Protein AF-0000000084276236 (afdb_homodimer)

Structure (mmCIF, N/CA/C/O backbone):
data_AF-0000000084276236-model_v1
#
loop_
_entity.id
_entity.type
_entity.pdbx_description
1 polymer SalK
#
loop_
_atom_site.group_PDB
_atom_site.id
_atom_site.type_symbol
_atom_site.label_atom_id
_atom_site.label_alt_id
_atom_site.label_comp_id
_atom_site.label_asym_id
_atom_site.label_entity_id
_atom_site.label_seq_id
_atom_site.pdbx_PDB_ins_code
_atom_site.Cartn_x
_atom_site.Cartn_y
_atom_site.Cartn_z
_atom_site.occupancy
_atom_site.B_iso_or_equiv
_atom_site.auth_seq_id
_atom_site.auth_comp_id
_atom_site.auth_asym_id
_atom_site.auth_atom_id
_atom_site.pdbx_PDB_model_num
ATOM 1 N N . MET A 1 1 ? 15.273 8.133 25.578 1 57.06 1 MET A N 1
ATOM 2 C CA . MET A 1 1 ? 14 7.59 26.016 1 57.06 1 MET A CA 1
ATOM 3 C C . MET A 1 1 ? 13.195 7.051 24.844 1 57.06 1 MET A C 1
ATOM 5 O O . MET A 1 1 ? 13.289 7.578 23.734 1 57.06 1 MET A O 1
ATOM 9 N N . GLN A 1 2 ? 12.484 5.945 24.938 1 82.12 2 GLN A N 1
ATOM 10 C CA . GLN A 1 2 ? 11.656 5.367 23.891 1 82.12 2 GLN A CA 1
ATOM 11 C C . GLN A 1 2 ? 10.438 6.238 23.609 1 82.12 2 GLN A C 1
ATOM 13 O O . GLN A 1 2 ? 9.695 6.602 24.516 1 82.12 2 GLN A O 1
ATOM 18 N N . ARG A 1 3 ? 10.352 6.82 22.516 1 93.5 3 ARG A N 1
ATOM 19 C CA . ARG A 1 3 ? 9.227 7.645 22.094 1 93.5 3 ARG A CA 1
ATOM 20 C C . ARG A 1 3 ? 7.938 6.832 22.062 1 93.5 3 ARG A C 1
ATOM 22 O O . ARG A 1 3 ? 7.93 5.688 21.609 1 93.5 3 ARG A O 1
ATOM 29 N N . GLU A 1 4 ? 6.949 7.426 22.641 1 94.81 4 GLU A N 1
ATOM 30 C CA . GLU A 1 4 ? 5.664 6.742 22.75 1 94.81 4 GLU A CA 1
ATOM 31 C C . GLU A 1 4 ? 4.742 7.121 21.594 1 94.81 4 GLU A C 1
ATOM 33 O O . GLU A 1 4 ? 4.809 8.242 21.078 1 94.81 4 GLU A O 1
ATOM 38 N N . PRO A 1 5 ? 3.848 6.234 21.25 1 95.25 5 PRO A N 1
ATOM 39 C CA . PRO A 1 5 ? 2.926 6.461 20.125 1 95.25 5 PRO A CA 1
ATOM 40 C C . PRO A 1 5 ? 2.125 7.75 20.281 1 95.25 5 PRO A C 1
ATOM 42 O O . PRO A 1 5 ? 1.755 8.375 19.281 1 95.25 5 PRO A O 1
ATOM 45 N N . GLU A 1 6 ? 1.88 8.164 21.453 1 95.06 6 GLU A N 1
ATOM 46 C CA . GLU A 1 6 ? 1.14 9.398 21.703 1 95.06 6 GLU A CA 1
ATOM 47 C C . GLU A 1 6 ? 1.851 10.602 21.094 1 95.06 6 GLU A C 1
ATOM 49 O O . GLU A 1 6 ? 1.204 11.562 20.672 1 95.06 6 GLU A O 1
ATOM 54 N N . LEU A 1 7 ? 3.148 10.586 21.031 1 96.88 7 LEU A N 1
ATOM 55 C CA . LEU A 1 7 ? 3.912 11.656 20.391 1 96.88 7 LEU A CA 1
ATOM 56 C C . LEU A 1 7 ? 3.516 11.805 18.938 1 96.88 7 LEU A C 1
ATOM 58 O O . LEU A 1 7 ? 3.328 12.93 18.453 1 96.88 7 LEU A O 1
ATOM 62 N N . ALA A 1 8 ? 3.4 10.656 18.25 1 97 8 ALA A N 1
ATOM 63 C CA . ALA A 1 8 ? 3.018 10.672 16.844 1 97 8 ALA A CA 1
ATOM 64 C C . ALA A 1 8 ? 1.604 11.219 16.672 1 97 8 ALA A C 1
ATOM 66 O O . ALA A 1 8 ? 1.326 11.938 15.703 1 97 8 ALA A O 1
ATOM 67 N N . ARG A 1 9 ? 0.701 10.883 17.578 1 96.69 9 ARG A N 1
ATOM 68 C CA . ARG A 1 9 ? -0.67 11.375 17.516 1 96.69 9 ARG A CA 1
ATOM 69 C C . ARG A 1 9 ? -0.719 12.891 17.703 1 96.69 9 ARG A C 1
ATOM 71 O O . ARG A 1 9 ? -1.408 13.594 16.969 1 96.69 9 ARG A O 1
ATOM 78 N N . ARG A 1 10 ? -0.011 13.367 18.672 1 96.88 10 ARG A N 1
ATOM 79 C CA . ARG A 1 10 ? 0.044 14.805 18.922 1 96.88 10 ARG A CA 1
ATOM 80 C C . ARG A 1 10 ? 0.66 15.539 17.734 1 96.88 10 ARG A C 1
ATOM 82 O O . ARG A 1 10 ? 0.221 16.641 17.375 1 96.88 10 ARG A O 1
ATOM 89 N N . PHE A 1 11 ? 1.696 14.953 17.188 1 97.94 11 PHE A N 1
ATOM 90 C CA . PHE A 1 11 ? 2.326 15.516 16 1 97.94 11 PHE A CA 1
ATOM 91 C C . PHE A 1 11 ? 1.334 15.594 14.852 1 97.94 11 PHE A C 1
ATOM 93 O O . PHE A 1 11 ? 1.263 16.609 14.156 1 97.94 11 PHE A O 1
ATOM 100 N N . TYR A 1 12 ? 0.546 14.562 14.703 1 97.75 12 TYR A N 1
ATOM 101 C CA . TYR A 1 12 ? -0.508 14.508 13.695 1 97.75 12 TYR A CA 1
ATOM 102 C C . TYR A 1 12 ? -1.486 15.664 13.867 1 97.75 12 TYR A C 1
ATOM 104 O O . TYR A 1 12 ? -1.854 16.328 12.891 1 97.75 12 TYR A O 1
ATOM 112 N N . ASP A 1 13 ? -1.843 15.922 15.039 1 96.88 13 ASP A N 1
ATOM 113 C CA . ASP A 1 13 ? -2.799 16.984 15.352 1 96.88 13 ASP A CA 1
ATOM 114 C C . ASP A 1 13 ? -2.248 18.359 14.969 1 96.88 13 ASP A C 1
ATOM 116 O O . ASP A 1 13 ? -3.002 19.312 14.852 1 96.88 13 ASP A O 1
ATOM 120 N N . ARG A 1 14 ? -0.94 18.422 14.789 1 97.19 14 ARG A N 1
ATOM 121 C CA . ARG A 1 14 ? -0.321 19.719 14.484 1 97.19 14 ARG A CA 1
ATOM 122 C C . ARG A 1 14 ? -0.082 19.859 12.984 1 97.19 14 ARG A C 1
ATOM 124 O O . ARG A 1 14 ? -0.334 20.922 12.414 1 97.19 14 ARG A O 1
ATOM 131 N N . PHE A 1 15 ? 0.366 18.781 12.328 1 98.06 15 PHE A N 1
ATOM 132 C CA . PHE A 1 15 ? 0.724 18.984 10.93 1 98.06 15 PHE A CA 1
ATOM 133 C C . PHE A 1 15 ? -0.485 18.781 10.031 1 98.06 15 PHE A C 1
ATOM 135 O O . PHE A 1 15 ? -0.529 19.297 8.914 1 98.06 15 PHE A O 1
ATOM 142 N N . GLU A 1 16 ? -1.501 17.984 10.391 1 97.94 16 GLU A N 1
ATOM 143 C CA . GLU A 1 16 ? -2.641 17.656 9.539 1 97.94 16 GLU A CA 1
ATOM 144 C C . GLU A 1 16 ? -3.426 18.906 9.156 1 97.94 16 GLU A C 1
ATOM 146 O O . GLU A 1 16 ? -3.842 19.062 8.008 1 97.94 16 GLU A O 1
ATOM 151 N N . PRO A 1 17 ? -3.688 19.859 10.148 1 97.19 17 PRO A N 1
ATOM 152 C CA . PRO A 1 17 ? -4.41 21.078 9.742 1 97.19 17 PRO A CA 1
ATOM 153 C C . PRO A 1 17 ? -3.676 21.859 8.656 1 97.19 17 PRO A C 1
ATOM 155 O O . PRO A 1 17 ? -4.312 22.453 7.781 1 97.19 17 PRO A O 1
ATOM 158 N N . VAL A 1 18 ? -2.336 21.875 8.719 1 98.12 18 VAL A N 1
ATOM 159 C CA . VAL A 1 18 ? -1.542 22.594 7.723 1 98.12 18 VAL A CA 1
ATOM 160 C C . VAL A 1 18 ? -1.784 22 6.34 1 98.12 18 VAL A C 1
ATOM 162 O O . VAL A 1 18 ? -2.025 22.719 5.375 1 98.12 18 VAL A O 1
ATOM 165 N N . HIS A 1 19 ? -1.83 20.703 6.227 1 98.25 19 HIS A N 1
ATOM 166 C CA . HIS A 1 19 ? -2.15 20.047 4.969 1 98.25 19 HIS A CA 1
ATOM 167 C C . HIS A 1 19 ? -3.627 20.203 4.621 1 98.25 19 HIS A C 1
ATOM 169 O O . HIS A 1 19 ? -3.975 20.453 3.465 1 98.25 19 HIS A O 1
ATOM 175 N N . GLY A 1 20 ? -4.461 20.047 5.613 1 97.25 20 GLY A N 1
ATOM 176 C CA . GLY A 1 20 ? -5.898 19.891 5.453 1 97.25 20 GLY A CA 1
ATOM 177 C C . GLY A 1 20 ? -6.559 21.094 4.809 1 97.25 20 GLY A C 1
ATOM 178 O O . GLY A 1 20 ? -7.668 21 4.285 1 97.25 20 GLY A O 1
ATOM 179 N N . VAL A 1 21 ? -5.883 22.266 4.758 1 97.19 21 VAL A N 1
ATOM 180 C CA . VAL A 1 21 ? -6.445 23.453 4.141 1 97.19 21 VAL A CA 1
ATOM 181 C C . VAL A 1 21 ? -6.793 23.172 2.682 1 97.19 21 VAL A C 1
ATOM 183 O O . VAL A 1 21 ? -7.719 23.781 2.127 1 97.19 21 VAL A O 1
ATOM 186 N N . THR A 1 22 ? -6.117 22.203 2.068 1 97.56 22 THR A N 1
ATOM 187 C CA . THR A 1 22 ? -6.312 21.859 0.663 1 97.56 22 THR A CA 1
ATOM 188 C C . THR A 1 22 ? -7.707 21.281 0.436 1 97.56 22 THR A C 1
ATOM 190 O O . THR A 1 22 ? -8.227 21.328 -0.681 1 97.56 22 THR A O 1
ATOM 193 N N . TYR A 1 23 ? -8.344 20.812 1.468 1 96.62 23 TYR A N 1
ATOM 194 C CA . TYR A 1 23 ? -9.641 20.156 1.31 1 96.62 23 TYR A CA 1
ATOM 195 C C . TYR A 1 23 ? -10.773 21.094 1.708 1 96.62 23 TYR A C 1
ATOM 197 O O . TYR A 1 23 ? -11.938 20.844 1.395 1 96.62 23 TYR A O 1
ATOM 205 N N . PHE A 1 24 ? -10.414 22.25 2.379 1 96.75 24 PHE A N 1
ATOM 206 C CA . PHE A 1 24 ? -11.5 23 3 1 96.75 24 PHE A CA 1
ATOM 207 C C . PHE A 1 24 ? -11.414 24.484 2.652 1 96.75 24 PHE A C 1
ATOM 209 O O . PHE A 1 24 ? -12.414 25.203 2.725 1 96.75 24 PHE A O 1
ATOM 216 N N . ALA A 1 25 ? -10.258 24.969 2.332 1 97.88 25 ALA A N 1
ATOM 217 C CA . ALA A 1 25 ? -10.078 26.391 2.043 1 97.88 25 ALA A CA 1
ATOM 218 C C . ALA A 1 25 ? -10.75 26.766 0.725 1 97.88 25 ALA A C 1
ATOM 220 O O . ALA A 1 25 ? -10.656 26.031 -0.26 1 97.88 25 ALA A O 1
ATOM 221 N N . PRO A 1 26 ? -11.406 27.922 0.663 1 98 26 PRO A N 1
ATOM 222 C CA . PRO A 1 26 ? -12.055 28.359 -0.578 1 98 26 PRO A CA 1
ATOM 223 C C . PRO A 1 26 ? -11.062 28.547 -1.726 1 98 26 PRO A C 1
ATOM 225 O O . PRO A 1 26 ? -11.414 28.328 -2.889 1 98 26 PRO A O 1
ATOM 228 N N . GLU A 1 27 ? -9.781 28.922 -1.436 1 98.44 27 GLU A N 1
ATOM 229 C CA . GLU A 1 27 ? -8.75 29.078 -2.459 1 98.44 27 GLU A CA 1
ATOM 230 C C . GLU A 1 27 ? -8.539 27.781 -3.23 1 98.44 27 GLU A C 1
ATOM 232 O O . GLU A 1 27 ? -8.383 27.797 -4.453 1 98.44 27 GLU A O 1
ATOM 237 N N . ALA A 1 28 ? -8.547 26.656 -2.5 1 97.31 28 ALA A N 1
ATOM 238 C CA . ALA A 1 28 ? -8.32 25.359 -3.123 1 97.31 28 ALA A CA 1
ATOM 239 C C . ALA A 1 28 ? -9.477 24.984 -4.047 1 97.31 28 ALA A C 1
ATOM 241 O O . ALA A 1 28 ? -9.258 24.531 -5.172 1 97.31 28 ALA A O 1
ATOM 242 N N . ARG A 1 29 ? -10.688 25.172 -3.547 1 97.5 29 ARG A N 1
ATOM 243 C CA . ARG A 1 29 ? -11.867 24.891 -4.363 1 97.5 29 ARG A CA 1
ATOM 244 C C . ARG A 1 29 ? -11.859 25.719 -5.645 1 97.5 29 ARG A C 1
ATOM 246 O O . ARG A 1 29 ? -12.07 25.188 -6.734 1 97.5 29 ARG A O 1
ATOM 253 N N . ALA A 1 30 ? -11.594 26.984 -5.48 1 98.44 30 ALA A N 1
ATOM 254 C CA . ALA A 1 30 ? -11.586 27.891 -6.617 1 98.44 30 ALA A CA 1
ATOM 255 C C . ALA A 1 30 ? -10.516 27.516 -7.629 1 98.44 30 ALA A C 1
ATOM 257 O O . ALA A 1 30 ? -10.742 27.562 -8.844 1 98.44 30 ALA A O 1
ATOM 258 N N . ALA A 1 31 ? -9.32 27.172 -7.156 1 98.75 31 ALA A N 1
ATOM 259 C CA . ALA A 1 31 ? -8.203 26.828 -8.031 1 98.75 31 ALA A CA 1
ATOM 260 C C . ALA A 1 31 ? -8.508 25.578 -8.844 1 98.75 31 ALA A C 1
ATOM 262 O O . ALA A 1 31 ? -8.211 25.516 -10.039 1 98.75 31 ALA A O 1
ATOM 263 N N . LEU A 1 32 ? -9.117 24.578 -8.234 1 98.56 32 LEU A N 1
ATOM 264 C CA . LEU A 1 32 ? -9.414 23.328 -8.914 1 98.56 32 LEU A CA 1
ATOM 265 C C . LEU A 1 32 ? -10.602 23.5 -9.859 1 98.56 32 LEU A C 1
ATOM 267 O O . LEU A 1 32 ? -10.633 22.906 -10.945 1 98.56 32 LEU A O 1
ATOM 271 N N . ASP A 1 33 ? -11.539 24.328 -9.469 1 98.38 33 ASP A N 1
ATOM 272 C CA . ASP A 1 33 ? -12.633 24.688 -10.375 1 98.38 33 ASP A CA 1
ATOM 273 C C . ASP A 1 33 ? -12.102 25.406 -11.617 1 98.38 33 ASP A C 1
ATOM 275 O O . ASP A 1 33 ? -12.57 25.156 -12.727 1 98.38 33 ASP A O 1
ATOM 279 N N . ALA A 1 34 ? -11.172 26.234 -11.383 1 98.56 34 ALA A N 1
ATOM 280 C CA . ALA A 1 34 ? -10.602 27.016 -12.477 1 98.56 34 ALA A CA 1
ATOM 281 C C . ALA A 1 34 ? -9.898 26.125 -13.492 1 98.56 34 ALA A C 1
ATOM 283 O O . ALA A 1 34 ? -9.797 26.484 -14.672 1 98.56 34 ALA A O 1
ATOM 284 N N . LEU A 1 35 ? -9.375 24.953 -13.07 1 98.56 35 LEU A N 1
ATOM 285 C CA . LEU A 1 35 ? -8.773 24 -13.992 1 98.56 35 LEU A CA 1
ATOM 286 C C . LEU A 1 35 ? -9.844 23.328 -14.852 1 98.56 35 LEU A C 1
ATOM 288 O O . LEU A 1 35 ? -9.531 22.703 -15.867 1 98.56 35 LEU A O 1
ATOM 292 N N . GLY A 1 36 ? -11.133 23.406 -14.344 1 98.56 36 GLY A N 1
ATOM 293 C CA . GLY A 1 36 ? -12.242 22.812 -15.07 1 98.56 36 GLY A CA 1
ATOM 294 C C . GLY A 1 36 ? -12.758 21.531 -14.445 1 98.56 36 GLY A C 1
ATOM 295 O O . GLY A 1 36 ? -13.648 20.875 -14.992 1 98.56 36 GLY A O 1
ATOM 296 N N . TYR A 1 37 ? -12.172 21.047 -13.344 1 98.56 37 TYR A N 1
ATOM 297 C CA . TYR A 1 37 ? -12.648 19.844 -12.68 1 98.56 37 TYR A CA 1
ATOM 298 C C . TYR A 1 37 ? -14.094 20.016 -12.203 1 98.56 37 TYR A C 1
ATOM 300 O O . TYR A 1 37 ? -14.43 21.031 -11.602 1 98.56 37 TYR A O 1
ATOM 308 N N . ARG A 1 38 ? -14.914 19.094 -12.5 1 95.94 38 ARG A N 1
ATOM 309 C CA . ARG A 1 38 ? -16.344 19.188 -12.219 1 95.94 38 ARG A CA 1
ATOM 310 C C . ARG A 1 38 ? -16.641 18.75 -10.781 1 95.94 38 ARG A C 1
ATOM 312 O O . ARG A 1 38 ? -16.578 17.562 -10.461 1 95.94 38 ARG A O 1
ATOM 319 N N . GLY A 1 39 ? -17 19.719 -9.969 1 95.5 39 GLY A N 1
ATOM 320 C CA . GLY A 1 39 ? -17.391 19.422 -8.594 1 95.5 39 GLY A CA 1
ATOM 321 C C . GLY A 1 39 ? -16.188 19.188 -7.684 1 95.5 39 GLY A C 1
ATOM 322 O O . GLY A 1 39 ? -15.062 19.062 -8.156 1 95.5 39 GLY A O 1
ATOM 323 N N . PHE A 1 40 ? -16.438 19.078 -6.395 1 96.44 40 PHE A N 1
ATOM 324 C CA . PHE A 1 40 ? -15.422 18.953 -5.359 1 96.44 40 PHE A CA 1
ATOM 325 C C . PHE A 1 40 ? -14.625 17.672 -5.523 1 96.44 40 PHE A C 1
ATOM 327 O O . PHE A 1 40 ? -13.391 17.688 -5.504 1 96.44 40 PHE A O 1
ATOM 334 N N . TRP A 1 41 ? -15.32 16.531 -5.758 1 97.31 41 TRP A N 1
ATOM 335 C CA . TRP A 1 41 ? -14.688 15.227 -5.672 1 97.31 41 TRP A CA 1
ATOM 336 C C . TRP A 1 41 ? -13.758 14.984 -6.855 1 97.31 41 TRP A C 1
ATOM 338 O O . TRP A 1 41 ? -12.711 14.344 -6.707 1 97.31 41 TRP A O 1
ATOM 348 N N . MET A 1 42 ? -14.148 15.453 -8.047 1 98.25 42 MET A N 1
ATOM 349 C CA . MET A 1 42 ? -13.219 15.312 -9.164 1 98.25 42 MET A CA 1
ATOM 350 C C . MET A 1 42 ? -11.906 16.031 -8.875 1 98.25 42 MET A C 1
ATOM 352 O O . MET A 1 42 ? -10.828 15.477 -9.102 1 98.25 42 MET A O 1
ATOM 356 N N . GLY A 1 43 ? -12.016 17.312 -8.344 1 98.56 43 GLY A N 1
ATOM 357 C CA . GLY A 1 43 ? -10.812 18.031 -7.949 1 98.56 43 GLY A CA 1
ATOM 358 C C . GLY A 1 43 ? -10.023 17.344 -6.859 1 98.56 43 GLY A C 1
ATOM 359 O O . GLY A 1 43 ? -8.797 17.266 -6.922 1 98.56 43 GLY A O 1
ATOM 360 N N . TYR A 1 44 ? -10.75 16.797 -5.844 1 98.25 44 TYR A N 1
ATOM 361 C CA . TYR A 1 44 ? -10.133 16.078 -4.734 1 98.25 44 TYR A CA 1
ATOM 362 C C . TYR A 1 44 ? -9.312 14.898 -5.234 1 98.25 44 TYR A C 1
ATOM 364 O O . TYR A 1 44 ? -8.133 14.773 -4.91 1 98.25 44 TYR A O 1
ATOM 372 N N . PHE A 1 45 ? -9.906 14 -6.027 1 98.69 45 PHE A N 1
ATOM 373 C CA . PHE A 1 45 ? -9.234 12.789 -6.492 1 98.69 45 PHE A CA 1
ATOM 374 C C . PHE A 1 45 ? -8.094 13.133 -7.438 1 98.69 45 PHE A C 1
ATOM 376 O O . PHE A 1 45 ? -7.027 12.508 -7.379 1 98.69 45 PHE A O 1
ATOM 383 N N . ALA A 1 46 ? -8.32 14.109 -8.281 1 98.75 46 ALA A N 1
ATOM 384 C CA . ALA A 1 46 ? -7.273 14.5 -9.227 1 98.75 46 ALA A CA 1
ATOM 385 C C . ALA A 1 46 ? -6.062 15.07 -8.492 1 98.75 46 ALA A C 1
ATOM 387 O O . ALA A 1 46 ? -4.941 14.586 -8.672 1 98.75 46 ALA A O 1
ATOM 388 N N . ALA A 1 47 ? -6.289 16.016 -7.605 1 98.81 47 ALA A N 1
ATOM 389 C CA . ALA A 1 47 ? -5.188 16.703 -6.941 1 98.81 47 ALA A CA 1
ATOM 390 C C . ALA A 1 47 ? -4.426 15.766 -6.012 1 98.81 47 ALA A C 1
ATOM 392 O O . ALA A 1 47 ? -3.195 15.805 -5.953 1 98.81 47 ALA A O 1
ATOM 393 N N . ARG A 1 48 ? -5.168 14.922 -5.297 1 98.81 48 ARG A N 1
ATOM 394 C CA . ARG A 1 48 ? -4.5 14.055 -4.332 1 98.81 48 ARG A CA 1
ATOM 395 C C . ARG A 1 48 ? -3.77 12.914 -5.031 1 98.81 48 ARG A C 1
ATOM 397 O O . ARG A 1 48 ? -2.723 12.461 -4.562 1 98.81 48 ARG A O 1
ATOM 404 N N . SER A 1 49 ? -4.281 12.43 -6.176 1 98.81 49 SER A N 1
ATOM 405 C CA . SER A 1 49 ? -3.66 11.289 -6.852 1 98.81 49 SER A CA 1
ATOM 406 C C . SER A 1 49 ? -2.621 11.75 -7.867 1 98.81 49 SER A C 1
ATOM 408 O O . SER A 1 49 ? -1.827 10.945 -8.359 1 98.81 49 SER A O 1
ATOM 410 N N . ALA A 1 50 ? -2.525 13.039 -8.141 1 98.81 50 ALA A N 1
ATOM 411 C CA . ALA A 1 50 ? -1.695 13.602 -9.203 1 98.81 50 ALA A CA 1
ATOM 412 C C . ALA A 1 50 ? -0.237 13.18 -9.039 1 98.81 50 ALA A C 1
ATOM 414 O O . ALA A 1 50 ? 0.462 12.938 -10.023 1 98.81 50 ALA A O 1
ATOM 415 N N . PRO A 1 51 ? 0.264 13.078 -7.777 1 98.88 51 PRO A N 1
ATOM 416 C CA . PRO A 1 51 ? 1.667 12.68 -7.633 1 98.88 51 PRO A CA 1
ATOM 417 C C . PRO A 1 51 ? 1.962 11.312 -8.25 1 98.88 51 PRO A C 1
ATOM 419 O O . PRO A 1 51 ? 3.107 11.031 -8.609 1 98.88 51 PRO A O 1
ATOM 422 N N . LEU A 1 52 ? 0.984 10.469 -8.414 1 98.75 52 LEU A N 1
ATOM 423 C CA . LEU A 1 52 ? 1.152 9.148 -9.023 1 98.75 52 LEU A CA 1
ATOM 424 C C . LEU A 1 52 ? 1.24 9.258 -10.539 1 98.75 52 LEU A C 1
ATOM 426 O O . LEU A 1 52 ? 1.652 8.312 -11.211 1 98.75 52 LEU A O 1
ATOM 430 N N . GLY A 1 53 ? 0.921 10.398 -11.109 1 98.06 53 GLY A N 1
ATOM 431 C CA . GLY A 1 53 ? 0.643 10.477 -12.539 1 98.06 53 GLY A CA 1
ATOM 432 C C . GLY A 1 53 ? -0.695 9.867 -12.914 1 98.06 53 GLY A C 1
ATOM 433 O O . GLY A 1 53 ? -1.599 9.773 -12.086 1 98.06 53 GLY A O 1
ATOM 434 N N . VAL A 1 54 ? -0.789 9.617 -14.211 1 98 54 VAL A N 1
ATOM 435 C CA . VAL A 1 54 ? -2.014 8.984 -14.695 1 98 54 VAL A CA 1
ATOM 436 C C . VAL A 1 54 ? -1.903 7.469 -14.547 1 98 54 VAL A C 1
ATOM 438 O O . VAL A 1 54 ? -1.248 6.809 -15.359 1 98 54 VAL A O 1
ATOM 441 N N . VAL A 1 55 ? -2.471 6.945 -13.547 1 98.5 55 VAL A N 1
ATOM 442 C CA . VAL A 1 55 ? -2.498 5.512 -13.281 1 98.5 55 VAL A CA 1
ATOM 443 C C . VAL A 1 55 ? -3.918 4.98 -13.453 1 98.5 55 VAL A C 1
ATOM 445 O O . VAL A 1 55 ? -4.875 5.758 -13.5 1 98.5 55 VAL A O 1
ATOM 448 N N . PRO A 1 56 ? -4.047 3.643 -13.57 1 98.12 56 PRO A N 1
ATOM 449 C CA . PRO A 1 56 ? -5.402 3.096 -13.625 1 98.12 56 PRO A CA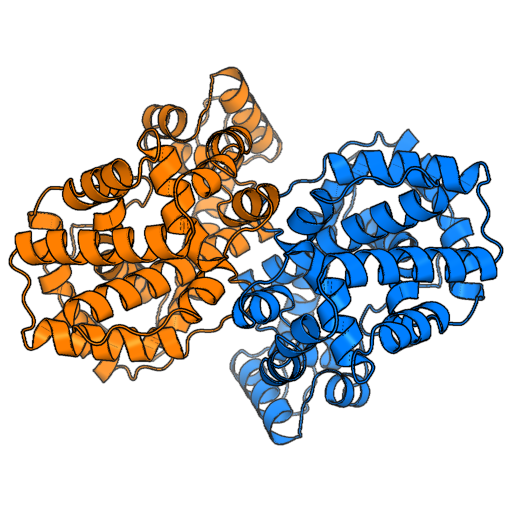 1
ATOM 450 C C . PRO A 1 56 ? -6.246 3.49 -12.414 1 98.12 56 PRO A C 1
ATOM 452 O O . PRO A 1 56 ? -5.73 3.568 -11.297 1 98.12 56 PRO A O 1
ATOM 455 N N . THR A 1 57 ? -7.52 3.668 -12.656 1 98.12 57 THR A N 1
ATOM 456 C CA . THR A 1 57 ? -8.453 4.07 -11.609 1 98.12 57 THR A CA 1
ATOM 457 C C . THR A 1 57 ? -8.43 3.078 -10.453 1 98.12 57 THR A C 1
ATOM 459 O O . THR A 1 57 ? -8.586 3.467 -9.297 1 98.12 57 THR A O 1
ATOM 462 N N . GLN A 1 58 ? -8.219 1.8 -10.773 1 98.44 58 GLN A N 1
ATOM 463 C CA . GLN A 1 58 ? -8.164 0.739 -9.773 1 98.44 58 GLN A CA 1
ATOM 464 C C . GLN A 1 58 ? -7.027 0.98 -8.781 1 98.44 58 GLN A C 1
ATOM 466 O O . GLN A 1 58 ? -7.164 0.678 -7.594 1 98.44 58 GLN A O 1
ATOM 471 N N . VAL A 1 59 ? -5.934 1.544 -9.25 1 98.88 59 VAL A N 1
ATOM 472 C CA . VAL A 1 59 ? -4.781 1.818 -8.398 1 98.88 59 VAL A CA 1
ATOM 473 C C . VAL A 1 59 ? -5.129 2.914 -7.395 1 98.88 59 VAL A C 1
ATOM 475 O O . VAL A 1 59 ? -4.848 2.781 -6.203 1 98.88 59 VAL A O 1
ATOM 478 N N . VAL A 1 60 ? -5.793 3.99 -7.855 1 98.88 60 VAL A N 1
ATOM 479 C CA . VAL A 1 60 ? -6.215 5.066 -6.961 1 98.88 60 VAL A CA 1
ATOM 480 C C . VAL A 1 60 ? -7.227 4.531 -5.953 1 98.88 60 VAL A C 1
ATOM 482 O O . VAL A 1 60 ? -7.141 4.836 -4.758 1 98.88 60 VAL A O 1
ATOM 485 N N . THR A 1 61 ? -8.125 3.682 -6.43 1 98.75 61 THR A N 1
ATOM 486 C CA . THR A 1 61 ? -9.125 3.074 -5.559 1 98.75 61 THR A CA 1
ATOM 487 C C . THR A 1 61 ? -8.453 2.271 -4.445 1 98.75 61 THR A C 1
ATOM 489 O O . THR A 1 61 ? -8.836 2.381 -3.279 1 98.75 61 THR A O 1
ATOM 492 N N . ALA A 1 62 ? -7.473 1.496 -4.801 1 98.81 62 ALA A N 1
ATOM 493 C CA . ALA A 1 62 ? -6.766 0.66 -3.832 1 98.81 62 ALA A CA 1
ATOM 494 C C . ALA A 1 62 ? -6.035 1.513 -2.799 1 98.81 62 ALA A C 1
ATOM 496 O O . ALA A 1 62 ? -6.066 1.212 -1.604 1 98.81 62 ALA A O 1
ATOM 497 N N . ILE A 1 63 ? -5.41 2.578 -3.256 1 98.88 63 ILE A N 1
ATOM 498 C CA . ILE A 1 63 ? -4.555 3.41 -2.418 1 98.88 63 ILE A CA 1
ATOM 499 C C . ILE A 1 63 ? -5.414 4.305 -1.527 1 98.88 63 ILE A C 1
ATOM 501 O O . ILE A 1 63 ? -5.102 4.504 -0.351 1 98.88 63 ILE A O 1
ATOM 505 N N . PHE A 1 64 ? -6.508 4.844 -2.033 1 98.69 64 PHE A N 1
ATOM 506 C CA . PHE A 1 64 ? -7.371 5.738 -1.273 1 98.69 64 PHE A CA 1
ATOM 507 C C . PHE A 1 64 ? -8.258 4.953 -0.314 1 98.69 64 PHE A C 1
ATOM 509 O O . PHE A 1 64 ? -8.789 5.512 0.647 1 98.69 64 PHE A O 1
ATOM 516 N N . TYR A 1 65 ? -8.453 3.664 -0.487 1 98.38 65 TYR A N 1
ATOM 517 C CA . TYR A 1 65 ? -8.867 2.604 0.427 1 98.38 65 TYR A CA 1
ATOM 518 C C . TYR A 1 65 ? -10.312 2.783 0.858 1 98.38 65 TYR A C 1
ATOM 520 O O . TYR A 1 65 ? -11.141 1.894 0.651 1 98.38 65 TYR A O 1
ATOM 528 N N . ASN A 1 66 ? -10.758 3.939 1.396 1 97.25 66 ASN A N 1
ATOM 529 C CA . ASN A 1 66 ? -12.016 4.031 2.123 1 97.25 66 ASN A CA 1
ATOM 530 C C . ASN A 1 66 ? -13.117 4.652 1.263 1 97.25 66 ASN A C 1
ATOM 532 O O . ASN A 1 66 ? -14.219 4.91 1.747 1 97.25 66 ASN A O 1
ATOM 536 N N . PHE A 1 67 ? -12.805 4.906 0.008 1 97.81 67 PHE A N 1
ATOM 537 C CA . PHE A 1 67 ? -13.789 5.461 -0.916 1 97.81 67 PHE A CA 1
ATOM 538 C C . PHE A 1 67 ? -14.484 4.355 -1.702 1 97.81 67 PHE A C 1
ATOM 540 O O . PHE A 1 67 ? -13.898 3.295 -1.935 1 97.81 67 PHE A O 1
ATOM 547 N N . ALA A 1 68 ? -15.672 4.605 -2.086 1 96.81 68 ALA A N 1
ATOM 548 C CA . ALA A 1 68 ? -16.344 3.711 -3.02 1 96.81 68 ALA A CA 1
ATOM 549 C C . ALA A 1 68 ? -15.648 3.699 -4.375 1 96.81 68 ALA A C 1
ATOM 551 O O . ALA A 1 68 ? -15.32 4.754 -4.922 1 96.81 68 ALA A O 1
ATOM 552 N N . PRO A 1 69 ? -15.43 2.502 -4.922 1 96.56 69 PRO A N 1
ATOM 553 C CA . PRO A 1 69 ? -14.781 2.426 -6.234 1 96.56 69 PRO A CA 1
ATOM 554 C C . PRO A 1 69 ? -15.508 3.252 -7.297 1 96.56 69 PRO A C 1
ATOM 556 O O . PRO A 1 69 ? -14.867 3.869 -8.148 1 96.56 69 PRO A O 1
ATOM 559 N N . GLU A 1 70 ? -16.797 3.314 -7.215 1 96.62 70 GLU A N 1
ATOM 560 C CA . GLU A 1 70 ? -17.578 4.031 -8.211 1 96.62 70 GLU A CA 1
ATOM 561 C C . GLU A 1 70 ? -17.328 5.531 -8.141 1 96.62 70 GLU A C 1
ATOM 563 O O . GLU A 1 70 ? -17.375 6.223 -9.164 1 96.62 70 GLU A O 1
ATOM 568 N N . ARG A 1 71 ? -17.125 6.035 -6.938 1 96.81 71 ARG A N 1
ATOM 569 C CA . ARG A 1 71 ? -16.828 7.453 -6.77 1 96.81 71 ARG A CA 1
ATOM 570 C C . ARG A 1 71 ? -15.516 7.828 -7.434 1 96.81 71 ARG A C 1
ATOM 572 O O . ARG A 1 71 ? -15.422 8.859 -8.102 1 96.81 71 ARG A O 1
ATOM 579 N N . VAL A 1 72 ? -14.508 7 -7.27 1 98.06 72 VAL A N 1
ATOM 580 C CA . VAL A 1 72 ? -13.211 7.227 -7.898 1 98.06 72 VAL A CA 1
ATOM 581 C C . VAL A 1 72 ? -13.352 7.152 -9.422 1 98.06 72 VAL A C 1
ATOM 583 O O . VAL A 1 72 ? -12.852 8.016 -10.141 1 98.06 72 VAL A O 1
ATOM 586 N N . ALA A 1 73 ? -14.109 6.184 -9.898 1 97.38 73 ALA A N 1
ATOM 587 C CA . ALA A 1 73 ? -14.281 5.949 -11.328 1 97.38 73 ALA A CA 1
ATOM 588 C C . ALA A 1 73 ? -15.055 7.09 -11.984 1 97.38 73 ALA A C 1
ATOM 590 O O . ALA A 1 73 ? -14.82 7.414 -13.156 1 97.38 73 ALA A O 1
ATOM 591 N N . LYS A 1 74 ? -15.945 7.629 -11.219 1 96.88 74 LYS A N 1
ATOM 592 C CA . LYS A 1 74 ? -16.719 8.758 -11.734 1 96.88 74 LYS A CA 1
ATOM 593 C C . LYS A 1 74 ? -15.836 9.977 -11.953 1 96.88 74 LYS A C 1
ATOM 595 O O . LYS A 1 74 ? -16.062 10.758 -12.883 1 96.88 74 LYS A O 1
ATOM 600 N N . ALA A 1 75 ? -14.859 10.133 -11.125 1 97.75 75 ALA A N 1
ATOM 601 C CA . ALA A 1 75 ? -13.984 11.305 -11.188 1 97.75 75 ALA A CA 1
ATOM 602 C C . ALA A 1 75 ? -12.844 11.078 -12.18 1 97.75 75 ALA A C 1
ATOM 604 O O . ALA A 1 75 ? -12.594 11.914 -13.047 1 97.75 75 ALA A O 1
ATOM 605 N N . LEU A 1 76 ? -12.148 9.984 -11.961 1 97.5 76 LEU A N 1
ATOM 606 C CA . LEU A 1 76 ? -11 9.625 -12.781 1 97.5 76 LEU A CA 1
ATOM 607 C C . LEU A 1 76 ? -11.367 8.531 -13.781 1 97.5 76 LEU A C 1
ATOM 609 O O . LEU A 1 76 ? -12.141 7.625 -13.461 1 97.5 76 LEU A O 1
ATOM 613 N N . PRO A 1 77 ? -11.016 8.547 -15.156 1 94.12 77 PRO A N 1
ATOM 614 C CA . PRO A 1 77 ? -9.859 9.305 -15.633 1 94.12 77 PRO A CA 1
ATOM 615 C C . PRO A 1 77 ? -10.258 10.602 -16.328 1 94.12 77 PRO A C 1
ATOM 617 O O . PRO A 1 77 ? -9.391 11.328 -16.828 1 94.12 77 PRO A O 1
ATOM 620 N N . THR A 1 78 ? -11.516 10.922 -16.266 1 97.31 78 THR A N 1
ATOM 621 C CA . THR A 1 78 ? -12.023 12.07 -17.016 1 97.31 78 THR A CA 1
ATOM 622 C C . THR A 1 78 ? -11.32 13.352 -16.562 1 97.31 78 THR A C 1
ATOM 624 O O . THR A 1 78 ? -11.078 14.25 -17.375 1 97.31 78 THR A O 1
ATOM 627 N N . ALA A 1 79 ? -10.969 13.422 -15.328 1 98.5 79 ALA A N 1
ATOM 628 C CA . ALA A 1 79 ? -10.273 14.594 -14.805 1 98.5 79 ALA A CA 1
ATOM 629 C C . ALA A 1 79 ? -9.031 14.906 -15.633 1 98.5 79 ALA A C 1
ATOM 631 O O . ALA A 1 79 ? -8.719 16.078 -15.875 1 98.5 79 ALA A O 1
ATOM 632 N N . TRP A 1 80 ? -8.375 13.859 -16.094 1 98.12 80 TRP A N 1
ATOM 633 C CA . TRP A 1 80 ? -7.102 14.047 -16.781 1 98.12 80 TRP A CA 1
ATOM 634 C C . TRP A 1 80 ? -7.324 14.523 -18.203 1 98.12 80 TRP A C 1
ATOM 636 O O . TRP A 1 80 ? -6.395 15.008 -18.859 1 98.12 80 TRP A O 1
ATOM 646 N N . GLU A 1 81 ? -8.461 14.383 -18.75 1 97.88 81 GLU A N 1
ATOM 647 C CA . GLU A 1 81 ? -8.812 14.953 -20.047 1 97.88 81 GLU A CA 1
ATOM 648 C C . GLU A 1 81 ? -9.023 16.469 -19.938 1 97.88 81 GLU A C 1
ATOM 650 O O . GLU A 1 81 ? -8.938 17.172 -20.953 1 97.88 81 GLU A O 1
ATOM 655 N N . ILE A 1 82 ? -9.32 16.859 -18.766 1 98.5 82 ILE A N 1
ATOM 656 C CA . ILE A 1 82 ? -9.586 18.281 -18.531 1 98.5 82 ILE A CA 1
ATOM 657 C C . ILE A 1 82 ? -8.281 19.016 -18.234 1 98.5 82 ILE A C 1
ATOM 659 O O . ILE A 1 82 ? -7.953 20 -18.891 1 98.5 82 ILE A O 1
ATOM 663 N N . ALA A 1 83 ? -7.562 18.547 -17.234 1 98.56 83 ALA A N 1
ATOM 664 C CA . ALA A 1 83 ? -6.254 19.078 -16.844 1 98.56 83 ALA A CA 1
ATOM 665 C C . ALA A 1 83 ? -5.355 17.969 -16.328 1 98.56 83 ALA A C 1
ATOM 667 O O . ALA A 1 83 ? -5.777 17.156 -15.492 1 98.56 83 ALA A O 1
ATOM 668 N N . GLY A 1 84 ? -4.152 17.969 -16.75 1 98.31 84 GLY A N 1
ATOM 669 C CA . GLY A 1 84 ? -3.232 16.891 -16.406 1 98.31 84 GLY A CA 1
ATOM 670 C C . GLY A 1 84 ? -2.672 17.016 -15.008 1 98.31 84 GLY A C 1
ATOM 671 O O . GLY A 1 84 ? -2.938 17.984 -14.312 1 98.31 84 GLY A O 1
ATOM 672 N N . PRO A 1 85 ? -1.894 16.016 -14.586 1 98.5 85 PRO A N 1
ATOM 673 C CA . PRO A 1 85 ? -1.378 15.961 -13.211 1 98.5 85 PRO A CA 1
ATOM 674 C C . PRO A 1 85 ? -0.53 17.172 -12.844 1 98.5 85 PRO A C 1
ATOM 676 O O . PRO A 1 85 ? -0.604 17.656 -11.711 1 98.5 85 PRO A O 1
ATOM 679 N N . ASP A 1 86 ? 0.264 17.672 -13.766 1 98.5 86 ASP A N 1
ATOM 680 C CA . ASP A 1 86 ? 1.125 18.812 -13.461 1 98.5 86 ASP A CA 1
ATOM 681 C C . ASP A 1 86 ? 0.299 20.047 -13.086 1 98.5 86 ASP A C 1
ATOM 683 O O . ASP A 1 86 ? 0.651 20.781 -12.156 1 98.5 86 ASP A O 1
ATOM 687 N N . ALA A 1 87 ? -0.752 20.234 -13.82 1 98.75 87 ALA A N 1
ATOM 688 C CA . ALA A 1 87 ? -1.645 21.359 -13.531 1 98.75 87 ALA A CA 1
ATOM 689 C C . ALA A 1 87 ? -2.311 21.188 -12.172 1 98.75 87 ALA A C 1
ATOM 691 O O . ALA A 1 87 ? -2.426 22.156 -11.406 1 98.75 87 ALA A O 1
ATOM 692 N N . ALA A 1 88 ? -2.76 19.984 -11.859 1 98.81 88 ALA A N 1
ATOM 693 C CA . ALA A 1 88 ? -3.387 19.703 -10.57 1 98.81 88 ALA A CA 1
ATOM 694 C C . ALA A 1 88 ? -2.416 19.953 -9.422 1 98.81 88 ALA A C 1
ATOM 696 O O . ALA A 1 88 ? -2.793 20.531 -8.398 1 98.81 88 ALA A O 1
ATOM 697 N N . LEU A 1 89 ? -1.158 19.531 -9.617 1 98.81 89 LEU A N 1
ATOM 698 C CA . LEU A 1 89 ? -0.135 19.688 -8.594 1 98.81 89 LEU A CA 1
ATOM 699 C C . LEU A 1 89 ? 0.162 21.172 -8.344 1 98.81 89 LEU A C 1
ATOM 701 O O . LEU A 1 89 ? 0.299 21.594 -7.191 1 98.81 89 LEU A O 1
ATOM 705 N N . ARG A 1 90 ? 0.26 21.906 -9.375 1 98.5 90 ARG A N 1
ATOM 706 C CA . ARG A 1 90 ? 0.498 23.344 -9.234 1 98.5 90 ARG A CA 1
ATOM 707 C C . ARG A 1 90 ? -0.666 24.016 -8.523 1 98.5 90 ARG A C 1
ATOM 709 O O . ARG A 1 90 ? -0.457 24.812 -7.598 1 98.5 90 ARG A O 1
ATOM 716 N N . ALA A 1 91 ? -1.859 23.672 -8.945 1 98.69 91 ALA A N 1
ATOM 717 C CA . ALA A 1 91 ? -3.059 24.281 -8.367 1 98.69 91 ALA A CA 1
ATOM 718 C C . ALA A 1 91 ? -3.166 23.969 -6.879 1 98.69 91 ALA A C 1
ATOM 720 O O . ALA A 1 91 ? -3.479 24.844 -6.07 1 98.69 91 ALA A O 1
ATOM 721 N N . ARG A 1 92 ? -2.924 22.734 -6.523 1 98.5 92 ARG A N 1
ATOM 722 C CA . ARG A 1 92 ? -3.092 22.344 -5.125 1 98.5 92 ARG A CA 1
ATOM 723 C C . ARG A 1 92 ? -2.062 23.047 -4.242 1 98.5 92 ARG A C 1
ATOM 725 O O . ARG A 1 92 ? -2.395 23.531 -3.164 1 98.5 92 ARG A O 1
ATOM 732 N N . ARG A 1 93 ? -0.798 23.156 -4.676 1 98.31 93 ARG A N 1
ATOM 733 C CA . ARG A 1 93 ? 0.249 23.797 -3.887 1 98.31 93 ARG A CA 1
ATOM 734 C C . ARG A 1 93 ? -0.005 25.297 -3.758 1 98.31 93 ARG A C 1
ATOM 736 O O . ARG A 1 93 ? 0.02 25.844 -2.654 1 98.31 93 ARG A O 1
ATOM 743 N N . GLU A 1 94 ? -0.281 25.953 -4.879 1 98.44 94 GLU A N 1
ATOM 744 C CA . GLU A 1 94 ? -0.448 27.406 -4.887 1 98.44 94 GLU A CA 1
ATOM 745 C C . GLU A 1 94 ? -1.667 27.828 -4.07 1 98.44 94 GLU A C 1
ATOM 747 O O . GLU A 1 94 ? -1.621 28.828 -3.34 1 98.44 94 GLU A O 1
ATOM 752 N N . SER A 1 95 ? -2.729 27.094 -4.246 1 98.69 95 SER A N 1
ATOM 753 C CA . SER A 1 95 ? -3.947 27.438 -3.527 1 98.69 95 SER A CA 1
ATOM 754 C C . SER A 1 95 ? -3.799 27.188 -2.031 1 98.69 95 SER A C 1
ATOM 756 O O . SER A 1 95 ? -4.34 27.938 -1.211 1 98.69 95 SER A O 1
ATOM 758 N N . ALA A 1 96 ? -3.088 26.109 -1.612 1 98.38 96 ALA A N 1
ATOM 759 C CA . ALA A 1 96 ? -2.822 25.859 -0.199 1 98.38 96 ALA A CA 1
ATOM 760 C C . ALA A 1 96 ? -1.993 27 0.412 1 98.38 96 ALA A C 1
ATOM 762 O O . ALA A 1 96 ? -2.299 27.469 1.505 1 98.38 96 ALA A O 1
ATOM 763 N N . VAL A 1 97 ? -0.964 27.422 -0.296 1 98.12 97 VAL A N 1
ATOM 764 C CA . VAL A 1 97 ? -0.092 28.484 0.174 1 98.12 97 VAL A CA 1
ATOM 765 C C . VAL A 1 97 ? -0.888 29.781 0.297 1 98.12 97 VAL A C 1
ATOM 767 O O . VAL A 1 97 ? -0.729 30.531 1.268 1 98.12 97 VAL A O 1
ATOM 770 N N . ALA A 1 98 ? -1.734 30.047 -0.682 1 98.38 98 ALA A N 1
ATOM 771 C CA . ALA A 1 98 ? -2.574 31.234 -0.632 1 98.38 98 ALA A CA 1
ATOM 772 C C . ALA A 1 98 ? -3.471 31.219 0.602 1 98.38 98 ALA A C 1
ATOM 774 O O . ALA A 1 98 ? -3.631 32.25 1.271 1 98.38 98 ALA A O 1
ATOM 775 N N . ALA A 1 99 ? -4.07 30.109 0.936 1 98.44 99 ALA A N 1
ATOM 776 C CA . ALA A 1 99 ? -4.918 29.969 2.115 1 98.44 99 ALA A CA 1
ATOM 777 C C . ALA A 1 99 ? -4.121 30.203 3.396 1 98.44 99 ALA A C 1
ATOM 779 O O . ALA A 1 99 ? -4.566 30.938 4.289 1 98.44 99 ALA A O 1
ATOM 780 N N . LEU A 1 100 ? -2.939 29.609 3.453 1 98.31 100 LEU A N 1
ATOM 781 C CA . LEU A 1 100 ? -2.1 29.766 4.637 1 98.31 100 LEU A CA 1
ATOM 782 C C . LEU A 1 100 ? -1.685 31.219 4.832 1 98.31 100 LEU A C 1
ATOM 784 O O . LEU A 1 100 ? -1.646 31.703 5.961 1 98.31 100 LEU A O 1
ATOM 788 N N . ARG A 1 101 ? -1.403 31.906 3.766 1 97.94 101 ARG A N 1
ATOM 789 C CA . ARG A 1 101 ? -1.066 33.312 3.838 1 97.94 101 ARG A CA 1
ATOM 790 C C . ARG A 1 101 ? -2.252 34.156 4.336 1 97.94 101 ARG A C 1
ATOM 792 O O . ARG A 1 101 ? -2.082 35.062 5.129 1 97.94 101 ARG A O 1
ATOM 799 N N . ARG A 1 102 ? -3.385 33.75 3.838 1 97.62 102 ARG A N 1
ATOM 800 C CA . ARG A 1 102 ? -4.582 34.469 4.273 1 97.62 102 ARG A CA 1
ATOM 801 C C . ARG A 1 102 ? -4.793 34.312 5.777 1 97.62 102 ARG A C 1
ATOM 803 O O . ARG A 1 102 ? -5.309 35.219 6.434 1 97.62 102 ARG A O 1
ATOM 810 N N . TYR A 1 103 ? -4.355 33.188 6.398 1 97.19 103 TYR A N 1
ATOM 811 C CA . TYR A 1 103 ? -4.473 32.938 7.836 1 97.19 103 TYR A CA 1
ATOM 812 C C . TYR A 1 103 ? -3.461 33.781 8.602 1 97.19 103 TYR A C 1
ATOM 814 O O . TYR A 1 103 ? -3.395 33.719 9.828 1 97.19 103 TYR A O 1
ATOM 822 N N . GLY A 1 104 ? -2.566 34.5 7.926 1 95.94 104 GLY A N 1
ATOM 823 C CA . GLY A 1 104 ? -1.585 35.375 8.547 1 95.94 104 GLY A CA 1
ATOM 824 C C . GLY A 1 104 ? -0.205 34.75 8.641 1 95.94 104 GLY A C 1
ATOM 825 O O . GLY A 1 104 ? 0.666 35.281 9.352 1 95.94 104 GLY A O 1
ATOM 826 N N . LEU A 1 105 ? -0.11 33.625 7.945 1 95.31 105 LEU A N 1
ATOM 827 C CA . LEU A 1 105 ? 1.175 32.938 7.996 1 95.31 105 LEU A CA 1
ATOM 828 C C . LEU A 1 105 ? 2.102 33.438 6.891 1 95.31 105 LEU A C 1
ATOM 830 O O . LEU A 1 105 ? 1.72 33.469 5.719 1 95.31 105 LEU A O 1
ATOM 834 N N . ASP A 1 106 ? 3.195 34 7.355 1 87.38 106 ASP A N 1
ATOM 835 C CA . ASP A 1 106 ? 4.23 34.469 6.441 1 87.38 106 ASP A CA 1
ATOM 836 C C . ASP A 1 106 ? 5.582 33.844 6.77 1 87.38 106 ASP A C 1
ATOM 838 O O . ASP A 1 106 ? 5.738 33.219 7.816 1 87.38 106 ASP A O 1
ATOM 842 N N . ALA A 1 107 ? 6.461 33.969 5.82 1 85.69 107 ALA A N 1
ATOM 843 C CA . ALA A 1 107 ? 7.754 33.312 5.949 1 85.69 107 ALA A CA 1
ATOM 844 C C . ALA A 1 107 ? 8.562 33.906 7.105 1 85.69 107 ALA A C 1
ATOM 846 O O . ALA A 1 107 ? 9.625 34.469 6.891 1 85.69 107 ALA A O 1
ATOM 847 N N . ASP A 1 108 ? 8.117 33.594 8.305 1 89.5 108 ASP A N 1
ATOM 848 C CA . ASP A 1 108 ? 8.852 34 9.492 1 89.5 108 ASP A CA 1
ATOM 849 C C . ASP A 1 108 ? 9.75 32.875 10.016 1 89.5 108 ASP A C 1
ATOM 851 O O . ASP A 1 108 ? 9.914 31.859 9.344 1 89.5 108 ASP A O 1
ATOM 855 N N . GLU A 1 109 ? 10.328 33.125 11.094 1 91.19 109 GLU A N 1
ATOM 856 C CA . GLU A 1 109 ? 11.32 32.188 11.625 1 91.19 109 GLU A CA 1
ATOM 857 C C . GLU A 1 109 ? 10.672 30.859 12.023 1 91.19 109 GLU A C 1
ATOM 859 O O . GLU A 1 109 ? 11.25 29.797 11.797 1 91.19 109 GLU A O 1
ATOM 864 N N . ASN A 1 110 ? 9.492 30.906 12.562 1 92.88 110 ASN A N 1
ATOM 865 C CA . ASN A 1 110 ? 8.789 29.688 12.961 1 92.88 110 ASN A CA 1
ATOM 866 C C . ASN A 1 110 ? 8.477 28.812 11.758 1 92.88 110 ASN A C 1
ATOM 868 O O . ASN A 1 110 ? 8.648 27.594 11.812 1 92.88 110 ASN A O 1
ATOM 872 N N . ILE A 1 111 ? 8.055 29.438 10.703 1 97.38 111 ILE A N 1
ATOM 873 C CA . ILE A 1 111 ? 7.707 28.703 9.492 1 97.38 111 ILE A CA 1
ATOM 874 C C . ILE A 1 111 ? 8.961 28.062 8.906 1 97.38 111 ILE A C 1
ATOM 876 O O . ILE A 1 111 ? 8.945 26.906 8.492 1 97.38 111 ILE A O 1
ATOM 880 N N . ARG A 1 112 ? 10.008 28.812 8.867 1 97.56 112 ARG A N 1
ATOM 881 C CA . ARG A 1 112 ? 11.258 28.297 8.32 1 97.56 112 ARG A CA 1
ATOM 882 C C . ARG A 1 112 ? 11.766 27.109 9.133 1 97.56 112 ARG A C 1
ATOM 884 O O . ARG A 1 112 ? 12.172 26.094 8.562 1 97.56 112 ARG A O 1
ATOM 891 N N . VAL A 1 113 ? 11.742 27.266 10.414 1 98.12 113 VAL A N 1
ATOM 892 C CA . VAL A 1 113 ? 12.211 26.203 11.312 1 98.12 113 VAL A CA 1
ATOM 893 C C . VAL A 1 113 ? 11.328 24.969 11.164 1 98.12 113 VAL A C 1
ATOM 895 O O . VAL A 1 113 ? 11.836 23.844 11.031 1 98.12 113 VAL A O 1
ATOM 898 N N . ALA A 1 114 ? 9.992 25.141 11.18 1 98.5 114 ALA A N 1
ATOM 899 C CA . ALA A 1 114 ? 9.055 24.031 11.031 1 98.5 114 ALA A CA 1
ATOM 900 C C . ALA A 1 114 ? 9.242 23.328 9.695 1 98.5 114 ALA A C 1
ATOM 902 O O . ALA A 1 114 ? 9.258 22.094 9.625 1 98.5 114 ALA A O 1
ATOM 903 N N . ALA A 1 115 ? 9.375 24.109 8.641 1 98.44 115 ALA A N 1
ATOM 904 C CA . ALA A 1 115 ? 9.57 23.547 7.305 1 98.44 115 ALA A CA 1
ATOM 905 C C . ALA A 1 115 ? 10.852 22.734 7.238 1 98.44 115 ALA A C 1
ATOM 907 O O . ALA A 1 115 ? 10.875 21.641 6.668 1 98.44 115 ALA A O 1
ATOM 908 N N . GLU A 1 116 ? 11.883 23.297 7.781 1 98.25 116 GLU A N 1
ATOM 909 C CA . GLU A 1 116 ? 13.18 22.625 7.746 1 98.25 116 GLU A CA 1
ATOM 910 C C . GLU A 1 116 ? 13.148 21.312 8.523 1 98.25 116 GLU A C 1
ATOM 912 O O . GLU A 1 116 ? 13.562 20.266 8.016 1 98.25 116 GLU A O 1
ATOM 917 N N . LEU A 1 117 ? 12.656 21.328 9.75 1 98.75 117 LEU A N 1
ATOM 918 C CA . LEU A 1 117 ? 12.688 20.156 10.617 1 98.75 117 LEU A CA 1
ATOM 919 C C . LEU A 1 117 ? 11.672 19.109 10.156 1 98.75 117 LEU A C 1
ATOM 921 O O . LEU A 1 117 ? 11.953 17.922 10.172 1 98.75 117 LEU A O 1
ATOM 925 N N . ALA A 1 118 ? 10.461 19.562 9.75 1 98.75 118 ALA A N 1
ATOM 926 C CA . ALA A 1 118 ? 9.5 18.625 9.18 1 98.75 118 ALA A CA 1
ATOM 927 C C . ALA A 1 118 ? 10.047 18 7.898 1 98.75 118 ALA A C 1
ATOM 929 O O . ALA A 1 118 ? 9.859 16.797 7.656 1 98.75 118 ALA A O 1
ATOM 930 N N . GLY A 1 119 ? 10.688 18.844 7.086 1 98.56 119 GLY A N 1
ATOM 931 C CA . GLY A 1 119 ? 11.328 18.344 5.883 1 98.56 119 GLY A CA 1
ATOM 932 C C . GLY A 1 119 ? 12.383 17.297 6.168 1 98.56 119 GLY A C 1
ATOM 933 O O . GLY A 1 119 ? 12.414 16.234 5.531 1 98.56 119 GLY A O 1
ATOM 934 N N . LYS A 1 120 ? 13.297 17.594 7.133 1 98.25 120 LYS A N 1
ATOM 935 C CA . LYS A 1 120 ? 14.312 16.625 7.551 1 98.25 120 LYS A CA 1
ATOM 936 C C . LYS A 1 120 ? 13.68 15.32 8 1 98.25 120 LYS A C 1
ATOM 938 O O . LYS A 1 120 ? 14.148 14.242 7.633 1 98.25 120 LYS A O 1
ATOM 943 N N . ALA A 1 121 ? 12.594 15.375 8.734 1 97.81 121 ALA A N 1
ATOM 944 C CA . ALA A 1 121 ? 11.891 14.203 9.258 1 97.81 121 ALA A CA 1
ATOM 945 C C . ALA A 1 121 ? 11.359 13.328 8.125 1 97.81 121 ALA A C 1
ATOM 947 O O . ALA A 1 121 ? 11.672 12.141 8.055 1 97.81 121 ALA A O 1
ATOM 948 N N . VAL A 1 122 ? 10.664 13.93 7.16 1 96.94 122 VAL A N 1
ATOM 949 C CA . VAL A 1 122 ? 9.914 13.141 6.195 1 96.94 122 VAL A CA 1
ATOM 950 C C . VAL A 1 122 ? 10.836 12.688 5.066 1 96.94 122 VAL A C 1
ATOM 952 O O . VAL A 1 122 ? 10.602 11.648 4.441 1 96.94 122 VAL A O 1
ATOM 955 N N . ARG A 1 123 ? 11.922 13.359 4.789 1 96.19 123 ARG A N 1
ATOM 956 C CA . ARG A 1 123 ? 12.844 12.969 3.732 1 96.19 123 ARG A CA 1
ATOM 957 C C . ARG A 1 123 ? 13.57 11.68 4.09 1 96.19 123 ARG A C 1
ATOM 959 O O . ARG A 1 123 ? 14.062 10.977 3.207 1 96.19 123 ARG A O 1
ATOM 966 N N . GLN A 1 124 ? 13.57 11.359 5.371 1 94.62 124 GLN A N 1
ATOM 967 C CA . GLN A 1 124 ? 14.266 10.156 5.816 1 94.62 124 GLN A CA 1
ATOM 968 C C . GLN A 1 124 ? 13.281 9.102 6.312 1 94.62 124 GLN A C 1
ATOM 970 O O . GLN A 1 124 ? 13.688 8.062 6.832 1 94.62 124 GLN A O 1
ATOM 975 N N . ALA A 1 125 ? 12.008 9.422 6.188 1 96.69 125 ALA A N 1
ATOM 976 C CA . ALA A 1 125 ? 10.992 8.461 6.625 1 96.69 125 ALA A CA 1
ATOM 977 C C . ALA A 1 125 ? 10.945 7.25 5.699 1 96.69 125 ALA A C 1
ATOM 979 O O . ALA A 1 125 ? 11.188 7.371 4.496 1 96.69 125 ALA A O 1
ATOM 980 N N . PRO A 1 126 ? 10.664 6.074 6.184 1 95.56 126 PRO A N 1
ATOM 981 C CA . PRO A 1 126 ? 10.625 4.867 5.352 1 95.56 126 PRO A CA 1
ATOM 982 C C . PRO A 1 126 ? 9.57 4.941 4.25 1 95.56 126 PRO A C 1
ATOM 984 O O . PRO A 1 126 ? 8.422 5.289 4.512 1 95.56 126 PRO A O 1
ATOM 987 N N . LEU A 1 127 ? 9.93 4.477 3.1 1 96.31 127 LEU A N 1
ATOM 988 C CA . LEU A 1 127 ? 9.102 4.531 1.902 1 96.31 127 LEU A CA 1
ATOM 989 C C . LEU A 1 127 ? 8.25 3.27 1.774 1 96.31 127 LEU A C 1
ATOM 991 O O . LEU A 1 127 ? 7.184 3.295 1.16 1 96.31 127 LEU A O 1
ATOM 995 N N . GLY A 1 128 ? 8.766 2.203 2.295 1 97.56 128 GLY A N 1
ATOM 996 C CA . GLY A 1 128 ? 8.195 0.895 2.025 1 97.56 128 GLY A CA 1
ATOM 997 C C . GLY A 1 128 ? 6.742 0.783 2.441 1 97.56 128 GLY A C 1
ATOM 998 O O . GLY A 1 128 ? 6.379 1.151 3.562 1 97.56 128 GLY A O 1
ATOM 999 N N . GLY A 1 129 ? 5.918 0.222 1.473 1 98.56 129 GLY A N 1
ATOM 1000 C CA . GLY A 1 129 ? 4.516 -0.024 1.754 1 98.56 129 GLY A CA 1
ATOM 1001 C C . GLY A 1 129 ? 3.674 1.238 1.74 1 98.56 129 GLY A C 1
ATOM 1002 O O . GLY A 1 129 ? 2.518 1.226 2.17 1 98.56 129 GLY A O 1
ATOM 1003 N N . ARG A 1 130 ? 4.293 2.336 1.321 1 98.88 130 ARG A N 1
ATOM 1004 C CA . ARG A 1 130 ? 3.611 3.625 1.364 1 98.88 130 ARG A CA 1
ATOM 1005 C C . ARG A 1 130 ? 3.617 4.293 -0.007 1 98.88 130 ARG A C 1
ATOM 1007 O O . ARG A 1 130 ? 4.305 5.297 -0.212 1 98.88 130 ARG A O 1
ATOM 1014 N N . PRO A 1 131 ? 2.723 3.838 -0.916 1 98.88 131 PRO A N 1
ATOM 1015 C CA . PRO A 1 131 ? 2.805 4.266 -2.314 1 98.88 131 PRO A CA 1
ATOM 1016 C C . PRO A 1 131 ? 2.465 5.742 -2.502 1 98.88 131 PRO A C 1
ATOM 1018 O O . PRO A 1 131 ? 3.09 6.426 -3.318 1 98.88 131 PRO A O 1
ATOM 1021 N N . LEU A 1 132 ? 1.487 6.309 -1.814 1 98.94 132 LEU A N 1
ATOM 1022 C CA . LEU A 1 132 ? 1.11 7.703 -2.016 1 98.94 132 LEU A CA 1
ATOM 1023 C C . LEU A 1 132 ? 2.15 8.641 -1.408 1 98.94 132 LEU A C 1
ATOM 1025 O O . LEU A 1 132 ? 2.463 9.68 -1.983 1 98.94 132 LEU A O 1
ATOM 1029 N N . PHE A 1 133 ? 2.686 8.305 -0.193 1 98.94 133 PHE A N 1
ATOM 1030 C CA . PHE A 1 133 ? 3.822 9.023 0.37 1 98.94 133 PHE A CA 1
ATOM 1031 C C . PHE A 1 133 ? 4.992 9.031 -0.605 1 98.94 133 PHE A C 1
ATOM 1033 O O . PHE A 1 133 ? 5.559 10.086 -0.898 1 98.94 133 PHE A O 1
ATOM 1040 N N . ALA A 1 134 ? 5.285 7.863 -1.187 1 98.88 134 ALA A N 1
ATOM 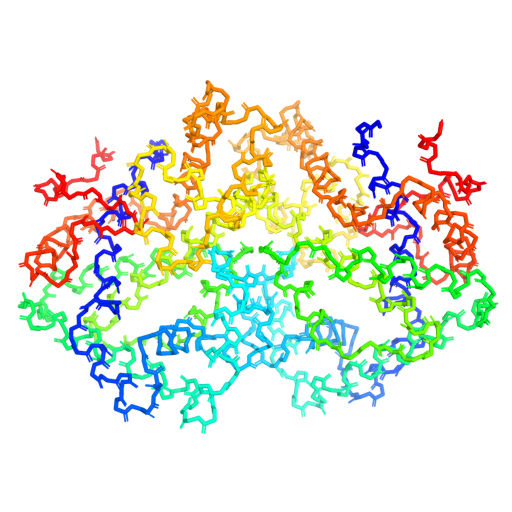1041 C CA . ALA A 1 134 ? 6.395 7.707 -2.125 1 98.88 134 ALA A CA 1
ATOM 1042 C C . ALA A 1 134 ? 6.203 8.594 -3.35 1 98.88 134 ALA A C 1
ATOM 1044 O O . ALA A 1 134 ? 7.152 9.242 -3.811 1 98.88 134 ALA A O 1
ATOM 1045 N N . ALA A 1 135 ? 5.027 8.633 -3.857 1 98.88 135 ALA A N 1
ATOM 1046 C CA . ALA A 1 135 ? 4.73 9.469 -5.016 1 98.88 135 ALA A CA 1
ATOM 1047 C C . ALA A 1 135 ? 5.012 10.945 -4.711 1 98.88 135 ALA A C 1
ATOM 1049 O O . ALA A 1 135 ? 5.594 11.648 -5.531 1 98.88 135 ALA A O 1
ATOM 1050 N N . ASN A 1 136 ? 4.578 11.367 -3.539 1 98.88 136 ASN A N 1
ATOM 1051 C CA . ASN A 1 136 ? 4.777 12.766 -3.156 1 98.88 136 ASN A CA 1
ATOM 1052 C C . ASN A 1 136 ? 6.25 13.078 -2.922 1 98.88 136 ASN A C 1
ATOM 1054 O O . ASN A 1 136 ? 6.703 14.195 -3.184 1 98.88 136 ASN A O 1
ATOM 1058 N N . THR A 1 137 ? 7.027 12.102 -2.416 1 98.62 137 THR A N 1
ATOM 1059 C CA . THR A 1 137 ? 8.453 12.328 -2.18 1 98.62 137 THR A CA 1
ATOM 1060 C C . THR A 1 137 ? 9.18 12.578 -3.494 1 98.62 137 THR A C 1
ATOM 1062 O O . THR A 1 137 ? 10.281 13.141 -3.504 1 98.62 137 THR A O 1
ATOM 1065 N N . ALA A 1 138 ? 8.594 12.156 -4.582 1 98.38 138 ALA A N 1
ATOM 1066 C CA . ALA A 1 138 ? 9.234 12.281 -5.887 1 98.38 138 ALA A CA 1
ATOM 1067 C C . ALA A 1 138 ? 9.055 13.68 -6.457 1 98.38 138 ALA A C 1
ATOM 1069 O O . ALA A 1 138 ? 9.711 14.055 -7.43 1 98.38 138 ALA A O 1
ATOM 1070 N N . LEU A 1 139 ? 8.211 14.516 -5.895 1 98.62 139 LEU A N 1
ATOM 1071 C CA . LEU A 1 139 ? 7.969 15.867 -6.367 1 98.62 139 LEU A CA 1
ATOM 1072 C C . LEU A 1 139 ? 9.109 16.797 -5.961 1 98.62 139 LEU A C 1
ATOM 1074 O O . LEU A 1 139 ? 9.75 16.594 -4.93 1 98.62 139 LEU A O 1
ATOM 1078 N N . PRO A 1 140 ? 9.375 17.812 -6.73 1 97.75 140 PRO A N 1
ATOM 1079 C CA . PRO A 1 140 ? 10.406 18.766 -6.336 1 97.75 140 PRO A CA 1
ATOM 1080 C C . PRO A 1 140 ? 10.07 19.5 -5.031 1 97.75 140 PRO A C 1
ATOM 1082 O O . PRO A 1 140 ? 8.914 19.828 -4.785 1 97.75 140 PRO A O 1
ATOM 1085 N N . TRP A 1 141 ? 11.062 19.672 -4.195 1 98.25 141 TRP A N 1
ATOM 1086 C CA . TRP A 1 141 ? 10.875 20.406 -2.947 1 98.25 141 TRP A CA 1
ATOM 1087 C C . TRP A 1 141 ? 10.719 21.906 -3.213 1 98.25 141 TRP A C 1
ATOM 1089 O O . TRP A 1 141 ? 11.539 22.5 -3.906 1 98.25 141 TRP A O 1
ATOM 1099 N N . PRO A 1 142 ? 9.727 22.547 -2.676 1 97.69 142 PRO A N 1
ATOM 1100 C CA . PRO A 1 142 ? 9.516 23.984 -2.949 1 97.69 142 PRO A CA 1
ATOM 1101 C C . PRO A 1 142 ? 10.586 24.859 -2.309 1 97.69 142 PRO A C 1
ATOM 1103 O O . PRO A 1 142 ? 11.039 24.578 -1.197 1 97.69 142 PRO A O 1
ATOM 1106 N N . ASP A 1 143 ? 10.852 25.953 -2.893 1 96 143 ASP A N 1
ATOM 1107 C CA . ASP A 1 143 ? 11.805 26.922 -2.363 1 96 143 ASP A CA 1
ATOM 1108 C C . ASP A 1 143 ? 11.141 27.844 -1.338 1 96 143 ASP A C 1
ATOM 1110 O O . ASP A 1 143 ? 11.758 28.219 -0.337 1 96 143 ASP A O 1
ATOM 1114 N N . ASP A 1 144 ? 9.898 28.266 -1.646 1 96.5 144 ASP A N 1
ATOM 1115 C CA . ASP A 1 144 ? 9.133 29.094 -0.728 1 96.5 144 ASP A CA 1
ATOM 1116 C C . ASP A 1 144 ? 8.891 28.391 0.599 1 96.5 144 ASP A C 1
ATOM 1118 O O . ASP A 1 144 ? 8.352 27.281 0.623 1 96.5 144 ASP A O 1
ATOM 1122 N N . PRO A 1 145 ? 9.281 28.969 1.751 1 97 145 PRO A N 1
ATOM 1123 C CA . PRO A 1 145 ? 9.195 28.281 3.043 1 97 145 PRO A CA 1
ATOM 1124 C C . PRO A 1 145 ? 7.777 27.828 3.381 1 97 145 PRO A C 1
ATOM 1126 O O . PRO A 1 145 ? 7.594 26.75 3.963 1 97 145 PRO A O 1
ATOM 1129 N N . LEU A 1 146 ? 6.824 28.656 3.062 1 97.81 146 LEU A N 1
ATOM 1130 C CA . LEU A 1 146 ? 5.449 28.281 3.363 1 97.81 146 LEU A CA 1
ATOM 1131 C C . LEU A 1 146 ? 5.008 27.109 2.496 1 97.81 146 LEU A C 1
ATOM 1133 O O . LEU A 1 146 ? 4.336 26.188 2.979 1 97.81 146 LEU A O 1
ATOM 1137 N N . ALA A 1 147 ? 5.379 27.094 1.253 1 98.25 147 ALA A N 1
ATOM 1138 C CA . ALA A 1 147 ? 5.113 25.969 0.357 1 98.25 147 ALA A CA 1
ATOM 1139 C C . ALA A 1 147 ? 5.852 24.719 0.815 1 98.25 147 ALA A C 1
ATOM 1141 O O . ALA A 1 147 ? 5.312 23.609 0.749 1 98.25 147 ALA A O 1
ATOM 1142 N N . ALA A 1 148 ? 7.066 24.953 1.269 1 98.44 148 ALA A N 1
ATOM 1143 C CA . ALA A 1 148 ? 7.863 23.844 1.776 1 98.44 148 ALA A CA 1
ATOM 1144 C C . ALA A 1 148 ? 7.203 23.203 2.998 1 98.44 148 ALA A C 1
ATOM 1146 O O . ALA A 1 148 ? 7.164 21.984 3.127 1 98.44 148 ALA A O 1
ATOM 1147 N N . LEU A 1 149 ? 6.723 24.031 3.873 1 98.69 149 LEU A N 1
ATOM 1148 C CA . LEU A 1 149 ? 6.039 23.516 5.059 1 98.69 149 LEU A CA 1
ATOM 1149 C C . LEU A 1 149 ? 4.797 22.734 4.672 1 98.69 149 LEU A C 1
ATOM 1151 O O . LEU A 1 149 ? 4.559 21.641 5.199 1 98.69 149 LEU A O 1
ATOM 1155 N N . TRP A 1 150 ? 4.016 23.281 3.76 1 98.75 150 TRP A N 1
ATOM 1156 C CA . TRP A 1 150 ? 2.818 22.578 3.312 1 98.75 150 TRP A CA 1
ATOM 1157 C C . TRP A 1 150 ? 3.184 21.234 2.66 1 98.75 150 TRP A C 1
ATOM 1159 O O . TRP A 1 150 ? 2.523 20.219 2.895 1 98.75 150 TRP A O 1
ATOM 1169 N N . HIS A 1 151 ? 4.199 21.25 1.845 1 98.88 151 HIS A N 1
ATOM 1170 C CA . HIS A 1 151 ? 4.66 20.031 1.196 1 98.88 151 HIS A CA 1
ATOM 1171 C C . HIS A 1 151 ? 5.109 19 2.225 1 98.88 151 HIS A C 1
ATOM 1173 O O . HIS A 1 151 ? 4.758 17.812 2.121 1 98.88 151 HIS A O 1
ATOM 1179 N N . ALA A 1 152 ? 5.855 19.438 3.236 1 98.88 152 ALA A N 1
ATOM 1180 C CA . ALA A 1 152 ? 6.285 18.531 4.301 1 98.88 152 ALA A CA 1
ATOM 1181 C C . ALA A 1 152 ? 5.082 17.953 5.047 1 98.88 152 ALA A C 1
ATOM 1183 O O . ALA A 1 152 ? 5.043 16.75 5.344 1 98.88 152 ALA A O 1
ATOM 1184 N N . ALA A 1 153 ? 4.117 18.812 5.352 1 98.81 153 ALA A N 1
ATOM 1185 C CA . ALA A 1 153 ? 2.896 18.359 6.02 1 98.81 153 ALA A CA 1
ATOM 1186 C C . ALA A 1 153 ? 2.152 17.328 5.168 1 98.81 153 ALA A C 1
ATOM 1188 O O . ALA A 1 153 ? 1.59 16.375 5.695 1 98.81 153 ALA A O 1
ATOM 1189 N N . THR A 1 154 ? 2.141 17.531 3.861 1 98.88 154 THR A N 1
ATOM 1190 C CA . THR A 1 154 ? 1.515 16.594 2.934 1 98.88 154 THR A CA 1
ATOM 1191 C C . THR A 1 154 ? 2.217 15.242 2.977 1 98.88 154 THR A C 1
ATOM 1193 O O . THR A 1 154 ? 1.562 14.195 3.039 1 98.88 154 THR A O 1
ATOM 1196 N N . LEU A 1 155 ? 3.512 15.266 2.959 1 98.88 155 LEU A N 1
ATOM 1197 C CA . LEU A 1 155 ? 4.281 14.031 3.037 1 98.88 155 LEU A CA 1
ATOM 1198 C C . LEU A 1 155 ? 4.012 13.305 4.352 1 98.88 155 LEU A C 1
ATOM 1200 O O . LEU A 1 155 ? 3.801 12.094 4.359 1 98.88 155 LEU A O 1
ATOM 1204 N N . LEU A 1 156 ? 3.973 14.07 5.453 1 98.69 156 LEU A N 1
ATOM 1205 C CA . LEU A 1 156 ? 3.699 13.477 6.758 1 98.69 156 LEU A CA 1
ATOM 1206 C C . LEU A 1 156 ? 2.312 12.844 6.781 1 98.69 156 LEU A C 1
ATOM 1208 O O . LEU A 1 156 ? 2.146 11.719 7.266 1 98.69 156 LEU A O 1
ATOM 1212 N N . ARG A 1 157 ? 1.358 13.555 6.246 1 98.38 157 ARG A N 1
ATOM 1213 C CA . ARG A 1 157 ? -0.014 13.055 6.195 1 98.38 157 ARG A CA 1
ATOM 1214 C C . ARG A 1 157 ? -0.097 11.758 5.406 1 98.38 157 ARG A C 1
ATOM 1216 O O . ARG A 1 157 ? -0.732 10.797 5.848 1 98.38 157 ARG A O 1
ATOM 1223 N N . GLU A 1 158 ? 0.5 11.758 4.215 1 98.75 158 GLU A N 1
ATOM 1224 C CA . GLU A 1 158 ? 0.381 10.578 3.361 1 98.75 158 GLU A CA 1
ATOM 1225 C C . GLU A 1 158 ? 1.201 9.414 3.908 1 98.75 158 GLU A C 1
ATOM 1227 O O . GLU A 1 158 ? 0.824 8.25 3.744 1 98.75 158 GLU A O 1
ATOM 1232 N N . HIS A 1 159 ? 2.316 9.734 4.633 1 98.81 159 HIS A N 1
ATOM 1233 C CA . HIS A 1 159 ? 3.061 8.688 5.328 1 98.81 159 HIS A CA 1
ATOM 1234 C C . HIS A 1 159 ? 2.193 7.996 6.371 1 98.81 159 HIS A C 1
ATOM 1236 O O . HIS A 1 159 ? 2.125 6.766 6.41 1 98.81 159 HIS A O 1
ATOM 1242 N N . ARG A 1 160 ? 1.551 8.75 7.191 1 98.38 160 ARG A N 1
ATOM 1243 C CA . ARG A 1 160 ? 0.654 8.211 8.211 1 98.38 160 ARG A CA 1
ATOM 1244 C C . ARG A 1 160 ? -0.522 7.48 7.574 1 98.38 160 ARG A C 1
ATOM 1246 O O . ARG A 1 160 ? -0.914 6.406 8.031 1 98.38 160 ARG A O 1
ATOM 1253 N N . GLY A 1 161 ? -1.126 8.117 6.555 1 98.31 161 GLY A N 1
ATOM 1254 C CA . GLY A 1 161 ? -2.273 7.527 5.883 1 98.31 161 GLY A CA 1
ATOM 1255 C C . GLY A 1 161 ? -1.978 6.172 5.27 1 98.31 161 GLY A C 1
ATOM 1256 O O . GLY A 1 161 ? -2.748 5.223 5.441 1 98.31 161 GLY A O 1
ATOM 1257 N N . ASP A 1 162 ? -0.871 6.062 4.539 1 98.81 162 ASP A N 1
ATOM 1258 C CA . ASP A 1 162 ? -0.456 4.777 3.984 1 98.81 162 ASP A CA 1
ATOM 1259 C C . ASP A 1 162 ? -0.244 3.744 5.086 1 98.81 162 ASP A C 1
ATOM 1261 O O . ASP A 1 162 ? -0.582 2.57 4.918 1 98.81 162 ASP A O 1
ATOM 1265 N N . GLY A 1 163 ? 0.415 4.176 6.145 1 98.75 163 GLY A N 1
ATOM 1266 C CA . GLY A 1 163 ? 0.569 3.285 7.281 1 98.75 163 GLY A CA 1
ATOM 1267 C C . GLY A 1 163 ? -0.753 2.789 7.836 1 98.75 163 GLY A C 1
ATOM 1268 O O . GLY A 1 163 ? -0.892 1.606 8.156 1 98.75 163 GLY A O 1
ATOM 1269 N N . HIS A 1 164 ? -1.706 3.701 7.973 1 98.69 164 HIS A N 1
ATOM 1270 C CA . HIS A 1 164 ? -3.035 3.342 8.453 1 98.69 164 HIS A CA 1
ATOM 1271 C C . HIS A 1 164 ? -3.693 2.316 7.535 1 98.69 164 HIS A C 1
ATOM 1273 O O . HIS A 1 164 ? -4.312 1.361 8.008 1 98.69 164 HIS A O 1
ATOM 1279 N N . VAL A 1 165 ? -3.588 2.504 6.27 1 98.81 165 VAL A N 1
ATOM 1280 C CA . VAL A 1 165 ? -4.125 1.57 5.285 1 98.81 165 VAL A CA 1
ATOM 1281 C C . VAL A 1 165 ? -3.475 0.2 5.465 1 98.81 165 VAL A C 1
ATOM 1283 O O . VAL A 1 165 ? -4.156 -0.827 5.422 1 98.81 165 VAL A O 1
ATOM 1286 N N . ALA A 1 166 ? -2.16 0.178 5.652 1 98.81 166 ALA A N 1
ATOM 1287 C CA . ALA A 1 166 ? -1.465 -1.086 5.879 1 98.81 166 ALA A CA 1
ATOM 1288 C C . ALA A 1 166 ? -2.01 -1.801 7.113 1 98.81 166 ALA A C 1
ATOM 1290 O O . ALA A 1 166 ? -2.25 -3.01 7.082 1 98.81 166 ALA A O 1
ATOM 1291 N N . VAL A 1 167 ? -2.229 -1.076 8.203 1 98.81 167 VAL A N 1
ATOM 1292 C CA . VAL A 1 167 ? -2.729 -1.649 9.445 1 98.81 167 VAL A CA 1
ATOM 1293 C C . VAL A 1 167 ? -4.133 -2.213 9.227 1 98.81 167 VAL A C 1
ATOM 1295 O O . VAL A 1 167 ? -4.43 -3.332 9.656 1 98.81 167 VAL A O 1
ATOM 1298 N N . LEU A 1 168 ? -4.988 -1.453 8.531 1 98.81 168 LEU A N 1
ATOM 1299 C CA . LEU A 1 168 ? -6.344 -1.907 8.25 1 98.81 168 LEU A CA 1
ATOM 1300 C C . LEU A 1 168 ? -6.328 -3.162 7.383 1 98.81 168 LEU A C 1
ATOM 1302 O O . LEU A 1 168 ? -7.039 -4.129 7.668 1 98.81 168 LEU A O 1
ATOM 1306 N N . THR A 1 169 ? -5.523 -3.148 6.355 1 98.69 169 THR A N 1
ATOM 1307 C CA . THR A 1 169 ? -5.414 -4.297 5.465 1 98.69 169 THR A CA 1
ATOM 1308 C C . THR A 1 169 ? -4.945 -5.531 6.227 1 98.69 169 THR A C 1
ATOM 1310 O O . THR A 1 169 ? -5.531 -6.609 6.094 1 98.69 169 THR A O 1
ATOM 1313 N N . ALA A 1 170 ? -3.924 -5.348 7.02 1 98.5 170 ALA A N 1
ATOM 1314 C CA . ALA A 1 170 ? -3.365 -6.457 7.789 1 98.5 170 ALA A CA 1
ATOM 1315 C C . ALA A 1 170 ? -4.387 -7.008 8.781 1 98.5 170 ALA A C 1
ATOM 1317 O O . ALA A 1 170 ? -4.375 -8.195 9.094 1 98.5 170 ALA A O 1
ATOM 1318 N N . ALA A 1 171 ? -5.266 -6.152 9.242 1 97.94 171 ALA A N 1
ATOM 1319 C CA . ALA A 1 171 ? -6.293 -6.555 10.195 1 97.94 171 ALA A CA 1
ATOM 1320 C C . ALA A 1 171 ? -7.492 -7.172 9.492 1 97.94 171 ALA A C 1
ATOM 1322 O O . ALA A 1 171 ? -8.438 -7.625 10.141 1 97.94 171 ALA A O 1
ATOM 1323 N N . GLY A 1 172 ? -7.496 -7.152 8.148 1 96.94 172 GLY A N 1
ATOM 1324 C CA . GLY A 1 172 ? -8.602 -7.699 7.383 1 96.94 172 GLY A CA 1
ATOM 1325 C C . GLY A 1 172 ? -9.828 -6.809 7.383 1 96.94 172 GLY A C 1
ATOM 1326 O O . GLY A 1 172 ? -10.945 -7.281 7.191 1 96.94 172 GLY A O 1
ATOM 1327 N N . ILE A 1 173 ? -9.68 -5.539 7.727 1 98.12 173 ILE A N 1
ATOM 1328 C CA . ILE A 1 173 ? -10.766 -4.562 7.707 1 98.12 173 ILE A CA 1
ATOM 1329 C C . ILE A 1 173 ? -10.742 -3.797 6.383 1 98.12 173 ILE A C 1
ATOM 1331 O O . ILE A 1 173 ? -9.812 -3.033 6.117 1 98.12 173 ILE A O 1
ATOM 1335 N N . THR A 1 174 ? -11.727 -3.938 5.527 1 97.19 174 THR A N 1
ATOM 1336 C CA . THR A 1 174 ? -11.789 -3.289 4.223 1 97.19 174 THR A CA 1
ATOM 1337 C C . THR A 1 174 ? -12.016 -1.789 4.371 1 97.19 174 THR A C 1
ATOM 1339 O O . THR A 1 174 ? -12.367 -1.314 5.453 1 97.19 174 THR A O 1
ATOM 1342 N N . GLY A 1 175 ? -11.789 -1.06 3.316 1 97.5 175 GLY A N 1
ATOM 1343 C CA . GLY A 1 175 ? -11.992 0.38 3.334 1 97.5 175 GLY A CA 1
ATOM 1344 C C . GLY A 1 175 ? -13.406 0.778 3.717 1 97.5 175 GLY A C 1
ATOM 1345 O O . GLY A 1 175 ? -13.602 1.672 4.543 1 97.5 175 GLY A O 1
ATOM 1346 N N . ARG A 1 176 ? -14.367 0.074 3.188 1 97.25 176 ARG A N 1
ATOM 1347 C CA . ARG A 1 176 ? -15.766 0.382 3.469 1 97.25 176 ARG A CA 1
ATOM 1348 C C . ARG A 1 176 ? -16.125 0.01 4.902 1 97.25 176 ARG A C 1
ATOM 1350 O O . ARG A 1 176 ? -16.844 0.751 5.578 1 97.25 176 ARG A O 1
ATOM 1357 N N . GLU A 1 177 ? -15.602 -1.099 5.387 1 97.5 177 GLU A N 1
ATOM 1358 C CA . GLU A 1 177 ? -15.82 -1.521 6.766 1 97.5 177 GLU A CA 1
ATOM 1359 C C . GLU A 1 177 ? -15.188 -0.538 7.75 1 97.5 177 GLU A C 1
ATOM 1361 O O . GLU A 1 177 ? -15.727 -0.301 8.828 1 97.5 177 GLU A O 1
ATOM 1366 N N . SER A 1 178 ? -14.023 -0.016 7.371 1 97.62 178 SER A N 1
ATOM 1367 C CA . SER A 1 178 ? -13.305 0.878 8.273 1 97.62 178 SER A CA 1
ATOM 1368 C C . SER A 1 178 ? -14.125 2.129 8.578 1 97.62 178 SER A C 1
ATOM 1370 O O . SER A 1 178 ? -14.062 2.666 9.688 1 97.62 178 SER A O 1
ATOM 1372 N N . ASN A 1 179 ? -14.883 2.611 7.602 1 97.31 179 ASN A N 1
ATOM 1373 C CA . ASN A 1 179 ? -15.766 3.75 7.812 1 97.31 179 ASN A CA 1
ATOM 1374 C C . ASN A 1 179 ? -16.844 3.436 8.852 1 97.31 179 ASN A C 1
ATOM 1376 O O . ASN A 1 179 ? -17.109 4.246 9.742 1 97.31 179 ASN A O 1
ATOM 1380 N N . VAL A 1 180 ? -17.438 2.26 8.711 1 97.38 180 VAL A N 1
ATOM 1381 C CA . VAL A 1 180 ? -18.484 1.834 9.617 1 97.38 180 VAL A CA 1
ATOM 1382 C C . VAL A 1 180 ? -17.922 1.651 11.023 1 97.38 180 VAL A C 1
ATOM 1384 O O . VAL A 1 180 ? -18.531 2.094 12 1 97.38 180 VAL A O 1
ATOM 1387 N N . LEU A 1 181 ? -16.781 1.026 11.07 1 96.75 181 LEU A N 1
ATOM 1388 C CA . LEU A 1 181 ? -16.109 0.838 12.352 1 96.75 181 LEU A CA 1
ATOM 1389 C C . LEU A 1 181 ? -15.805 2.18 13.008 1 96.75 181 LEU A C 1
ATOM 1391 O O . LEU A 1 181 ? -15.961 2.332 14.219 1 96.75 181 LEU A O 1
ATOM 1395 N N . HIS A 1 182 ? -15.344 3.133 12.227 1 95.56 182 HIS A N 1
ATOM 1396 C CA . HIS A 1 182 ? -15.008 4.465 12.711 1 95.56 182 HIS A CA 1
ATOM 1397 C C . HIS A 1 182 ? -16.234 5.191 13.242 1 95.56 182 HIS A C 1
ATOM 1399 O O . HIS A 1 182 ? -16.172 5.844 14.289 1 95.56 182 HIS A O 1
ATOM 1405 N N . ALA A 1 183 ? -17.297 5.105 12.555 1 95.56 183 ALA A N 1
ATOM 1406 C CA . ALA A 1 183 ? -18.547 5.715 13 1 95.56 183 ALA A CA 1
ATOM 1407 C C . ALA A 1 183 ? -19.047 5.074 14.289 1 95.56 183 ALA A C 1
ATOM 1409 O O . ALA A 1 183 ? -19.453 5.773 15.219 1 95.56 183 ALA A O 1
ATOM 1410 N N . ALA A 1 184 ? -19.016 3.77 14.375 1 96.31 184 ALA A N 1
ATOM 1411 C CA . ALA A 1 184 ? -19.469 3.037 15.547 1 96.31 184 ALA A CA 1
ATOM 1412 C C . ALA A 1 184 ? -18.641 3.398 16.781 1 96.31 184 ALA A C 1
ATOM 1414 O O . ALA A 1 184 ? -19.156 3.375 17.906 1 96.31 184 ALA A O 1
ATOM 1415 N N . ALA A 1 185 ? -17.422 3.729 16.547 1 95 185 ALA A N 1
ATOM 1416 C CA . ALA A 1 185 ? -16.5 4.078 17.641 1 95 185 ALA A CA 1
ATOM 1417 C C . ALA A 1 185 ? -16.703 5.531 18.062 1 95 185 ALA A C 1
ATOM 1419 O O . ALA A 1 185 ? -16.047 6.004 18.984 1 95 185 ALA A O 1
ATOM 1420 N N . GLY A 1 186 ? -17.641 6.273 17.422 1 88.81 186 GLY A N 1
ATOM 1421 C CA . GLY A 1 186 ? -17.938 7.645 17.812 1 88.81 186 GLY A CA 1
ATOM 1422 C C . GLY A 1 186 ? -17.016 8.656 17.172 1 88.81 186 GLY A C 1
ATOM 1423 O O . GLY A 1 186 ? -17 9.828 17.562 1 88.81 186 GLY A O 1
ATOM 1424 N N . GLY A 1 187 ? -16.172 8.234 16.234 1 80.5 187 GLY A N 1
ATOM 1425 C CA . GLY A 1 187 ? -15.242 9.133 15.578 1 80.5 187 GLY A CA 1
ATOM 1426 C C . GLY A 1 187 ? -15.922 10.18 14.711 1 80.5 187 GLY A C 1
ATOM 1427 O O . GLY A 1 187 ? -15.523 11.344 14.703 1 80.5 187 GLY A O 1
ATOM 1428 N N . VAL A 1 188 ? -16.875 9.742 13.938 1 87.81 188 VAL A N 1
ATOM 1429 C CA . VAL A 1 188 ? -17.672 10.586 13.055 1 87.81 188 VAL A CA 1
ATOM 1430 C C . VAL A 1 188 ? -19.094 10.047 12.961 1 87.81 188 VAL A C 1
ATOM 1432 O O . VAL A 1 188 ? -19.312 8.836 12.977 1 87.81 188 VAL A O 1
ATOM 1435 N N . PRO A 1 189 ? -20.031 10.969 12.836 1 91.88 189 PRO A N 1
ATOM 1436 C CA . PRO A 1 189 ? -21.406 10.477 12.719 1 91.88 189 PRO A CA 1
ATOM 1437 C C . PRO A 1 189 ? -21.641 9.664 11.445 1 91.88 189 PRO A C 1
ATOM 1439 O O . PRO A 1 189 ? -21.062 9.977 10.398 1 91.88 189 PRO A O 1
ATOM 1442 N N . ARG A 1 190 ? -22.453 8.672 11.578 1 93.75 190 ARG A N 1
ATOM 1443 C CA . ARG A 1 190 ? -22.812 7.809 10.453 1 93.75 190 ARG A CA 1
ATOM 1444 C C . ARG A 1 190 ? -23.25 8.633 9.25 1 93.75 190 ARG A C 1
ATOM 1446 O O . ARG A 1 190 ? -22.812 8.383 8.125 1 93.75 190 ARG A O 1
ATOM 1453 N N . ASP A 1 191 ? -24.062 9.617 9.484 1 93.88 191 ASP A N 1
ATOM 1454 C CA . ASP A 1 191 ? -24.641 10.391 8.391 1 93.88 191 ASP A CA 1
ATOM 1455 C C . ASP A 1 191 ? -23.562 11.148 7.621 1 93.88 191 ASP A C 1
ATOM 1457 O O . ASP A 1 191 ? -23.656 11.305 6.402 1 93.88 191 ASP A O 1
ATOM 1461 N N . TYR A 1 192 ? -22.625 11.602 8.312 1 92.38 192 TYR A N 1
ATOM 1462 C CA . TYR A 1 192 ? -21.516 12.305 7.668 1 92.38 192 TYR A CA 1
ATOM 1463 C C . TYR A 1 192 ? -20.75 11.367 6.742 1 92.38 192 TYR A C 1
ATOM 1465 O O . TYR A 1 192 ? -20.484 11.711 5.59 1 92.38 192 TYR A O 1
ATOM 1473 N N . ILE A 1 193 ? -20.406 10.188 7.227 1 93.94 193 ILE A N 1
ATOM 1474 C CA . ILE A 1 193 ? -19.656 9.211 6.445 1 93.94 193 ILE A CA 1
ATOM 1475 C C . ILE A 1 193 ? -20.5 8.719 5.273 1 93.94 193 ILE A C 1
ATOM 1477 O O . ILE A 1 193 ? -20 8.594 4.152 1 93.94 193 ILE A O 1
ATOM 1481 N N . ALA A 1 194 ? -21.766 8.438 5.562 1 94.44 194 ALA A N 1
ATOM 1482 C CA . ALA A 1 194 ? -22.641 7.914 4.516 1 94.44 194 ALA A CA 1
ATOM 1483 C C . ALA A 1 194 ? -22.719 8.883 3.336 1 94.44 194 ALA A C 1
ATOM 1485 O O . ALA A 1 194 ? -22.719 8.453 2.178 1 94.44 194 ALA A O 1
ATOM 1486 N N . ARG A 1 195 ? -22.75 10.133 3.619 1 91.5 195 ARG A N 1
ATOM 1487 C CA . ARG A 1 195 ? -22.859 11.148 2.58 1 91.5 195 ARG A CA 1
ATOM 1488 C C . ARG A 1 195 ? -21.531 11.312 1.831 1 91.5 195 ARG A C 1
ATOM 1490 O O . ARG A 1 195 ? -21.516 11.406 0.602 1 91.5 195 ARG A O 1
ATOM 1497 N N . THR A 1 196 ? -20.438 11.25 2.531 1 92 196 THR A N 1
ATOM 1498 C CA . THR A 1 196 ? -19.156 11.617 1.935 1 92 196 THR A CA 1
ATOM 1499 C C . THR A 1 196 ? -18.469 10.391 1.353 1 92 196 THR A C 1
ATOM 1501 O O . THR A 1 196 ? -17.531 10.516 0.556 1 92 196 THR A O 1
ATOM 1504 N N . ARG A 1 197 ? -18.922 9.188 1.694 1 95.5 197 ARG A N 1
ATOM 1505 C CA . ARG A 1 197 ? -18.281 7.969 1.209 1 95.5 197 ARG A CA 1
ATOM 1506 C C . ARG A 1 197 ? -19.281 7.078 0.479 1 95.5 197 ARG A C 1
ATOM 1508 O O . ARG A 1 197 ? -19.047 5.883 0.304 1 95.5 197 ARG A O 1
ATOM 1515 N N . ASP A 1 198 ? -20.438 7.617 0.201 1 96.06 198 ASP A N 1
ATOM 1516 C CA . ASP A 1 198 ? -21.391 7.012 -0.721 1 96.06 198 ASP A CA 1
ATOM 1517 C C . ASP A 1 198 ? -21.969 5.719 -0.147 1 96.06 198 ASP A C 1
ATOM 1519 O O . ASP A 1 198 ? -21.938 4.676 -0.804 1 96.06 198 ASP A O 1
ATOM 1523 N N . TYR A 1 199 ? -22.516 5.789 0.984 1 96.81 199 TYR A N 1
ATOM 1524 C CA . TYR A 1 199 ? -23.266 4.664 1.532 1 96.81 199 TYR A CA 1
ATOM 1525 C C . TYR A 1 199 ? -24.766 4.883 1.387 1 96.81 199 TYR A C 1
ATOM 1527 O O . TYR A 1 199 ? -25.281 5.957 1.709 1 96.81 199 TYR A O 1
ATOM 1535 N N . ASP A 1 200 ? -25.484 3.973 0.874 1 96.62 200 ASP A N 1
ATOM 1536 C CA . ASP A 1 200 ? -26.906 3.885 1.149 1 96.62 200 ASP A CA 1
ATOM 1537 C C . ASP A 1 200 ? -27.188 2.922 2.301 1 96.62 200 ASP A C 1
ATOM 1539 O O . ASP A 1 200 ? -26.266 2.336 2.867 1 96.62 200 ASP A O 1
ATOM 1543 N N . ASP A 1 201 ? -28.422 2.801 2.682 1 96.56 201 ASP A N 1
ATOM 1544 C CA . ASP A 1 201 ? -28.766 1.979 3.836 1 96.56 201 ASP A CA 1
ATOM 1545 C C . ASP A 1 201 ? -28.391 0.519 3.607 1 96.56 201 ASP A C 1
ATOM 1547 O O . ASP A 1 201 ? -27.922 -0.158 4.527 1 96.56 201 ASP A O 1
ATOM 1551 N N . ALA A 1 202 ? -28.594 0.069 2.443 1 97.25 202 ALA A N 1
ATOM 1552 C CA . ALA A 1 202 ? -28.297 -1.33 2.135 1 97.25 202 ALA A CA 1
ATOM 1553 C C . ALA A 1 202 ? -26.797 -1.617 2.23 1 97.25 202 ALA A C 1
ATOM 1555 O O . ALA A 1 202 ? -26.391 -2.623 2.816 1 97.25 202 ALA A O 1
ATOM 1556 N N . THR A 1 203 ? -26 -0.749 1.587 1 96.62 203 THR A N 1
ATOM 1557 C CA . THR A 1 203 ? -24.547 -0.921 1.621 1 96.62 203 THR A CA 1
ATOM 1558 C C . THR A 1 203 ? -24.016 -0.79 3.047 1 96.62 203 THR A C 1
ATOM 1560 O O . THR A 1 203 ? -23.156 -1.554 3.465 1 96.62 203 THR A O 1
ATOM 1563 N N . TRP A 1 204 ? -24.531 0.22 3.795 1 97.19 204 TRP A N 1
ATOM 1564 C CA . TRP A 1 204 ? -24.125 0.377 5.188 1 97.19 204 TRP A CA 1
ATOM 1565 C C . TRP A 1 204 ? -24.484 -0.867 6 1 97.19 204 TRP A C 1
ATOM 1567 O O . TRP A 1 204 ? -23.641 -1.396 6.727 1 97.19 204 TRP A O 1
ATOM 1577 N N . GLY A 1 205 ? -25.734 -1.335 5.859 1 97 205 GLY A N 1
ATOM 1578 C CA . GLY A 1 205 ? -26.188 -2.523 6.566 1 97 205 GLY A CA 1
ATOM 1579 C C . GLY A 1 205 ? -25.375 -3.758 6.242 1 97 205 GLY A C 1
ATOM 1580 O O . GLY A 1 205 ? -25.109 -4.582 7.121 1 97 205 GLY A O 1
ATOM 1581 N N . HIS A 1 206 ? -24.969 -3.854 5.035 1 97.06 206 HIS A N 1
ATOM 1582 C CA . HIS A 1 206 ? -24.141 -4.977 4.613 1 97.06 206 HIS A CA 1
ATOM 1583 C C . HIS A 1 206 ? -22.797 -4.988 5.355 1 97.06 206 HIS A C 1
ATOM 1585 O O . HIS A 1 206 ? -22.359 -6.039 5.824 1 97.06 206 HIS A O 1
ATOM 1591 N N . GLN A 1 207 ? -22.156 -3.84 5.438 1 97.5 207 GLN A N 1
ATOM 1592 C CA . GLN A 1 207 ? -20.891 -3.744 6.156 1 97.5 207 GLN A CA 1
ATOM 1593 C C . GLN A 1 207 ? -21.078 -4.027 7.645 1 97.5 207 GLN A C 1
ATOM 1595 O O . GLN A 1 207 ? -20.25 -4.688 8.266 1 97.5 207 GLN A O 1
ATOM 1600 N N . GLU A 1 208 ? -22.188 -3.52 8.219 1 97.94 208 GLU A N 1
ATOM 1601 C CA . GLU A 1 208 ? -22.484 -3.805 9.625 1 97.94 208 GLU A CA 1
ATOM 1602 C C . GLU A 1 208 ? -22.625 -5.305 9.859 1 97.94 208 GLU A C 1
ATOM 1604 O O . GLU A 1 208 ? -22.109 -5.832 10.852 1 97.94 208 GLU A O 1
ATOM 1609 N N . GLN A 1 209 ? -23.328 -5.949 9 1 97.62 209 GLN A N 1
ATOM 1610 C CA . GLN A 1 209 ? -23.547 -7.383 9.133 1 97.62 209 GLN A CA 1
ATOM 1611 C C . GLN A 1 209 ? -22.234 -8.148 9.062 1 97.62 209 GLN A C 1
ATOM 1613 O O . GLN A 1 209 ? -22.016 -9.086 9.836 1 97.62 209 GLN A O 1
ATOM 1618 N N . ARG A 1 210 ? -21.406 -7.809 8.148 1 96.19 210 ARG A N 1
ATOM 1619 C CA . ARG A 1 210 ? -20.109 -8.461 8.016 1 96.19 210 ARG A CA 1
ATOM 1620 C C . ARG A 1 210 ? -19.281 -8.305 9.281 1 96.19 210 ARG A C 1
ATOM 1622 O O . ARG A 1 210 ? -18.641 -9.25 9.734 1 96.19 210 ARG A O 1
ATOM 1629 N N . LEU A 1 211 ? -19.234 -7.109 9.836 1 98.12 211 LEU A N 1
ATOM 1630 C CA . LEU A 1 211 ? -18.516 -6.84 11.07 1 98.12 211 LEU A CA 1
ATOM 1631 C C . LEU A 1 211 ? -19.141 -7.582 12.242 1 98.12 211 LEU A C 1
ATOM 1633 O O . LEU A 1 211 ? -18.438 -8.094 13.117 1 98.12 211 LEU A O 1
ATOM 1637 N N . ALA A 1 212 ? -2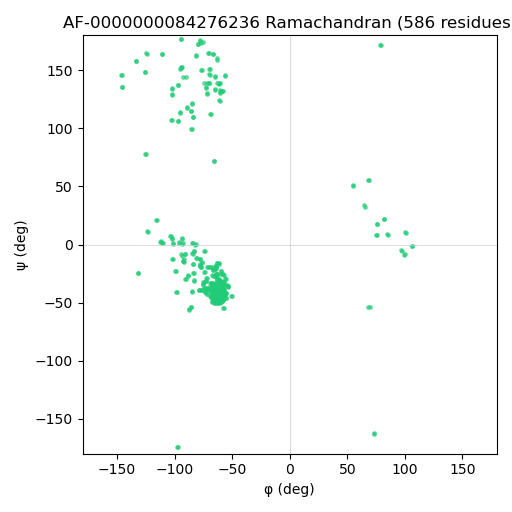0.484 -7.633 12.266 1 98.06 212 ALA A N 1
ATOM 1638 C CA . ALA A 1 212 ? -21.188 -8.352 13.32 1 98.06 212 ALA A CA 1
ATOM 1639 C C . ALA A 1 212 ? -20.891 -9.852 13.258 1 98.06 212 ALA A C 1
ATOM 1641 O O . ALA A 1 212 ? -20.734 -10.5 14.297 1 98.06 212 ALA A O 1
ATOM 1642 N N . ASP A 1 213 ? -20.844 -10.375 12.031 1 96.38 213 ASP A N 1
ATOM 1643 C CA . ASP A 1 213 ? -20.531 -11.797 11.844 1 96.38 213 ASP A CA 1
ATOM 1644 C C . ASP A 1 213 ? -19.172 -12.156 12.422 1 96.38 213 ASP A C 1
ATOM 1646 O O . ASP A 1 213 ? -18.953 -13.289 12.844 1 96.38 213 ASP A O 1
ATOM 1650 N N . ARG A 1 214 ? -18.297 -11.203 12.523 1 96.19 214 ARG A N 1
ATOM 1651 C CA . ARG A 1 214 ? -16.953 -11.422 13.07 1 96.19 214 ARG A CA 1
ATOM 1652 C C . ARG A 1 214 ? -16.891 -11.047 14.547 1 96.19 214 ARG A C 1
ATOM 1654 O O . ARG A 1 214 ? -15.82 -11.039 15.148 1 96.19 214 ARG A O 1
ATOM 1661 N N . GLY A 1 215 ? -18.031 -10.633 15.07 1 97.94 215 GLY A N 1
ATOM 1662 C CA . GLY A 1 215 ? -18.141 -10.336 16.5 1 97.94 215 GLY A CA 1
ATOM 1663 C C . GLY A 1 215 ? -17.641 -8.953 16.859 1 97.9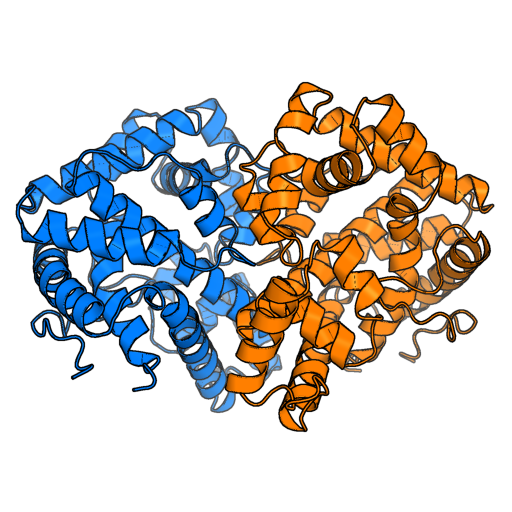4 215 GLY A C 1
ATOM 1664 O O . GLY A 1 215 ? -17.312 -8.688 18.016 1 97.94 215 GLY A O 1
ATOM 1665 N N . LEU A 1 216 ? -17.609 -8.07 15.898 1 98.5 216 LEU A N 1
ATOM 1666 C CA . LEU A 1 216 ? -17.016 -6.758 16.141 1 98.5 216 LEU A CA 1
ATOM 1667 C 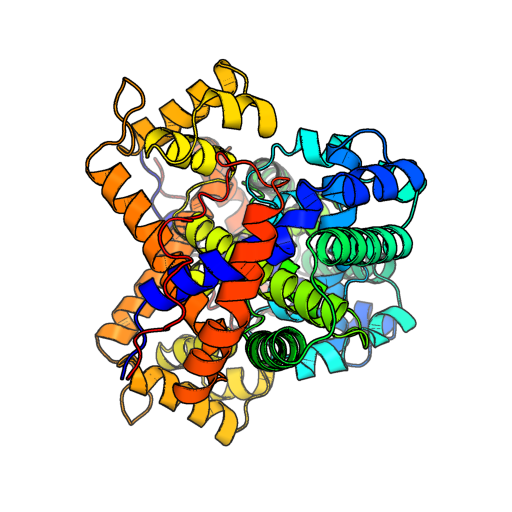C . LEU A 1 216 ? -18.109 -5.727 16.422 1 98.5 216 LEU A C 1
ATOM 1669 O O . LEU A 1 216 ? -17.828 -4.684 17.031 1 98.5 216 LEU A O 1
ATOM 1673 N N . LEU A 1 217 ? -19.328 -5.973 15.977 1 98.44 217 LEU A N 1
ATOM 1674 C CA . LEU A 1 217 ? -20.453 -5.09 16.219 1 98.44 217 LEU A CA 1
ATOM 1675 C C . LEU A 1 217 ? -21.609 -5.848 16.859 1 98.44 217 LEU A C 1
ATOM 1677 O O . LEU A 1 217 ? -21.797 -7.039 16.594 1 98.44 217 LEU A O 1
ATOM 1681 N N . GLU A 1 218 ? -22.359 -5.148 17.672 1 97.69 218 GLU A N 1
ATOM 1682 C CA . GLU A 1 218 ? -23.641 -5.645 18.172 1 97.69 218 GLU A CA 1
ATOM 1683 C C . GLU A 1 218 ? -24.75 -5.488 17.141 1 97.69 218 GLU A C 1
ATOM 1685 O O . GLU A 1 218 ? -24.562 -4.836 16.109 1 97.69 218 GLU A O 1
ATOM 1690 N N . ALA A 1 219 ? -25.906 -6.039 17.438 1 94.5 219 ALA A N 1
ATOM 1691 C CA . ALA A 1 219 ? -27.047 -5.992 16.531 1 94.5 219 ALA A CA 1
ATOM 1692 C C . ALA A 1 219 ? -27.5 -4.551 16.297 1 94.5 219 ALA A C 1
ATOM 1694 O O . ALA A 1 219 ? -28 -4.215 15.227 1 94.5 219 ALA A O 1
ATOM 1695 N N . ASP A 1 220 ? -27.219 -3.666 17.234 1 93.81 220 ASP A N 1
ATOM 1696 C CA . ASP A 1 220 ? -27.688 -2.287 17.125 1 93.81 220 ASP A CA 1
ATOM 1697 C C . ASP A 1 220 ? -26.641 -1.4 16.469 1 93.81 220 ASP A C 1
ATOM 1699 O O . ASP A 1 220 ? -26.797 -0.179 16.406 1 93.81 220 ASP A O 1
ATOM 1703 N N . GLY A 1 221 ? -25.5 -1.989 16.094 1 94.75 221 GLY A N 1
ATOM 1704 C CA . GLY A 1 221 ? -24.484 -1.242 15.375 1 94.75 221 GLY A CA 1
ATOM 1705 C C . GLY A 1 221 ? -23.375 -0.724 16.281 1 94.75 221 GLY A C 1
ATOM 1706 O O . GLY A 1 221 ? -22.375 -0.182 15.805 1 94.75 221 GLY A O 1
ATOM 1707 N N . SER A 1 222 ? -23.562 -0.936 17.562 1 96.81 222 SER A N 1
ATOM 1708 C CA . SER A 1 222 ? -22.516 -0.49 18.484 1 96.81 222 SER A CA 1
ATOM 1709 C C . SER A 1 222 ? -21.375 -1.492 18.562 1 96.81 222 SER A C 1
ATOM 1711 O O . SER A 1 222 ? -21.531 -2.65 18.172 1 96.81 222 SER A O 1
ATOM 1713 N N . LEU A 1 223 ? -20.25 -1.115 19.031 1 98.06 223 LEU A N 1
ATOM 1714 C CA . LEU A 1 223 ? -19.062 -1.971 19.125 1 98.06 223 LEU A CA 1
ATOM 1715 C C . LEU A 1 223 ? -19.234 -3.014 20.219 1 98.06 223 LEU A C 1
ATOM 1717 O O . LEU A 1 223 ? -19.75 -2.709 21.297 1 98.06 223 LEU A O 1
ATOM 1721 N N . THR A 1 224 ? -18.812 -4.184 19.953 1 98.56 224 THR A N 1
ATOM 1722 C CA . THR A 1 224 ? -18.578 -5.152 21.016 1 98.56 224 THR A CA 1
ATOM 1723 C C . THR A 1 224 ? -17.266 -4.844 21.75 1 98.56 224 THR A C 1
ATOM 1725 O O . THR A 1 224 ? -16.547 -3.914 21.375 1 98.56 224 THR A O 1
ATOM 1728 N N . GLY A 1 225 ? -17.031 -5.59 22.828 1 98.31 225 GLY A N 1
ATOM 1729 C CA . GLY A 1 225 ? -15.734 -5.48 23.469 1 98.31 225 GLY A CA 1
ATOM 1730 C C . GLY A 1 225 ? -14.586 -5.754 22.516 1 98.31 225 GLY A C 1
ATOM 1731 O O . GLY A 1 225 ? -13.602 -5.008 22.5 1 98.31 225 GLY A O 1
ATOM 1732 N N . ALA A 1 226 ? -14.711 -6.766 21.688 1 98.31 226 ALA A N 1
ATOM 1733 C CA . ALA A 1 226 ? -13.703 -7.121 20.703 1 98.31 226 ALA A CA 1
ATOM 1734 C C . ALA A 1 226 ? -13.555 -6.027 19.656 1 98.31 226 ALA A C 1
ATOM 1736 O O . ALA A 1 226 ? -12.438 -5.742 19.188 1 98.31 226 ALA A O 1
ATOM 1737 N N . GLY A 1 227 ? -14.68 -5.465 19.219 1 98.38 227 GLY A N 1
ATOM 1738 C CA . GLY A 1 227 ? -14.641 -4.359 18.281 1 98.38 227 GLY A CA 1
ATOM 1739 C C . GLY A 1 227 ? -13.891 -3.148 18.797 1 98.38 227 GLY A C 1
ATOM 1740 O O . GLY A 1 227 ? -13.109 -2.531 18.078 1 98.38 227 GLY A O 1
ATOM 1741 N N . ARG A 1 228 ? -14.125 -2.826 20.062 1 98.12 228 ARG A N 1
ATOM 1742 C CA . ARG A 1 228 ? -13.43 -1.713 20.703 1 98.12 228 ARG A CA 1
ATOM 1743 C C . ARG A 1 228 ? -11.93 -1.971 20.781 1 98.12 228 ARG A C 1
ATOM 1745 O O . ARG A 1 228 ? -11.125 -1.07 20.531 1 98.12 228 ARG A O 1
ATOM 1752 N N . GLU A 1 229 ? -11.641 -3.15 21.172 1 98.31 229 GLU A N 1
ATOM 1753 C CA . GLU A 1 229 ? -10.234 -3.523 21.266 1 98.31 229 GLU A CA 1
ATOM 1754 C C . GLU A 1 229 ? -9.547 -3.451 19.906 1 98.31 229 GLU A C 1
ATOM 1756 O O . GLU A 1 229 ? -8.422 -2.965 19.797 1 98.31 229 GLU A O 1
ATOM 1761 N N . LEU A 1 230 ? -10.188 -3.949 18.859 1 98.12 230 LEU A N 1
ATOM 1762 C CA . LEU A 1 230 ? -9.625 -3.914 17.516 1 98.12 230 LEU A CA 1
ATOM 1763 C C . LEU A 1 230 ? -9.445 -2.477 17.031 1 98.12 230 LEU A C 1
ATOM 1765 O O . LEU A 1 230 ? -8.391 -2.127 16.484 1 98.12 230 LEU A O 1
ATOM 1769 N N . LYS A 1 231 ? -10.453 -1.703 17.234 1 97.88 231 LYS A N 1
ATOM 1770 C CA . LYS A 1 231 ? -10.375 -0.299 16.844 1 97.88 231 LYS A CA 1
ATOM 1771 C C . LYS A 1 231 ? -9.227 0.41 17.547 1 97.88 231 LYS A C 1
ATOM 1773 O O . LYS A 1 231 ? -8.484 1.172 16.922 1 97.88 231 LYS A O 1
ATOM 1778 N N . ALA A 1 232 ? -9.07 0.193 18.828 1 97.31 232 ALA A N 1
ATOM 1779 C CA . ALA A 1 232 ? -7.98 0.784 19.609 1 97.31 232 ALA A CA 1
ATOM 1780 C C . ALA A 1 232 ? -6.621 0.312 19.094 1 97.31 232 ALA A C 1
ATOM 1782 O O . ALA A 1 232 ? -5.68 1.104 19 1 97.31 232 ALA A O 1
ATOM 1783 N N . ARG A 1 233 ? -6.547 -0.927 18.797 1 97.75 233 ARG A N 1
ATOM 1784 C CA . ARG A 1 233 ? -5.301 -1.495 18.297 1 97.75 233 ARG A CA 1
ATOM 1785 C C . ARG A 1 233 ? -4.93 -0.902 16.953 1 97.75 233 ARG A C 1
ATOM 1787 O O . ARG A 1 233 ? -3.756 -0.634 16.672 1 97.75 233 ARG A O 1
ATOM 1794 N N . ILE A 1 234 ? -5.887 -0.726 16.047 1 98 234 ILE A N 1
ATOM 1795 C CA . ILE A 1 234 ? -5.656 -0.133 14.734 1 98 234 ILE A CA 1
ATOM 1796 C C . ILE A 1 234 ? -5.086 1.274 14.898 1 98 234 ILE A C 1
ATOM 1798 O O . ILE A 1 234 ? -4.09 1.625 14.266 1 98 234 ILE A O 1
ATOM 1802 N N . GLU A 1 235 ? -5.66 2.053 15.773 1 96.62 235 GLU A N 1
ATOM 1803 C CA . GLU A 1 235 ? -5.199 3.422 15.984 1 96.62 235 GLU A CA 1
ATOM 1804 C C . GLU A 1 235 ? -3.818 3.445 16.641 1 96.62 235 GLU A C 1
ATOM 1806 O O . GLU A 1 235 ? -2.941 4.203 16.219 1 96.62 235 GLU A O 1
ATOM 1811 N N . SER A 1 236 ? -3.635 2.611 17.656 1 97.12 236 SER A N 1
ATOM 1812 C CA . SER A 1 236 ? -2.355 2.59 18.344 1 97.12 236 SER A CA 1
ATOM 1813 C C . SER A 1 236 ? -1.232 2.109 17.438 1 97.12 236 SER A C 1
ATOM 1815 O O . SER A 1 236 ? -0.107 2.605 17.516 1 97.12 236 SER A O 1
ATOM 1817 N N . SER A 1 237 ? -1.542 1.113 16.609 1 97.94 237 SER A N 1
ATOM 1818 C CA . SER A 1 237 ? -0.552 0.629 15.656 1 97.94 237 SER A CA 1
ATOM 1819 C C . SER A 1 237 ? -0.215 1.697 14.625 1 97.94 237 SER A C 1
ATOM 1821 O O . SER A 1 237 ? 0.944 1.847 14.234 1 97.94 237 SER A O 1
ATOM 1823 N N . THR A 1 238 ? -1.236 2.414 14.148 1 98.25 238 THR A N 1
ATOM 1824 C CA . THR A 1 238 ? -1.02 3.51 13.211 1 98.25 238 THR A CA 1
ATOM 1825 C C . THR A 1 238 ? -0.11 4.574 13.82 1 98.25 238 THR A C 1
ATOM 1827 O O . THR A 1 238 ? 0.835 5.031 13.172 1 98.25 238 THR A O 1
ATOM 1830 N N . ASP A 1 239 ? -0.386 4.93 15.07 1 97.62 239 ASP A N 1
ATOM 1831 C CA . ASP A 1 239 ? 0.432 5.918 15.766 1 97.62 239 ASP A CA 1
ATOM 1832 C C . ASP A 1 239 ? 1.858 5.41 15.969 1 97.62 239 ASP A C 1
ATOM 1834 O O . ASP A 1 239 ? 2.82 6.16 15.781 1 97.62 239 ASP A O 1
ATOM 1838 N N . ALA A 1 240 ? 1.994 4.172 16.344 1 97.25 240 ALA A N 1
ATOM 1839 C CA . ALA A 1 240 ? 3.316 3.584 16.531 1 97.25 240 ALA A CA 1
ATOM 1840 C C . ALA A 1 240 ? 4.121 3.629 15.234 1 97.25 240 ALA A C 1
ATOM 1842 O O . ALA A 1 240 ? 5.305 3.971 15.242 1 97.25 240 ALA A O 1
ATOM 1843 N N . LEU A 1 241 ? 3.49 3.336 14.148 1 97.69 241 LEU A N 1
ATOM 1844 C CA . LEU A 1 241 ? 4.152 3.387 12.852 1 97.69 241 LEU A CA 1
ATOM 1845 C C . LEU A 1 241 ? 4.539 4.816 12.492 1 97.69 241 LEU A C 1
ATOM 1847 O O . LEU A 1 241 ? 5.551 5.043 11.828 1 97.69 241 LEU A O 1
ATOM 1851 N N . GLY A 1 242 ? 3.699 5.746 12.922 1 97.5 242 GLY A N 1
ATOM 1852 C CA . GLY A 1 242 ? 3.943 7.152 12.633 1 97.5 242 GLY A CA 1
ATOM 1853 C C . GLY A 1 242 ? 5.207 7.684 13.281 1 97.5 242 GLY A C 1
ATOM 1854 O O . GLY A 1 242 ? 5.77 8.68 12.828 1 97.5 242 GLY A O 1
ATOM 1855 N N . LEU A 1 243 ? 5.738 7.008 14.32 1 96.94 243 LEU A N 1
ATOM 1856 C CA . LEU A 1 243 ? 6.953 7.43 15.008 1 96.94 243 LEU A CA 1
ATOM 1857 C C . LEU A 1 243 ? 8.156 7.359 14.078 1 96.94 243 LEU A C 1
ATOM 1859 O O . LEU A 1 243 ? 9.125 8.102 14.25 1 96.94 243 LEU A O 1
ATOM 1863 N N . SER A 1 244 ? 8.07 6.504 13.109 1 95.44 244 SER A N 1
ATOM 1864 C CA . SER A 1 244 ? 9.211 6.309 12.219 1 95.44 244 SER A CA 1
ATOM 1865 C C . SER A 1 244 ? 9.516 7.578 11.43 1 95.44 244 SER A C 1
ATOM 1867 O O . SER A 1 244 ? 10.656 7.797 11.023 1 95.44 244 SER A O 1
ATOM 1869 N N . ALA A 1 245 ? 8.547 8.461 11.211 1 96.31 245 ALA A N 1
ATOM 1870 C CA . ALA A 1 245 ? 8.766 9.719 10.508 1 96.31 245 ALA A CA 1
ATOM 1871 C C . ALA A 1 245 ? 9.664 10.648 11.312 1 96.31 245 ALA A C 1
ATOM 1873 O O . ALA A 1 245 ? 10.289 11.555 10.758 1 96.31 245 ALA A O 1
ATOM 1874 N N . LEU A 1 246 ? 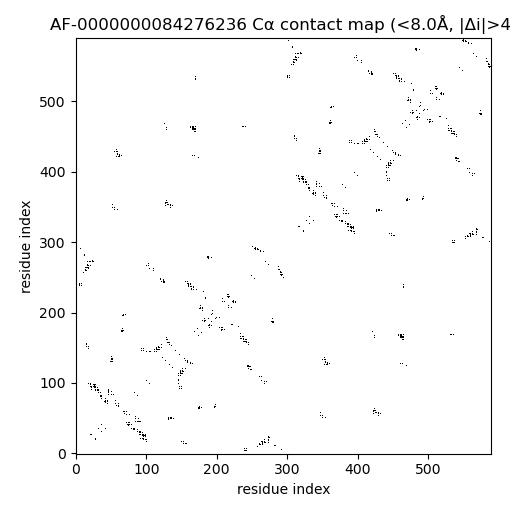9.758 10.453 12.625 1 97.38 246 LEU A N 1
ATOM 1875 C CA . LEU A 1 246 ? 10.492 11.352 13.5 1 97.38 246 LEU A CA 1
ATOM 1876 C C . LEU A 1 246 ? 11.859 10.766 13.852 1 97.38 246 LEU A C 1
ATOM 1878 O O . LEU A 1 246 ? 12.648 11.391 14.562 1 97.38 246 LEU A O 1
ATOM 1882 N N . GLU A 1 247 ? 12.172 9.641 13.344 1 94.5 247 GLU A N 1
ATOM 1883 C CA . GLU A 1 247 ? 13.391 8.93 13.734 1 94.5 247 GLU A CA 1
ATOM 1884 C C . GLU A 1 247 ? 14.633 9.742 13.398 1 94.5 247 GLU A C 1
ATOM 1886 O O . GLU A 1 247 ? 15.641 9.664 14.117 1 94.5 247 GLU A O 1
ATOM 1891 N N . ALA A 1 248 ? 14.578 10.516 12.383 1 96.06 248 ALA A N 1
ATOM 1892 C CA . ALA A 1 248 ? 15.75 11.258 11.914 1 96.06 248 ALA A CA 1
ATOM 1893 C C . ALA A 1 248 ? 16.031 12.461 12.812 1 96.06 248 ALA A C 1
ATOM 1895 O O . ALA A 1 248 ? 17.109 13.047 12.75 1 96.06 248 ALA A O 1
ATOM 1896 N N . LEU A 1 249 ? 15.086 12.836 13.625 1 98.06 249 LEU A N 1
ATOM 1897 C CA . LEU A 1 249 ? 15.234 14.008 14.477 1 98.06 249 LEU A CA 1
ATOM 1898 C C . LEU A 1 249 ? 15.68 13.609 15.883 1 98.06 249 LEU A C 1
ATOM 1900 O O . LEU A 1 249 ? 15.195 12.617 16.438 1 98.06 249 LEU A O 1
ATOM 1904 N N . SER A 1 250 ? 16.641 14.383 16.422 1 97.5 250 SER A N 1
ATOM 1905 C CA . SER A 1 250 ? 16.938 14.258 17.844 1 97.5 250 SER A CA 1
ATOM 1906 C C . SER A 1 250 ? 15.773 14.719 18.703 1 97.5 250 SER A C 1
ATOM 1908 O O . SER A 1 250 ? 14.859 15.375 18.219 1 97.5 250 SER A O 1
ATOM 1910 N N . ASP A 1 251 ? 15.773 14.359 19.969 1 97.12 251 ASP A N 1
ATOM 1911 C CA . ASP A 1 251 ? 14.719 14.797 20.875 1 97.12 251 ASP A CA 1
ATOM 1912 C C . ASP A 1 251 ? 14.641 16.328 20.938 1 97.12 251 ASP A C 1
ATOM 1914 O O . ASP A 1 251 ? 13.555 16.891 20.984 1 97.12 251 ASP A O 1
ATOM 1918 N N . ASP A 1 252 ? 15.797 17 20.906 1 97.69 252 ASP A N 1
ATOM 1919 C CA . ASP A 1 252 ? 15.828 18.453 20.906 1 97.69 252 ASP A CA 1
ATOM 1920 C C . ASP A 1 252 ? 15.195 19.016 19.641 1 97.69 252 ASP A C 1
ATOM 1922 O O . ASP A 1 252 ? 14.477 20.016 19.688 1 97.69 252 ASP A O 1
ATOM 1926 N N . GLU A 1 253 ? 15.438 18.375 18.547 1 98.31 253 GLU A N 1
ATOM 1927 C CA . GLU A 1 253 ? 14.859 18.812 17.281 1 98.31 253 GLU A CA 1
ATOM 1928 C C . GLU A 1 253 ? 13.344 18.609 17.25 1 98.31 253 GLU A C 1
ATOM 1930 O O . GLU A 1 253 ? 12.602 19.422 16.719 1 98.31 253 GLU A O 1
ATOM 1935 N N . VAL A 1 254 ? 12.883 17.469 17.797 1 98.44 254 VAL A N 1
ATOM 1936 C CA . VAL A 1 254 ? 11.453 17.219 17.891 1 98.44 254 VAL A CA 1
ATOM 1937 C C . VAL A 1 254 ? 10.789 18.297 18.75 1 98.44 254 VAL A C 1
ATOM 1939 O O . VAL A 1 254 ? 9.734 18.828 18.391 1 98.44 254 VAL A O 1
ATOM 1942 N N . GLU A 1 255 ? 11.406 18.625 19.875 1 98.06 255 GLU A N 1
ATOM 1943 C CA . GLU A 1 255 ? 10.883 19.672 20.734 1 98.06 255 GLU A CA 1
ATOM 1944 C C . GLU A 1 255 ? 10.812 21.016 20 1 98.06 255 GLU A C 1
ATOM 1946 O O . GLU A 1 255 ? 9.82 21.734 20.109 1 98.06 255 GLU A O 1
ATOM 1951 N N . THR A 1 256 ? 11.867 21.328 19.297 1 98.44 256 THR A N 1
ATOM 1952 C CA . THR A 1 256 ? 11.914 22.562 18.516 1 98.44 256 THR A CA 1
ATOM 1953 C C . THR A 1 256 ? 10.836 22.562 17.453 1 98.44 256 THR A C 1
ATOM 1955 O O . THR A 1 256 ? 10.18 23.578 17.219 1 98.44 256 THR A O 1
ATOM 1958 N N . LEU A 1 257 ? 10.641 21.422 16.812 1 98.5 257 LEU A N 1
ATOM 1959 C CA . LEU A 1 257 ? 9.609 21.297 15.781 1 98.5 257 LEU A CA 1
ATOM 1960 C C . LEU A 1 257 ? 8.219 21.531 16.375 1 98.5 257 LEU A C 1
ATOM 1962 O O . LEU A 1 257 ? 7.402 22.234 15.789 1 98.5 257 LEU A O 1
ATOM 1966 N N . PHE A 1 258 ? 7.938 20.938 17.5 1 98.25 258 PHE A N 1
ATOM 1967 C CA . PHE A 1 258 ? 6.656 21.141 18.172 1 98.25 258 PHE A CA 1
ATOM 1968 C C . PHE A 1 258 ? 6.449 22.609 18.516 1 98.25 258 PHE A C 1
ATOM 1970 O O . PHE A 1 258 ? 5.375 23.156 18.281 1 98.25 258 PHE A O 1
ATOM 1977 N N . ARG A 1 259 ? 7.477 23.266 19 1 98 259 ARG A N 1
ATOM 1978 C CA . ARG A 1 259 ? 7.391 24.672 19.391 1 98 259 ARG A CA 1
ATOM 1979 C C . ARG A 1 259 ? 7.109 25.547 18.188 1 98 259 ARG A C 1
ATOM 1981 O O . ARG A 1 259 ? 6.371 26.531 18.297 1 98 259 ARG A O 1
ATOM 1988 N N . ALA A 1 260 ? 7.688 25.172 17.141 1 98.12 260 ALA A N 1
ATOM 1989 C CA . ALA A 1 260 ? 7.52 25.969 15.922 1 98.12 260 ALA A CA 1
ATOM 1990 C C . ALA A 1 260 ? 6.176 25.688 15.258 1 98.12 260 ALA A C 1
ATOM 1992 O O . ALA A 1 260 ? 5.504 26.594 14.773 1 98.12 260 ALA A O 1
ATOM 1993 N N . LEU A 1 261 ? 5.746 24.453 15.242 1 98 261 LEU A N 1
ATOM 1994 C CA . LEU A 1 261 ? 4.609 23.984 14.453 1 98 261 LEU A CA 1
ATOM 1995 C C . LEU A 1 261 ? 3.297 24.266 15.18 1 98 261 LEU A C 1
ATOM 1997 O O . LEU A 1 261 ? 2.27 24.5 14.539 1 98 261 LEU A O 1
ATOM 2001 N N . THR A 1 262 ? 3.312 24.25 16.5 1 97.75 262 THR A N 1
ATOM 2002 C CA . THR A 1 262 ? 2.082 24.344 17.281 1 97.75 262 THR A CA 1
ATOM 2003 C C . THR A 1 262 ? 1.397 25.688 17.062 1 97.75 262 THR A C 1
ATOM 2005 O O . THR A 1 262 ? 0.2 25.734 16.766 1 97.75 262 THR A O 1
ATOM 2008 N N . PRO A 1 263 ? 2.131 26.828 17.141 1 96.94 263 PRO A N 1
ATOM 2009 C CA . PRO A 1 263 ? 1.457 28.094 16.859 1 96.94 263 PRO A CA 1
ATOM 2010 C C . PRO A 1 263 ? 0.953 28.188 15.422 1 96.94 263 PRO A C 1
ATOM 2012 O O . PRO A 1 263 ? -0.071 28.828 15.164 1 96.94 263 PRO A O 1
ATOM 2015 N N . ILE A 1 264 ? 1.623 27.609 14.5 1 97.75 264 ILE A N 1
ATOM 2016 C CA . ILE A 1 264 ? 1.186 27.578 13.109 1 97.75 264 ILE A CA 1
ATOM 2017 C C . ILE A 1 264 ? -0.141 26.828 13 1 97.75 264 ILE A C 1
ATOM 2019 O O . ILE A 1 264 ? -1.091 27.312 12.391 1 97.75 264 ILE A O 1
ATOM 2023 N N . ALA A 1 265 ? -0.224 25.641 13.617 1 97.5 265 ALA A N 1
ATOM 2024 C CA . ALA A 1 265 ? -1.453 24.859 13.641 1 97.5 265 ALA A CA 1
ATOM 2025 C C . ALA A 1 265 ? -2.604 25.641 14.25 1 97.5 265 ALA A C 1
ATOM 2027 O O . ALA A 1 265 ? -3.725 25.625 13.742 1 97.5 265 ALA A O 1
ATOM 2028 N N . ARG A 1 266 ? -2.312 26.359 15.312 1 96.56 266 ARG A N 1
ATOM 2029 C CA . ARG A 1 266 ? -3.318 27.172 15.977 1 96.56 266 ARG A CA 1
ATOM 2030 C C . ARG A 1 266 ? -3.857 28.25 15.031 1 96.56 266 ARG A C 1
ATOM 2032 O O . ARG A 1 266 ? -5.066 28.484 14.984 1 96.56 266 ARG A O 1
ATOM 2039 N N . ALA A 1 267 ? -2.951 28.891 14.336 1 96.69 267 ALA A N 1
ATOM 2040 C CA . ALA A 1 267 ? -3.352 29.938 13.391 1 96.69 267 ALA A CA 1
ATOM 2041 C C . ALA A 1 267 ? -4.23 29.359 12.281 1 96.69 267 ALA A C 1
ATOM 2043 O O . ALA A 1 267 ? -5.211 29.984 11.875 1 96.69 267 ALA A O 1
ATOM 2044 N N . VAL A 1 268 ? -3.895 28.188 11.812 1 97.38 268 VAL A N 1
ATOM 2045 C CA . VAL A 1 268 ? -4.648 27.547 10.734 1 97.38 268 VAL A CA 1
ATOM 2046 C C . VAL A 1 268 ? -6.051 27.188 11.227 1 97.38 268 VAL A C 1
ATOM 2048 O O . VAL A 1 268 ? -7.043 27.453 10.547 1 97.38 268 VAL A O 1
ATOM 2051 N N . VAL A 1 269 ? -6.102 26.594 12.414 1 96.5 269 VAL A N 1
ATOM 2052 C CA . VAL A 1 269 ? -7.387 26.219 13 1 96.5 269 VAL A CA 1
ATOM 2053 C C . VAL A 1 269 ? -8.227 27.469 13.25 1 96.5 269 VAL A C 1
ATOM 2055 O O . VAL A 1 269 ? -9.43 27.484 12.977 1 96.5 269 VAL A O 1
ATOM 2058 N N . ALA A 1 270 ? -7.602 28.531 13.688 1 95.81 270 ALA A N 1
ATOM 2059 C CA . ALA A 1 270 ? -8.289 29.781 13.961 1 95.81 270 ALA A CA 1
ATOM 2060 C C . ALA A 1 270 ? -8.812 30.422 12.672 1 95.81 270 ALA A C 1
ATOM 2062 O O . ALA A 1 270 ? -9.773 31.188 12.703 1 95.81 270 ALA A O 1
ATOM 2063 N N . GLY A 1 271 ? -8.125 30.078 11.578 1 95.88 271 GLY A N 1
ATOM 2064 C CA . GLY A 1 271 ? -8.578 30.578 10.289 1 95.88 271 GLY A CA 1
ATOM 2065 C C . GLY A 1 271 ? -10.008 30.188 9.969 1 95.88 271 GLY A C 1
ATOM 2066 O O . GLY A 1 271 ? -10.664 30.844 9.148 1 95.88 271 GLY A O 1
ATOM 2067 N N . GLY A 1 272 ? -10.5 29.031 10.414 1 95.5 272 GLY A N 1
ATOM 2068 C CA . GLY A 1 272 ? -11.93 28.75 10.461 1 95.5 272 GLY A CA 1
ATOM 2069 C C . GLY A 1 272 ? -12.398 27.906 9.289 1 95.5 272 GLY A C 1
ATOM 2070 O O . GLY A 1 272 ? -13.547 27.453 9.273 1 95.5 272 GLY A O 1
ATOM 2071 N N . ASP A 1 273 ? -11.547 27.656 8.281 1 96.31 273 ASP A N 1
ATOM 2072 C CA . ASP A 1 273 ? -11.969 26.906 7.105 1 96.31 273 ASP A CA 1
ATOM 2073 C C . ASP A 1 273 ? -12.133 25.422 7.426 1 96.31 273 ASP A C 1
ATOM 2075 O O . ASP A 1 273 ? -12.945 24.734 6.805 1 96.31 273 ASP A O 1
ATOM 2079 N N . ILE A 1 274 ? -11.367 24.844 8.359 1 94.94 274 ILE A N 1
ATOM 2080 C CA . ILE A 1 274 ? -11.422 23.422 8.703 1 94.94 274 ILE A CA 1
ATOM 2081 C C . ILE A 1 274 ? -12.516 23.172 9.742 1 94.94 274 ILE A C 1
ATOM 2083 O O . ILE A 1 274 ? -12.398 23.625 10.891 1 94.94 274 ILE A O 1
ATOM 2087 N N . PRO A 1 275 ? -13.508 22.453 9.352 1 91.31 275 PRO A N 1
ATOM 2088 C CA . PRO A 1 275 ? -14.586 22.219 10.305 1 91.31 275 PRO A CA 1
ATOM 2089 C C . PRO A 1 275 ? -14.133 21.438 11.531 1 91.31 275 PRO A C 1
ATOM 2091 O O . PRO A 1 275 ? -13.102 20.766 11.492 1 91.31 275 PRO A O 1
ATOM 2094 N N . ALA A 1 276 ? -14.922 21.562 12.539 1 85.5 276 ALA A N 1
ATOM 2095 C CA . ALA A 1 276 ? -14.633 20.812 13.758 1 85.5 276 ALA A CA 1
ATOM 2096 C C . ALA A 1 276 ? -14.852 19.312 13.547 1 85.5 276 ALA A C 1
ATOM 2098 O O . ALA A 1 276 ? -14.109 18.5 14.094 1 85.5 276 ALA A O 1
ATOM 2099 N N . LEU A 1 277 ? -15.906 19.062 12.75 1 83.69 277 LEU A N 1
ATOM 2100 C CA . LEU A 1 277 ? -16.219 17.672 12.43 1 83.69 277 LEU A CA 1
ATOM 2101 C C . LEU A 1 277 ? -15.625 17.281 11.078 1 83.69 277 LEU A C 1
ATOM 2103 O O . LEU A 1 277 ? -16.047 17.781 10.039 1 83.69 277 LEU A O 1
ATOM 2107 N N . THR A 1 278 ? -14.562 16.484 11.172 1 83.38 278 THR A N 1
ATOM 2108 C CA . THR A 1 278 ? -13.914 15.953 9.977 1 83.38 278 THR A CA 1
ATOM 2109 C C . THR A 1 278 ? -13.648 14.453 10.133 1 83.38 278 THR A C 1
ATOM 2111 O O . THR A 1 278 ? -13.602 13.945 11.258 1 83.38 278 THR A O 1
ATOM 2114 N N . PRO A 1 279 ? -13.5 13.75 9.062 1 80.5 279 PRO A N 1
ATOM 2115 C CA . PRO A 1 279 ? -13.141 12.336 9.164 1 80.5 279 PRO A CA 1
ATOM 2116 C C . PRO A 1 279 ? -11.766 12.109 9.797 1 80.5 279 PRO A C 1
ATOM 2118 O O . PRO A 1 279 ? -11.453 11 10.219 1 80.5 279 PRO A O 1
ATOM 2121 N N . MET A 1 280 ? -10.977 13.086 9.883 1 83.5 280 MET A N 1
ATOM 2122 C CA . MET A 1 280 ? -9.609 12.984 10.398 1 83.5 280 MET A CA 1
ATOM 2123 C C . MET A 1 280 ? -9.609 12.898 11.914 1 83.5 280 MET A C 1
ATOM 2125 O O . MET A 1 280 ? -8.609 12.492 12.516 1 83.5 280 MET A O 1
ATOM 2129 N N . ALA A 1 281 ? -10.672 13.305 12.57 1 79.19 281 ALA A N 1
ATOM 2130 C CA . ALA A 1 281 ? -10.812 13.242 14.023 1 79.19 281 ALA A CA 1
ATOM 2131 C C . ALA A 1 281 ? -9.648 13.945 14.719 1 79.19 281 ALA A C 1
ATOM 2133 O O . ALA A 1 281 ? -9.016 13.383 15.609 1 79.19 281 ALA A O 1
ATOM 2134 N N . LEU A 1 282 ? -9.398 15.18 14.297 1 83.44 282 LEU A N 1
ATOM 2135 C CA . LEU A 1 282 ? -8.297 15.977 14.836 1 83.44 282 LEU A CA 1
ATOM 2136 C C . LEU A 1 282 ? -8.617 16.453 16.25 1 83.44 282 LEU A C 1
ATOM 2138 O O . LEU A 1 282 ? -9.727 16.922 16.516 1 83.44 282 LEU A O 1
ATOM 2142 N N . ARG A 1 283 ? -7.668 16.359 17.266 1 87.44 283 ARG A N 1
ATOM 2143 C CA . ARG A 1 283 ? -7.738 16.953 18.594 1 87.44 283 ARG A CA 1
ATOM 2144 C C . ARG A 1 283 ? -7.246 18.391 18.578 1 87.44 283 ARG A C 1
ATOM 2146 O O . ARG A 1 283 ? -6.172 18.688 18.047 1 87.44 283 ARG A O 1
ATOM 2153 N N . ARG A 1 284 ? -8.07 19.203 18.953 1 87.94 284 ARG A N 1
ATOM 2154 C CA . ARG A 1 284 ? -7.719 20.625 18.922 1 87.94 284 ARG A CA 1
ATOM 2155 C C . ARG A 1 284 ? -7.547 21.172 20.328 1 87.94 284 ARG A C 1
ATOM 2157 O O . ARG A 1 284 ? -7.172 22.328 20.516 1 87.94 284 ARG A O 1
ATOM 2164 N N . ASP A 1 285 ? -7.703 20.344 21.266 1 87.38 285 ASP A N 1
ATOM 2165 C CA . ASP A 1 285 ? -7.75 20.797 22.656 1 87.38 285 ASP A CA 1
ATOM 2166 C C . ASP A 1 285 ? -6.348 20.953 23.234 1 87.38 285 ASP A C 1
ATOM 2168 O O . ASP A 1 285 ? -6.172 21.484 24.328 1 87.38 285 ASP A O 1
ATOM 2172 N N . ASP A 1 286 ? -5.387 20.531 22.516 1 89.94 286 ASP A N 1
ATOM 2173 C CA . ASP A 1 286 ? -4.023 20.547 23.047 1 89.94 286 ASP A CA 1
ATOM 2174 C C . ASP A 1 286 ? -3.139 21.5 22.25 1 89.94 286 ASP A C 1
ATOM 2176 O O . ASP A 1 286 ? -1.91 21.422 22.312 1 89.94 286 ASP A O 1
ATOM 2180 N N . LEU A 1 287 ? -3.697 22.438 21.547 1 92.81 287 LEU A N 1
ATOM 2181 C CA . LEU A 1 287 ? -2.924 23.312 20.672 1 92.81 287 LEU A CA 1
ATOM 2182 C C . LEU A 1 287 ? -2.344 24.484 21.453 1 92.81 287 LEU A C 1
ATOM 2184 O O . LEU A 1 287 ? -1.612 25.312 20.891 1 92.81 287 LEU A O 1
ATOM 2188 N N . ASP A 1 288 ? -2.557 24.562 22.703 1 92.69 288 ASP A N 1
ATOM 2189 C CA . ASP A 1 288 ? -1.932 25.578 23.547 1 92.69 288 ASP A CA 1
ATOM 2190 C C . ASP A 1 288 ? -0.64 25.047 24.172 1 92.69 288 ASP A C 1
ATOM 2192 O O . ASP A 1 288 ? 0.112 25.812 24.781 1 92.69 288 ASP A O 1
ATOM 2196 N N . ASP A 1 289 ? -0.435 23.844 24.031 1 94.44 289 ASP A N 1
ATOM 2197 C CA . ASP A 1 289 ? 0.761 23.188 24.562 1 94.44 289 ASP A CA 1
ATOM 2198 C C . ASP A 1 289 ? 1.775 22.922 23.453 1 94.44 289 ASP A C 1
ATOM 2200 O O . ASP A 1 289 ? 1.673 21.922 22.734 1 94.44 289 ASP A O 1
ATOM 2204 N N . ASP A 1 290 ? 2.811 23.656 23.438 1 94.56 290 ASP A N 1
ATOM 2205 C CA . ASP A 1 290 ? 3.762 23.594 22.328 1 94.56 290 ASP A CA 1
ATOM 2206 C C . ASP A 1 290 ? 4.902 22.625 22.641 1 94.56 290 ASP A C 1
ATOM 2208 O O . ASP A 1 290 ? 5.859 22.516 21.875 1 94.56 290 ASP A O 1
ATOM 2212 N N . SER A 1 291 ? 4.844 21.953 23.719 1 95.19 291 SER A N 1
ATOM 2213 C CA . SER A 1 291 ? 5.902 21.031 24.109 1 95.19 291 SER A CA 1
ATOM 2214 C C . SER A 1 291 ? 5.645 19.625 23.578 1 95.19 291 SER A C 1
ATOM 2216 O O . SER A 1 291 ? 4.5 19.172 23.531 1 95.19 291 SER A O 1
ATOM 2218 N N . ALA A 1 292 ? 6.676 18.875 23.188 1 94.75 292 ALA A N 1
ATOM 2219 C CA . ALA A 1 292 ? 6.582 17.469 22.812 1 94.75 292 ALA A CA 1
ATOM 2220 C C . ALA A 1 292 ? 6.633 16.562 24.047 1 94.75 292 ALA A C 1
ATOM 2222 O O . ALA A 1 292 ? 6.289 15.383 23.969 1 94.75 292 ALA A O 1
ATOM 2223 N N . HIS A 1 293 ? 7.094 17.125 25.188 1 93.88 293 HIS A N 1
ATOM 2224 C CA . HIS A 1 293 ? 7.191 16.438 26.469 1 93.88 293 HIS A CA 1
ATOM 2225 C C . HIS A 1 293 ? 8.203 15.297 26.406 1 93.88 293 HIS A C 1
ATOM 2227 O O . HIS A 1 293 ? 7.926 14.203 26.891 1 93.88 293 HIS A O 1
ATOM 2233 N N . LEU A 1 294 ? 9.297 15.398 25.609 1 90 294 LEU A N 1
ATOM 2234 C CA . LEU A 1 294 ? 10.32 14.359 25.516 1 90 294 LEU A CA 1
ATOM 2235 C C . LEU A 1 294 ? 11.438 14.602 26.516 1 90 294 LEU A C 1
ATOM 2237 O O . LEU A 1 294 ? 12.227 13.695 26.812 1 90 294 LEU A O 1
ATOM 2241 N N . LYS A 1 295 ? 11.633 15.812 27.25 1 68.56 295 LYS A N 1
ATOM 2242 C CA . LYS A 1 295 ? 12.727 16.047 28.188 1 68.56 295 LYS A CA 1
ATOM 2243 C C . LYS A 1 295 ? 12.406 15.484 29.578 1 68.56 295 LYS A C 1
ATOM 2245 O O . LYS A 1 295 ? 11.234 15.375 29.953 1 68.56 295 LYS A O 1
ATOM 2250 N N . MET B 1 1 ? -18.219 -24.438 6.43 1 56.47 1 MET B N 1
ATOM 2251 C CA . MET B 1 1 ? -17.062 -24.562 7.305 1 56.47 1 MET B CA 1
ATOM 2252 C C . MET B 1 1 ? -16.125 -23.359 7.133 1 56.47 1 MET B C 1
ATOM 2254 O O . MET B 1 1 ? -16.016 -22.812 6.039 1 56.47 1 MET B O 1
ATOM 2258 N N . GLN B 1 2 ? -15.516 -22.828 8.172 1 82.06 2 GLN B N 1
ATOM 2259 C CA . GLN B 1 2 ? -14.57 -21.719 8.117 1 82.06 2 GLN B CA 1
ATOM 2260 C C . GLN B 1 2 ? -13.266 -22.141 7.457 1 82.06 2 GLN B C 1
ATOM 2262 O O . GLN B 1 2 ? -12.664 -23.141 7.844 1 82.06 2 GLN B O 1
ATOM 2267 N N . ARG B 1 3 ? -12.961 -21.672 6.355 1 93.44 3 ARG B N 1
ATOM 2268 C CA . ARG B 1 3 ? -11.727 -21.938 5.633 1 93.44 3 ARG B CA 1
ATOM 2269 C C . ARG B 1 3 ? -10.508 -21.516 6.445 1 93.44 3 ARG B C 1
ATOM 2271 O O . ARG B 1 3 ? -10.508 -20.438 7.055 1 93.44 3 ARG B O 1
ATOM 2278 N N . GLU B 1 4 ? -9.578 -22.406 6.496 1 94.88 4 GLU B N 1
ATOM 2279 C CA . GLU B 1 4 ? -8.383 -22.172 7.293 1 94.88 4 GLU B CA 1
ATOM 2280 C C . GLU B 1 4 ? -7.266 -21.562 6.441 1 94.88 4 GLU B C 1
ATOM 2282 O O . GLU B 1 4 ? -7.164 -21.844 5.246 1 94.88 4 GLU B O 1
ATOM 2287 N N . PRO B 1 5 ? -6.398 -20.812 7.066 1 95.31 5 PRO B N 1
ATOM 2288 C CA . PRO B 1 5 ? -5.301 -20.156 6.359 1 95.31 5 PRO B CA 1
ATOM 2289 C C . PRO B 1 5 ? -4.438 -21.125 5.566 1 95.31 5 PRO B C 1
ATOM 2291 O O . PRO B 1 5 ? -3.875 -20.766 4.531 1 95.31 5 PRO B O 1
ATOM 2294 N N . GLU B 1 6 ? -4.34 -22.328 5.996 1 95.06 6 GLU B N 1
ATOM 2295 C CA . GLU B 1 6 ? -3.555 -23.344 5.301 1 95.06 6 GLU B CA 1
ATOM 2296 C C . GLU B 1 6 ? -4.066 -23.547 3.879 1 95.06 6 GLU B C 1
ATOM 2298 O O . GLU B 1 6 ? -3.287 -23.859 2.975 1 95.06 6 GLU B O 1
ATOM 2303 N N . LEU B 1 7 ? -5.336 -23.391 3.648 1 96.88 7 LEU B N 1
ATOM 2304 C CA . LEU B 1 7 ? -5.906 -23.5 2.311 1 96.88 7 LEU B CA 1
ATOM 2305 C C . LEU B 1 7 ? -5.273 -22.484 1.367 1 96.88 7 LEU B C 1
ATOM 2307 O O . LEU B 1 7 ? -4.926 -22.812 0.231 1 96.88 7 LEU B O 1
ATOM 2311 N N . ALA B 1 8 ? -5.148 -21.25 1.881 1 97 8 ALA B N 1
ATOM 2312 C CA . ALA B 1 8 ? -4.551 -20.188 1.074 1 97 8 ALA B CA 1
ATOM 2313 C C . ALA B 1 8 ? -3.088 -20.5 0.764 1 97 8 ALA B C 1
ATOM 2315 O O . ALA B 1 8 ? -2.607 -20.219 -0.336 1 97 8 ALA B O 1
ATOM 2316 N N . ARG B 1 9 ? -2.361 -21.062 1.716 1 96.62 9 ARG B N 1
ATOM 2317 C CA . ARG B 1 9 ? -0.963 -21.422 1.505 1 96.62 9 ARG B CA 1
ATOM 2318 C C . ARG B 1 9 ? -0.833 -22.516 0.454 1 96.62 9 ARG B C 1
ATOM 2320 O O . ARG B 1 9 ? 0.016 -22.438 -0.436 1 96.62 9 ARG B O 1
ATOM 2327 N N . ARG B 1 10 ? -1.65 -23.516 0.544 1 96.81 10 ARG B N 1
ATOM 2328 C CA . ARG B 1 10 ? -1.633 -24.594 -0.44 1 96.81 10 ARG B CA 1
ATOM 2329 C C . ARG B 1 10 ? -1.996 -24.062 -1.827 1 96.81 10 ARG B C 1
ATOM 2331 O O . ARG B 1 10 ? -1.424 -24.5 -2.828 1 96.81 10 ARG B O 1
ATOM 2338 N N . PHE B 1 11 ? -2.979 -23.219 -1.855 1 97.94 11 PHE B N 1
ATOM 2339 C CA . PHE B 1 11 ? -3.369 -22.594 -3.111 1 97.94 11 PHE B CA 1
ATOM 2340 C C . PHE B 1 11 ? -2.203 -21.812 -3.713 1 97.94 11 PHE B C 1
ATOM 2342 O O . PHE B 1 11 ? -1.945 -21.906 -4.914 1 97.94 11 PHE B O 1
ATOM 2349 N N . TYR B 1 12 ? -1.49 -21.109 -2.881 1 97.75 12 TYR B N 1
ATOM 2350 C CA . TYR B 1 12 ? -0.298 -20.375 -3.281 1 97.75 12 TYR B CA 1
ATOM 2351 C C . TYR B 1 12 ? 0.726 -21.297 -3.928 1 97.75 12 TYR B C 1
ATOM 2353 O O . TYR B 1 12 ? 1.291 -20.984 -4.973 1 97.75 12 TYR B O 1
ATOM 2361 N N . ASP B 1 13 ? 0.913 -22.406 -3.365 1 96.88 13 ASP B N 1
ATOM 2362 C CA . ASP B 1 13 ? 1.885 -23.375 -3.852 1 96.88 13 ASP B CA 1
ATOM 2363 C C . ASP B 1 13 ? 1.506 -23.875 -5.242 1 96.88 13 ASP B C 1
ATOM 2365 O O . ASP B 1 13 ? 2.338 -24.453 -5.949 1 96.88 13 ASP B O 1
ATOM 2369 N N . ARG B 1 14 ? 0.25 -23.688 -5.609 1 97.19 14 ARG B N 1
ATOM 2370 C CA . ARG B 1 14 ? -0.216 -24.203 -6.895 1 97.19 14 ARG B CA 1
ATOM 2371 C C . ARG B 1 14 ? -0.204 -23.109 -7.957 1 97.19 14 ARG B C 1
ATOM 2373 O O . ARG B 1 14 ? 0.217 -23.344 -9.094 1 97.19 14 ARG B O 1
ATOM 2380 N N . PHE B 1 15 ? -0.618 -21.891 -7.582 1 98.06 15 PHE B N 1
ATOM 2381 C CA . PHE B 1 15 ? -0.732 -20.891 -8.641 1 98.06 15 PHE B CA 1
ATOM 2382 C C . PHE B 1 15 ? 0.585 -20.156 -8.828 1 98.06 15 PHE B C 1
ATOM 2384 O O . PHE B 1 15 ? 0.845 -19.609 -9.906 1 98.06 15 PHE B O 1
ATOM 2391 N N . GLU B 1 16 ? 1.468 -20.031 -7.828 1 97.88 16 GLU B N 1
ATOM 2392 C CA . GLU B 1 16 ? 2.697 -19.25 -7.906 1 97.88 16 GLU B CA 1
ATOM 2393 C C . GLU B 1 16 ? 3.629 -19.781 -8.984 1 97.88 16 GLU B C 1
ATOM 2395 O O . GLU B 1 16 ? 4.234 -19.016 -9.734 1 97.88 16 GLU B O 1
ATOM 2400 N N . PRO B 1 17 ? 3.801 -21.156 -9.094 1 97.19 17 PRO B N 1
ATOM 2401 C CA . PRO B 1 17 ? 4.668 -21.656 -10.172 1 97.19 17 PRO B CA 1
ATOM 2402 C C . PRO B 1 17 ? 4.176 -21.234 -11.562 1 97.19 17 PRO B C 1
ATOM 2404 O O . PRO B 1 17 ? 4.988 -20.953 -12.445 1 97.19 17 PRO B O 1
ATOM 2407 N N . VAL B 1 18 ? 2.852 -21.188 -11.75 1 98.12 18 VAL B N 1
ATOM 2408 C CA . VAL B 1 18 ? 2.283 -20.797 -13.031 1 98.12 18 VAL B CA 1
ATOM 2409 C C . VAL B 1 18 ? 2.691 -19.359 -13.359 1 98.12 18 VAL B C 1
ATOM 2411 O O . VAL B 1 18 ? 3.146 -19.078 -14.469 1 98.12 18 VAL B O 1
ATOM 2414 N N . HIS B 1 19 ? 2.652 -18.484 -12.414 1 98.25 19 HIS B N 1
ATOM 2415 C CA . HIS B 1 19 ? 3.111 -17.109 -12.602 1 98.25 19 HIS B CA 1
ATOM 2416 C C . HIS B 1 19 ? 4.629 -17.047 -12.703 1 98.25 19 HIS B C 1
ATOM 2418 O O . HIS B 1 19 ? 5.168 -16.328 -13.547 1 98.25 19 HIS B O 1
ATOM 2424 N N . GLY B 1 20 ? 5.289 -17.781 -11.859 1 97.25 20 GLY B N 1
ATOM 2425 C CA . GLY B 1 20 ? 6.719 -17.672 -11.609 1 97.25 20 GLY B CA 1
ATOM 2426 C C . GLY B 1 20 ? 7.562 -17.953 -12.836 1 97.25 20 GLY B C 1
ATOM 2427 O O . GLY B 1 20 ? 8.727 -17.578 -12.906 1 97.25 20 GLY B O 1
ATOM 2428 N N . VAL B 1 21 ? 6.996 -18.594 -13.883 1 97.19 21 VAL B N 1
ATOM 2429 C CA . VAL B 1 21 ? 7.742 -18.891 -15.102 1 97.19 21 VAL B CA 1
ATOM 2430 C C . VAL B 1 21 ? 8.297 -17.609 -15.703 1 97.19 21 VAL B C 1
ATOM 2432 O O . VAL B 1 21 ? 9.336 -17.625 -16.359 1 97.19 21 VAL B O 1
ATOM 2435 N N . THR B 1 22 ? 7.648 -16.469 -15.43 1 97.62 22 THR B N 1
ATOM 2436 C CA . THR B 1 22 ? 8.039 -15.188 -15.984 1 97.62 22 THR B CA 1
ATOM 2437 C C . THR B 1 22 ? 9.406 -14.758 -15.445 1 97.62 22 THR B C 1
ATOM 2439 O O . THR B 1 22 ? 10.102 -13.953 -16.078 1 97.62 22 THR B O 1
ATOM 2442 N N . TYR B 1 23 ? 9.828 -15.305 -14.352 1 96.62 23 TYR B N 1
ATOM 2443 C CA . TYR B 1 23 ? 11.078 -14.875 -13.734 1 96.62 23 TYR B CA 1
ATOM 2444 C C . TYR B 1 23 ? 12.203 -15.852 -14.047 1 96.62 23 TYR B C 1
ATOM 2446 O O . TYR B 1 23 ? 13.383 -15.531 -13.852 1 96.62 23 TYR B O 1
ATOM 2454 N N . PHE B 1 24 ? 11.836 -17.062 -14.602 1 96.75 24 PHE B N 1
ATOM 2455 C CA . PHE B 1 24 ? 12.875 -18.094 -14.633 1 96.75 24 PHE B CA 1
ATOM 2456 C C . PHE B 1 24 ? 12.961 -18.734 -16.016 1 96.75 24 PHE B C 1
ATOM 2458 O O . PHE B 1 24 ? 13.992 -19.297 -16.375 1 96.75 24 PHE B O 1
ATOM 2465 N N . ALA B 1 25 ? 11.906 -18.703 -16.781 1 97.88 25 ALA B N 1
ATOM 2466 C CA . ALA B 1 25 ? 11.891 -19.344 -18.094 1 97.88 25 ALA B CA 1
ATOM 2467 C C . ALA B 1 25 ? 12.781 -18.609 -19.078 1 97.88 25 ALA B C 1
ATOM 2469 O O . ALA B 1 25 ? 12.789 -17.375 -19.109 1 97.88 25 ALA B O 1
ATOM 2470 N N . PRO B 1 26 ? 13.523 -19.312 -19.906 1 98 26 PRO B N 1
ATOM 2471 C CA . PRO B 1 26 ? 14.391 -18.672 -20.891 1 98 26 PRO B CA 1
ATOM 2472 C C . PRO B 1 26 ? 13.609 -17.812 -21.891 1 98 26 PRO B C 1
ATOM 2474 O O . PRO B 1 26 ? 14.117 -16.797 -22.375 1 98 26 PRO B O 1
ATOM 2477 N N . GLU B 1 27 ? 12.336 -18.172 -22.203 1 98.44 27 GLU B N 1
ATOM 2478 C CA . GLU B 1 27 ? 11.492 -17.391 -23.109 1 98.44 27 GLU B CA 1
ATOM 2479 C C . GLU B 1 27 ? 11.297 -15.969 -22.609 1 98.44 27 GLU B C 1
ATOM 2481 O O . GLU B 1 27 ? 11.344 -15.008 -23.375 1 98.44 27 GLU B O 1
ATOM 2486 N N . ALA B 1 28 ? 11.109 -15.852 -21.281 1 97.44 28 ALA B N 1
ATOM 2487 C CA . ALA B 1 28 ? 10.883 -14.539 -20.688 1 97.44 28 ALA B CA 1
ATOM 2488 C C . ALA B 1 28 ? 12.141 -13.672 -20.766 1 97.44 28 ALA B C 1
ATOM 2490 O O . ALA B 1 28 ? 12.062 -12.5 -21.125 1 97.44 28 ALA B O 1
ATOM 2491 N N . ARG B 1 29 ? 13.266 -14.266 -20.422 1 97.5 29 ARG B N 1
ATOM 2492 C CA . ARG B 1 29 ? 14.531 -13.539 -20.516 1 97.5 29 ARG B CA 1
ATOM 2493 C C . ARG B 1 29 ? 14.789 -13.055 -21.938 1 97.5 29 ARG B C 1
ATOM 2495 O O . ARG B 1 29 ? 15.125 -11.891 -22.156 1 97.5 29 ARG B O 1
ATOM 2502 N N . ALA B 1 30 ? 14.602 -13.945 -22.859 1 98.44 30 ALA B N 1
ATOM 2503 C CA . ALA B 1 30 ? 14.844 -13.625 -24.266 1 98.44 30 ALA B CA 1
ATOM 2504 C C . ALA B 1 30 ? 13.914 -12.516 -24.75 1 98.44 30 ALA B C 1
ATOM 2506 O O . ALA B 1 30 ? 14.328 -11.625 -25.5 1 98.44 30 ALA B O 1
ATOM 2507 N N . ALA B 1 31 ? 12.641 -12.586 -24.391 1 98.75 31 ALA B N 1
ATOM 2508 C CA . ALA B 1 31 ? 11.648 -11.609 -24.828 1 98.75 31 ALA B CA 1
ATOM 2509 C C . ALA B 1 31 ? 11.977 -10.219 -24.297 1 98.75 31 ALA B C 1
ATOM 2511 O O . ALA B 1 31 ? 11.859 -9.227 -25.016 1 98.75 31 ALA B O 1
ATOM 2512 N N . LEU B 1 32 ? 12.406 -10.125 -23.047 1 98.56 32 LEU B N 1
ATOM 2513 C CA . LEU B 1 32 ? 12.711 -8.836 -22.438 1 98.56 32 LEU B CA 1
ATOM 2514 C C . LEU B 1 32 ? 14.039 -8.289 -22.953 1 98.56 32 LEU B C 1
ATOM 2516 O O . LEU B 1 32 ? 14.188 -7.082 -23.141 1 98.56 32 LEU B O 1
ATOM 2520 N N . ASP B 1 33 ? 14.969 -9.172 -23.219 1 98.38 33 ASP B N 1
ATOM 2521 C CA . ASP B 1 33 ? 16.203 -8.773 -23.875 1 98.38 33 ASP B CA 1
ATOM 2522 C C . ASP B 1 33 ? 15.93 -8.203 -25.266 1 98.38 33 ASP B C 1
ATOM 2524 O O . ASP B 1 33 ? 16.547 -7.223 -25.672 1 98.38 33 ASP B O 1
ATOM 2528 N N . ALA B 1 34 ? 15.039 -8.828 -25.922 1 98.56 34 ALA B N 1
ATOM 2529 C CA . ALA B 1 34 ? 14.711 -8.422 -27.281 1 98.56 34 ALA B CA 1
ATOM 2530 C C . ALA B 1 34 ? 14.102 -7.023 -27.312 1 98.56 34 ALA B C 1
ATOM 2532 O O . ALA B 1 34 ? 14.219 -6.309 -28.312 1 98.56 34 ALA B O 1
ATOM 2533 N N . LEU B 1 35 ? 13.438 -6.59 -26.219 1 98.56 35 LEU B N 1
ATOM 2534 C CA . LEU B 1 35 ? 12.922 -5.23 -26.125 1 98.56 35 LEU B CA 1
ATOM 2535 C C . LEU B 1 35 ? 14.055 -4.227 -25.953 1 98.56 35 LEU B C 1
ATOM 2537 O O . LEU B 1 35 ? 13.859 -3.021 -26.125 1 98.56 35 LEU B O 1
ATOM 2541 N N . GLY B 1 36 ? 15.258 -4.77 -25.5 1 98.56 36 GLY B N 1
ATOM 2542 C CA . GLY B 1 36 ? 16.422 -3.922 -25.297 1 98.56 36 GLY B CA 1
ATOM 2543 C C . GLY B 1 36 ? 16.719 -3.662 -23.844 1 98.56 36 GLY B C 1
ATOM 2544 O O . GLY B 1 36 ? 17.641 -2.898 -23.516 1 98.56 36 GLY B O 1
ATOM 2545 N N . TYR B 1 37 ? 15.938 -4.176 -22.891 1 98.56 37 TYR B N 1
ATOM 2546 C CA . TYR B 1 37 ? 16.219 -3.986 -21.469 1 98.56 37 TYR B CA 1
ATOM 2547 C C . TYR B 1 37 ? 17.562 -4.578 -21.094 1 98.56 37 TYR B C 1
ATOM 2549 O O . TYR B 1 37 ? 17.875 -5.707 -21.469 1 98.56 37 TYR B O 1
ATOM 2557 N N . ARG B 1 38 ? 18.344 -3.842 -20.422 1 95.81 38 ARG B N 1
ATOM 2558 C CA . ARG B 1 38 ? 19.719 -4.227 -20.094 1 95.81 38 ARG B CA 1
ATOM 2559 C C . ARG B 1 38 ? 19.75 -5.098 -18.844 1 95.81 38 ARG B C 1
ATOM 2561 O O . ARG B 1 38 ? 19.531 -4.609 -17.734 1 95.81 38 ARG B O 1
ATOM 2568 N N . GLY B 1 39 ? 20.062 -6.363 -19.047 1 95.38 39 GLY B N 1
ATOM 2569 C CA . GLY B 1 39 ? 20.203 -7.273 -17.922 1 95.38 39 GLY B CA 1
ATOM 2570 C C . GLY B 1 39 ? 18.875 -7.75 -17.375 1 95.38 39 GLY B C 1
ATOM 2571 O O . GLY B 1 39 ? 17.828 -7.227 -17.75 1 95.38 39 GLY B O 1
ATOM 2572 N N . PHE B 1 40 ? 18.906 -8.711 -16.469 1 96.31 40 PHE B N 1
ATOM 2573 C CA . PHE B 1 40 ? 17.734 -9.367 -15.906 1 96.31 40 PHE B CA 1
ATOM 2574 C C . PHE B 1 40 ? 16.875 -8.383 -15.125 1 96.31 40 PHE B C 1
ATOM 2576 O O . PHE B 1 40 ? 15.664 -8.32 -15.328 1 96.31 40 PHE B O 1
ATOM 2583 N N . TRP B 1 41 ? 17.5 -7.547 -14.289 1 97.25 41 TRP B N 1
ATOM 2584 C CA . TRP B 1 41 ? 16.766 -6.75 -13.305 1 97.25 41 TRP B CA 1
ATOM 2585 C C . TRP B 1 41 ? 16.016 -5.609 -13.977 1 97.25 41 TRP B C 1
ATOM 2587 O O . TRP B 1 41 ? 14.922 -5.242 -13.555 1 97.25 41 TRP B O 1
ATOM 2597 N N . MET B 1 42 ? 16.641 -5 -15.008 1 98.19 42 MET B N 1
ATOM 2598 C CA . MET B 1 42 ? 15.891 -3.967 -15.711 1 98.19 42 MET B CA 1
ATOM 2599 C C . MET B 1 42 ? 14.602 -4.539 -16.312 1 98.19 42 MET B C 1
ATOM 2601 O O . MET B 1 42 ? 13.539 -3.941 -16.188 1 98.19 42 MET B O 1
ATOM 2605 N N . GLY B 1 43 ? 14.727 -5.762 -16.969 1 98.56 43 GLY B N 1
ATOM 2606 C CA . GLY B 1 43 ? 13.539 -6.422 -17.484 1 98.56 43 GLY B CA 1
ATOM 2607 C C . GLY B 1 43 ? 12.539 -6.781 -16.406 1 98.56 43 GLY B C 1
ATOM 2608 O O . GLY B 1 43 ? 11.328 -6.59 -16.578 1 98.56 43 GLY B O 1
ATOM 2609 N N . TYR B 1 44 ? 13.047 -7.305 -15.266 1 98.19 44 TYR B N 1
ATOM 2610 C CA . TYR B 1 44 ? 12.219 -7.68 -14.125 1 98.19 44 TYR B CA 1
ATOM 2611 C C . TYR B 1 44 ? 11.398 -6.492 -13.633 1 98.19 44 TYR B C 1
ATOM 2613 O O . TYR B 1 44 ? 10.172 -6.578 -13.523 1 98.19 44 TYR B O 1
ATOM 2621 N N . PHE B 1 45 ? 12.031 -5.359 -13.312 1 98.69 45 PHE B N 1
ATOM 2622 C CA . PHE B 1 45 ? 11.352 -4.199 -12.75 1 98.69 45 PHE B CA 1
ATOM 2623 C C . PHE B 1 45 ? 10.398 -3.58 -13.766 1 98.69 45 PHE B C 1
ATOM 2625 O O . PHE B 1 45 ? 9.297 -3.156 -13.414 1 98.69 45 PHE B O 1
ATOM 2632 N N . ALA B 1 46 ? 10.828 -3.551 -15 1 98.75 46 ALA B N 1
ATOM 2633 C CA . ALA B 1 46 ? 9.977 -2.975 -16.031 1 98.75 46 ALA B CA 1
ATOM 2634 C C . ALA B 1 46 ? 8.711 -3.809 -16.234 1 98.75 46 ALA B C 1
ATOM 2636 O O . ALA B 1 46 ? 7.598 -3.289 -16.141 1 98.75 46 ALA B O 1
ATOM 2637 N N . ALA B 1 47 ? 8.867 -5.098 -16.406 1 98.81 47 ALA B N 1
ATOM 2638 C CA . ALA B 1 47 ? 7.734 -5.961 -16.719 1 98.81 47 ALA B CA 1
ATOM 2639 C C . ALA B 1 47 ? 6.766 -6.051 -15.547 1 98.81 47 ALA B C 1
ATOM 2641 O O . ALA B 1 47 ? 5.547 -6.027 -15.734 1 98.81 47 ALA B O 1
ATOM 2642 N N . ARG B 1 48 ? 7.316 -6.148 -14.336 1 98.81 48 ARG B N 1
ATOM 2643 C CA . ARG B 1 48 ? 6.441 -6.316 -13.18 1 98.81 48 ARG B CA 1
ATOM 2644 C C . ARG B 1 48 ? 5.742 -5.012 -12.828 1 98.81 48 ARG B C 1
ATOM 2646 O O . ARG B 1 48 ? 4.602 -5.016 -12.359 1 98.81 48 ARG B O 1
ATOM 2653 N N . SER B 1 49 ? 6.387 -3.844 -13.055 1 98.81 49 SER B N 1
ATOM 2654 C CA . SER B 1 49 ? 5.793 -2.566 -12.672 1 98.81 49 SER B CA 1
ATOM 2655 C C . SER B 1 49 ? 4.965 -1.979 -13.812 1 98.81 49 SER B C 1
ATOM 2657 O O . SER B 1 49 ? 4.199 -1.036 -13.602 1 98.81 49 SER B O 1
ATOM 2659 N N . ALA B 1 50 ? 5.012 -2.551 -15 1 98.88 50 ALA B N 1
ATOM 2660 C CA . ALA B 1 50 ? 4.406 -2.008 -16.203 1 98.88 50 ALA B CA 1
ATOM 2661 C C . ALA B 1 50 ? 2.912 -1.762 -16.016 1 98.88 50 ALA B C 1
ATOM 2663 O O . ALA B 1 50 ? 2.361 -0.786 -16.531 1 98.88 50 ALA B O 1
ATOM 2664 N N . PRO B 1 51 ? 2.215 -2.646 -15.242 1 98.88 51 PRO B N 1
ATOM 2665 C CA . PRO B 1 51 ? 0.781 -2.404 -15.062 1 98.88 51 PRO B CA 1
ATOM 2666 C C . PRO B 1 51 ? 0.487 -1.052 -14.422 1 98.88 51 PRO B C 1
ATOM 2668 O O . PRO B 1 51 ? -0.604 -0.504 -14.594 1 98.88 51 PRO B O 1
ATOM 2671 N N . LEU B 1 52 ? 1.407 -0.471 -13.703 1 98.75 52 LEU B N 1
ATOM 2672 C CA . LEU B 1 52 ? 1.24 0.831 -13.07 1 98.75 52 LEU B CA 1
ATOM 2673 C C . LEU B 1 52 ? 1.402 1.957 -14.086 1 98.75 52 LEU B C 1
ATOM 2675 O O . LEU B 1 52 ? 1.035 3.102 -13.812 1 98.75 52 LEU B O 1
ATOM 2679 N N . GLY B 1 53 ? 1.896 1.672 -15.273 1 98.06 53 GLY B N 1
ATOM 2680 C CA . GLY B 1 53 ? 2.398 2.717 -16.156 1 98.06 53 GLY B CA 1
ATOM 2681 C C . GLY B 1 53 ? 3.729 3.289 -15.703 1 98.06 53 GLY B C 1
ATOM 2682 O O . GLY B 1 53 ? 4.484 2.629 -14.984 1 98.06 53 GLY B O 1
ATOM 2683 N N . VAL B 1 54 ? 4.004 4.453 -16.266 1 98 54 VAL B N 1
ATOM 2684 C CA . VAL B 1 54 ? 5.238 5.125 -15.875 1 98 54 VAL B CA 1
ATOM 2685 C C . VAL B 1 54 ? 4.988 5.961 -14.617 1 98 54 VAL B C 1
ATOM 2687 O O . VAL B 1 54 ? 4.418 7.051 -14.695 1 98 54 VAL B O 1
ATOM 2690 N N . VAL B 1 55 ? 5.352 5.453 -13.516 1 98.5 55 VAL B N 1
ATOM 2691 C CA . VAL B 1 55 ? 5.23 6.133 -12.227 1 98.5 55 VAL B CA 1
ATOM 2692 C C . VAL B 1 55 ? 6.613 6.488 -11.695 1 98.5 55 VAL B C 1
ATOM 2694 O O . VAL B 1 55 ? 7.625 5.969 -12.18 1 98.5 55 VAL B O 1
ATOM 2697 N N . PRO B 1 56 ? 6.652 7.402 -10.695 1 98.12 56 PRO B N 1
ATOM 2698 C CA . PRO B 1 56 ? 7.953 7.676 -10.086 1 98.12 56 PRO B CA 1
ATOM 2699 C C . PRO B 1 56 ? 8.625 6.418 -9.531 1 98.12 56 PRO B C 1
ATOM 2701 O O . PRO B 1 56 ? 7.941 5.539 -9 1 98.12 56 PRO B O 1
ATOM 2704 N N . THR B 1 57 ? 9.922 6.398 -9.633 1 98.12 57 THR B N 1
ATOM 2705 C CA . THR B 1 57 ? 10.711 5.258 -9.18 1 98.12 57 THR B CA 1
ATOM 2706 C C . THR B 1 57 ? 10.438 4.969 -7.703 1 98.12 57 THR B C 1
ATOM 2708 O O . THR B 1 57 ? 10.43 3.809 -7.285 1 98.12 57 THR B O 1
ATOM 2711 N N . GLN B 1 58 ? 10.18 6.031 -6.93 1 98.44 58 GLN B N 1
ATOM 2712 C CA . GLN B 1 58 ? 9.891 5.906 -5.504 1 98.44 58 GLN B CA 1
ATOM 2713 C C . GLN B 1 58 ? 8.633 5.07 -5.27 1 98.44 58 GLN B C 1
ATOM 2715 O O . GLN B 1 58 ? 8.562 4.316 -4.293 1 98.44 58 GLN B O 1
ATOM 2720 N N . VAL B 1 59 ? 7.672 5.168 -6.16 1 98.88 59 VAL B N 1
ATOM 2721 C CA . VAL B 1 59 ? 6.422 4.422 -6.039 1 98.88 59 VAL B CA 1
ATOM 2722 C C . VAL B 1 59 ? 6.691 2.932 -6.234 1 98.88 59 VAL B C 1
ATOM 2724 O O . VAL B 1 59 ? 6.215 2.102 -5.453 1 98.88 59 VAL B O 1
ATOM 2727 N N . VAL B 1 60 ? 7.5 2.572 -7.25 1 98.88 60 VAL B N 1
ATOM 2728 C CA . VAL B 1 60 ? 7.852 1.177 -7.484 1 98.88 60 VAL B CA 1
ATOM 2729 C C . VAL B 1 60 ? 8.648 0.637 -6.301 1 98.88 60 VAL B C 1
ATOM 2731 O O . VAL B 1 60 ? 8.398 -0.476 -5.832 1 98.88 60 VAL B O 1
ATOM 2734 N N . THR B 1 61 ? 9.547 1.47 -5.785 1 98.75 61 THR B N 1
ATOM 2735 C CA . THR B 1 61 ? 10.352 1.085 -4.629 1 98.75 61 THR B CA 1
ATOM 2736 C C . THR B 1 61 ? 9.453 0.766 -3.434 1 98.75 61 THR B C 1
ATOM 2738 O O . THR B 1 61 ? 9.656 -0.244 -2.754 1 98.75 61 THR B O 1
ATOM 2741 N N . ALA B 1 62 ? 8.484 1.599 -3.197 1 98.81 62 ALA B N 1
ATOM 2742 C CA . ALA B 1 62 ? 7.578 1.414 -2.068 1 98.81 62 ALA B CA 1
ATOM 2743 C C . ALA B 1 62 ? 6.758 0.135 -2.225 1 98.81 62 ALA B C 1
ATOM 2745 O O . ALA B 1 62 ? 6.582 -0.618 -1.264 1 98.81 62 ALA B O 1
ATOM 2746 N N . ILE B 1 63 ? 6.293 -0.115 -3.432 1 98.88 63 ILE B N 1
ATOM 2747 C CA . ILE B 1 63 ? 5.379 -1.219 -3.707 1 98.88 63 ILE B CA 1
ATOM 2748 C C . ILE B 1 63 ? 6.152 -2.535 -3.732 1 98.88 63 ILE B C 1
ATOM 2750 O O . ILE B 1 63 ? 5.676 -3.555 -3.229 1 98.88 63 ILE B O 1
ATOM 2754 N N . PHE B 1 64 ? 7.355 -2.561 -4.285 1 98.69 64 PHE B N 1
ATOM 2755 C CA . PHE B 1 64 ? 8.156 -3.777 -4.391 1 98.69 64 PHE B CA 1
ATOM 2756 C C . PHE B 1 64 ? 8.812 -4.105 -3.057 1 98.69 64 PHE B C 1
ATOM 2758 O O . PHE B 1 64 ? 9.234 -5.242 -2.83 1 98.69 64 PHE B O 1
ATOM 2765 N N . TYR B 1 65 ? 8.938 -3.189 -2.125 1 98.38 65 TYR B N 1
ATOM 2766 C CA . TYR B 1 65 ? 9.109 -3.277 -0.68 1 98.38 65 TYR B CA 1
ATOM 2767 C C . TYR B 1 65 ? 10.484 -3.834 -0.329 1 98.38 65 TYR B C 1
ATOM 2769 O O . TYR B 1 65 ? 11.258 -3.191 0.383 1 98.38 65 TYR B O 1
ATOM 2777 N N . ASN B 1 66 ? 10.93 -5.004 -0.84 1 97.31 66 ASN B N 1
ATOM 2778 C CA . ASN B 1 66 ? 12.062 -5.73 -0.276 1 97.31 66 ASN B CA 1
ATOM 2779 C C . ASN B 1 66 ? 13.328 -5.527 -1.106 1 97.31 66 ASN B C 1
ATOM 2781 O O . ASN B 1 66 ? 14.352 -6.164 -0.854 1 97.31 66 ASN B O 1
ATOM 2785 N N . PHE B 1 67 ? 13.25 -4.664 -2.1 1 97.81 67 PHE B N 1
ATOM 2786 C CA . PHE B 1 67 ? 14.398 -4.359 -2.939 1 97.81 67 PHE B CA 1
ATOM 2787 C C . PHE B 1 67 ? 15.117 -3.113 -2.443 1 97.81 67 PHE B C 1
ATOM 2789 O O . PHE B 1 67 ? 14.5 -2.229 -1.849 1 97.81 67 PHE B O 1
ATOM 2796 N N . ALA B 1 68 ? 16.375 -3.061 -2.686 1 96.81 68 ALA B N 1
ATOM 2797 C CA . ALA B 1 68 ? 17.109 -1.827 -2.445 1 96.81 68 ALA B CA 1
ATOM 2798 C C . ALA B 1 68 ? 16.641 -0.708 -3.363 1 96.81 68 ALA B C 1
ATOM 2800 O O . ALA B 1 68 ? 16.484 -0.909 -4.57 1 96.81 68 ALA B O 1
ATOM 2801 N N . PRO B 1 69 ? 16.406 0.47 -2.793 1 96.5 69 PRO B N 1
ATOM 2802 C CA . PRO B 1 69 ? 15.977 1.591 -3.629 1 96.5 69 PRO B CA 1
ATOM 2803 C C . PRO B 1 69 ? 16.922 1.852 -4.805 1 96.5 69 PRO B C 1
ATOM 2805 O O . PRO B 1 69 ? 16.469 2.182 -5.902 1 96.5 69 PRO B O 1
ATOM 2808 N N . GLU B 1 70 ? 18.172 1.661 -4.602 1 96.62 70 GLU B N 1
ATOM 2809 C CA . GLU B 1 70 ? 19.156 1.935 -5.641 1 96.62 70 GLU B CA 1
ATOM 2810 C C . GLU B 1 70 ? 19.016 0.966 -6.809 1 96.62 70 GLU B C 1
ATOM 2812 O O . GLU B 1 70 ? 19.266 1.331 -7.961 1 96.62 70 GLU B O 1
ATOM 2817 N N . ARG B 1 71 ? 18.672 -0.271 -6.504 1 96.69 71 ARG B N 1
ATOM 2818 C CA . ARG B 1 71 ? 18.469 -1.26 -7.559 1 96.69 71 ARG B CA 1
ATOM 2819 C C . ARG B 1 71 ? 17.297 -0.874 -8.461 1 96.69 71 ARG B C 1
ATOM 2821 O O . ARG B 1 71 ? 17.391 -0.985 -9.688 1 96.69 71 ARG B O 1
ATOM 2828 N N . VAL B 1 72 ? 16.219 -0.416 -7.879 1 98 72 VAL B N 1
ATOM 2829 C CA . VAL B 1 72 ? 15.062 0.036 -8.641 1 98 72 VAL B CA 1
ATOM 2830 C C . VAL B 1 72 ? 15.438 1.259 -9.477 1 98 72 VAL B C 1
ATOM 2832 O O . VAL B 1 72 ? 15.117 1.326 -10.664 1 98 72 VAL B O 1
ATOM 2835 N N . ALA B 1 73 ? 16.172 2.182 -8.891 1 97.31 73 ALA B N 1
ATOM 2836 C CA . ALA B 1 73 ? 16.547 3.436 -9.539 1 97.31 73 ALA B CA 1
ATOM 2837 C C . ALA B 1 73 ? 17.5 3.188 -10.703 1 97.31 73 ALA B C 1
ATOM 2839 O O . ALA B 1 73 ? 17.469 3.916 -11.703 1 97.31 73 ALA B O 1
ATOM 2840 N N . LYS B 1 74 ? 18.297 2.193 -10.531 1 96.88 74 LYS B N 1
ATOM 2841 C CA . LYS B 1 74 ? 19.234 1.845 -11.602 1 96.88 74 LYS B CA 1
ATOM 2842 C C . LYS B 1 74 ? 18.484 1.328 -12.828 1 96.88 74 LYS B C 1
ATOM 2844 O O . LYS B 1 74 ? 18.922 1.559 -13.961 1 96.88 74 LYS B O 1
ATOM 2849 N N . ALA B 1 75 ? 17.406 0.653 -12.602 1 97.75 75 ALA B N 1
ATOM 2850 C CA . ALA B 1 75 ? 16.641 0.051 -13.688 1 97.75 75 ALA B CA 1
ATOM 2851 C C . ALA B 1 75 ? 15.656 1.052 -14.281 1 97.75 75 ALA B C 1
ATOM 2853 O O . ALA B 1 75 ? 15.617 1.244 -15.5 1 97.75 75 ALA B O 1
ATOM 2854 N N . LEU B 1 76 ? 14.859 1.6 -13.406 1 97.56 76 LEU B N 1
ATOM 2855 C CA . LEU B 1 76 ? 13.828 2.553 -13.797 1 97.56 76 LEU B CA 1
ATOM 2856 C C . LEU B 1 76 ? 14.258 3.982 -13.484 1 97.56 76 LEU B C 1
ATOM 2858 O O . LEU B 1 76 ? 14.906 4.23 -12.461 1 97.56 76 LEU B O 1
ATOM 2862 N N . PRO B 1 77 ? 14.117 5.078 -14.367 1 94.12 77 PRO B N 1
ATOM 2863 C CA . PRO B 1 77 ? 13.109 5.059 -15.438 1 94.12 77 PRO B CA 1
ATOM 2864 C C . PRO B 1 77 ? 13.711 4.773 -16.812 1 94.12 77 PRO B C 1
ATOM 2866 O O . PRO B 1 77 ? 12.992 4.773 -17.812 1 94.12 77 PRO B O 1
ATOM 2869 N N . THR B 1 78 ? 14.977 4.441 -16.844 1 97.38 78 THR B N 1
ATOM 2870 C CA . THR B 1 78 ? 15.68 4.277 -18.109 1 97.38 78 THR B CA 1
ATOM 2871 C C . THR B 1 78 ? 15.023 3.189 -18.953 1 97.38 78 THR B C 1
ATOM 2873 O O . THR B 1 78 ? 14.984 3.289 -20.172 1 97.38 78 THR B O 1
ATOM 2876 N N . ALA B 1 79 ? 14.477 2.201 -18.312 1 98.5 79 ALA B N 1
ATOM 2877 C CA . ALA B 1 79 ? 13.805 1.117 -19.016 1 98.5 79 ALA B CA 1
ATOM 2878 C C . ALA B 1 79 ? 12.734 1.662 -19.969 1 98.5 79 ALA B C 1
ATOM 2880 O O . ALA B 1 79 ? 12.562 1.153 -21.078 1 98.5 79 ALA B O 1
ATOM 2881 N N . TRP B 1 80 ? 12.078 2.717 -19.531 1 98.12 80 TRP B N 1
ATOM 2882 C CA . TRP B 1 80 ? 10.953 3.232 -20.297 1 98.12 80 TRP B CA 1
ATOM 2883 C C . TRP B 1 80 ? 11.43 4.039 -21.484 1 98.12 80 TRP B C 1
ATOM 2885 O O . TRP B 1 80 ? 10.656 4.316 -22.406 1 98.12 80 TRP B O 1
ATOM 2895 N N . GLU B 1 81 ? 12.617 4.457 -21.531 1 97.88 81 GLU B N 1
ATOM 2896 C CA . GLU B 1 81 ? 13.211 5.09 -22.703 1 97.88 81 GLU B CA 1
ATOM 2897 C C . GLU B 1 81 ? 13.523 4.066 -23.797 1 97.88 81 GLU B C 1
ATOM 2899 O O . GLU B 1 81 ? 13.648 4.414 -24.969 1 97.88 81 GLU B O 1
ATOM 2904 N N . ILE B 1 82 ? 13.664 2.877 -23.344 1 98.5 82 ILE B N 1
ATOM 2905 C CA . ILE B 1 82 ? 14 1.789 -24.266 1 98.5 82 ILE B CA 1
ATOM 2906 C C . ILE B 1 82 ? 12.719 1.208 -24.859 1 98.5 82 ILE B C 1
ATOM 2908 O O . ILE B 1 82 ? 12.578 1.135 -26.078 1 98.5 82 ILE B O 1
ATOM 2912 N N . ALA B 1 83 ? 11.82 0.764 -24.016 1 98.56 83 ALA B N 1
ATOM 2913 C CA . ALA B 1 83 ? 10.516 0.235 -24.391 1 98.56 83 ALA B CA 1
ATOM 2914 C C . ALA B 1 83 ? 9.461 0.582 -23.344 1 98.56 83 ALA B C 1
ATOM 2916 O O . ALA B 1 83 ? 9.68 0.401 -22.156 1 98.56 83 ALA B O 1
ATOM 2917 N N . GLY B 1 84 ? 8.344 1.009 -23.797 1 98.31 84 GLY B N 1
ATOM 2918 C CA . GLY B 1 84 ? 7.301 1.477 -22.891 1 98.31 84 GLY B CA 1
ATOM 2919 C C . GLY B 1 84 ? 6.543 0.348 -22.219 1 98.31 84 GLY B C 1
ATOM 2920 O O . GLY B 1 84 ? 6.77 -0.826 -22.531 1 98.31 84 GLY B O 1
ATOM 2921 N N . PRO B 1 85 ? 5.641 0.683 -21.328 1 98.5 85 PRO B N 1
ATOM 2922 C CA . PRO B 1 85 ? 4.914 -0.309 -20.531 1 98.5 85 PRO B CA 1
ATOM 2923 C C . PRO B 1 85 ? 4.113 -1.286 -21.391 1 98.5 85 PRO B C 1
ATOM 2925 O O . PRO B 1 85 ? 4.051 -2.479 -21.078 1 98.5 85 PRO B O 1
ATOM 2928 N N . ASP B 1 86 ? 3.514 -0.816 -22.453 1 98.56 86 ASP B N 1
ATOM 2929 C CA . ASP B 1 86 ? 2.705 -1.692 -23.297 1 98.56 86 ASP B CA 1
ATOM 2930 C C . ASP B 1 86 ? 3.555 -2.811 -23.906 1 98.56 86 ASP B C 1
ATOM 2932 O O . ASP B 1 86 ? 3.117 -3.961 -23.969 1 98.56 86 ASP B O 1
ATOM 2936 N N . ALA B 1 87 ? 4.719 -2.436 -24.328 1 98.75 87 ALA B N 1
ATOM 2937 C CA . ALA B 1 87 ? 5.641 -3.422 -24.891 1 98.75 87 ALA B CA 1
ATOM 2938 C C . ALA B 1 87 ? 6.066 -4.438 -23.844 1 98.75 87 ALA B C 1
ATOM 2940 O O . ALA B 1 87 ? 6.133 -5.637 -24.109 1 98.75 87 ALA B O 1
ATOM 2941 N N . ALA B 1 88 ? 6.363 -3.977 -22.641 1 98.81 88 ALA B N 1
ATOM 2942 C CA . ALA B 1 88 ? 6.754 -4.855 -21.531 1 98.81 88 ALA B CA 1
ATOM 2943 C C . ALA B 1 88 ? 5.637 -5.836 -21.188 1 98.81 88 ALA B C 1
ATOM 2945 O O . ALA B 1 88 ? 5.887 -7.02 -20.969 1 98.81 88 ALA B O 1
ATOM 2946 N N . LEU B 1 89 ? 4.402 -5.328 -21.188 1 98.81 89 LEU B N 1
ATOM 2947 C CA . LEU B 1 89 ? 3.244 -6.148 -20.844 1 98.81 89 LEU B CA 1
ATOM 2948 C C . LEU B 1 89 ? 3.025 -7.234 -21.891 1 98.81 89 LEU B C 1
ATOM 2950 O O . LEU B 1 89 ? 2.742 -8.383 -21.547 1 98.81 89 LEU B O 1
ATOM 2954 N N . ARG B 1 90 ? 3.146 -6.867 -23.109 1 98.5 90 ARG B N 1
ATOM 2955 C CA . ARG B 1 90 ? 3.002 -7.844 -24.188 1 98.5 90 ARG B CA 1
ATOM 2956 C C . ARG B 1 90 ? 4.086 -8.914 -24.094 1 98.5 90 ARG B C 1
ATOM 2958 O O . ARG B 1 90 ? 3.795 -10.109 -24.188 1 98.5 90 ARG B O 1
ATOM 2965 N N . ALA B 1 91 ? 5.301 -8.453 -23.906 1 98.69 91 ALA B N 1
ATOM 2966 C CA . ALA B 1 91 ? 6.434 -9.375 -23.844 1 98.69 91 ALA B CA 1
ATOM 2967 C C . ALA B 1 91 ? 6.281 -10.352 -22.672 1 98.69 91 ALA B C 1
ATOM 2969 O O . ALA B 1 91 ? 6.527 -11.547 -22.828 1 98.69 91 ALA B O 1
ATOM 2970 N N . ARG B 1 92 ? 5.895 -9.852 -21.531 1 98.5 92 ARG B N 1
ATOM 2971 C CA . ARG B 1 92 ? 5.809 -10.727 -20.359 1 98.5 92 ARG B CA 1
ATOM 2972 C C . ARG B 1 92 ? 4.707 -11.766 -20.531 1 98.5 92 ARG B C 1
ATOM 2974 O O . ARG B 1 92 ? 4.902 -12.938 -20.219 1 98.5 92 ARG B O 1
ATOM 2981 N N . ARG B 1 93 ? 3.541 -11.406 -21.078 1 98.31 93 ARG B N 1
ATOM 2982 C CA . ARG B 1 93 ? 2.436 -12.336 -21.266 1 98.31 93 ARG B CA 1
ATOM 2983 C C . ARG B 1 93 ? 2.781 -13.383 -22.312 1 98.31 93 ARG B C 1
ATOM 2985 O O . ARG B 1 93 ? 2.625 -14.586 -22.078 1 98.31 93 ARG B O 1
ATOM 2992 N N . GLU B 1 94 ? 3.277 -12.938 -23.484 1 98.44 94 GLU B N 1
ATOM 2993 C CA . GLU B 1 94 ? 3.555 -13.844 -24.594 1 98.44 94 GLU B CA 1
ATOM 2994 C C . GLU B 1 94 ? 4.66 -14.836 -24.234 1 98.44 94 GLU B C 1
ATOM 2996 O O . GLU B 1 94 ? 4.574 -16.016 -24.578 1 98.44 94 GLU B O 1
ATOM 3001 N N . SER B 1 95 ? 5.676 -14.32 -23.594 1 98.69 95 SER B N 1
ATOM 3002 C CA . SER B 1 95 ? 6.789 -15.195 -23.25 1 98.69 95 SER B CA 1
ATOM 3003 C C . SER B 1 95 ? 6.391 -16.188 -22.172 1 98.69 95 SER B C 1
ATOM 3005 O O . SER B 1 95 ? 6.848 -17.328 -22.172 1 98.69 95 SER B O 1
ATOM 3007 N N . ALA B 1 96 ? 5.547 -15.797 -21.188 1 98.38 96 ALA B N 1
ATOM 3008 C CA . ALA B 1 96 ? 5.043 -16.734 -20.172 1 98.38 96 ALA B CA 1
ATOM 3009 C C . ALA B 1 96 ? 4.215 -17.844 -20.812 1 98.38 96 ALA B C 1
ATOM 3011 O O . ALA B 1 96 ? 4.383 -19.016 -20.484 1 98.38 96 ALA B O 1
ATOM 3012 N N . VAL B 1 97 ? 3.344 -17.469 -21.734 1 98.19 97 VAL B N 1
ATOM 3013 C CA . VAL B 1 97 ? 2.494 -18.438 -22.422 1 98.19 97 VAL B CA 1
ATOM 3014 C C . VAL B 1 97 ? 3.357 -19.391 -23.234 1 98.19 97 VAL B C 1
ATOM 3016 O O . VAL B 1 97 ? 3.107 -20.609 -23.266 1 98.19 97 VAL B O 1
ATOM 3019 N N . ALA B 1 98 ? 4.367 -18.844 -23.906 1 98.38 98 ALA B N 1
ATOM 3020 C CA . ALA B 1 98 ? 5.277 -19.688 -24.672 1 98.38 98 ALA B CA 1
ATOM 3021 C C . ALA B 1 98 ? 5.965 -20.719 -23.781 1 98.38 98 ALA B C 1
ATOM 3023 O O . ALA B 1 98 ? 6.102 -21.891 -24.141 1 98.38 98 ALA B O 1
ATOM 3024 N N . ALA B 1 99 ? 6.418 -20.328 -22.609 1 98.44 99 ALA B N 1
ATOM 3025 C CA . ALA B 1 99 ? 7.062 -21.234 -21.656 1 98.44 99 ALA B CA 1
ATOM 3026 C C . ALA B 1 99 ? 6.094 -22.312 -21.188 1 98.44 99 ALA B C 1
ATOM 3028 O O . ALA B 1 99 ? 6.449 -23.5 -21.141 1 98.44 99 ALA B O 1
ATOM 3029 N N . LEU B 1 100 ? 4.867 -21.906 -20.875 1 98.31 100 LEU B N 1
ATOM 3030 C CA . LEU B 1 100 ? 3.865 -22.859 -20.406 1 98.31 100 LEU B CA 1
ATOM 3031 C C . LEU B 1 100 ? 3.541 -23.875 -21.484 1 98.31 100 LEU B C 1
ATOM 3033 O O . LEU B 1 100 ? 3.369 -25.062 -21.203 1 98.31 100 LEU B O 1
ATOM 3037 N N . ARG B 1 101 ? 3.488 -23.453 -22.719 1 97.94 101 ARG B N 1
ATOM 3038 C CA . ARG B 1 101 ? 3.256 -24.359 -23.844 1 97.94 101 ARG B CA 1
ATOM 3039 C C . ARG B 1 101 ? 4.41 -25.344 -23.984 1 97.94 101 ARG B C 1
ATOM 3041 O O . ARG B 1 101 ? 4.191 -26.531 -24.266 1 97.94 101 ARG B O 1
ATOM 3048 N N . ARG B 1 102 ? 5.57 -24.797 -23.812 1 97.62 102 ARG B N 1
ATOM 3049 C CA . ARG B 1 102 ? 6.734 -25.672 -23.906 1 97.62 102 ARG B CA 1
ATOM 3050 C C . ARG B 1 102 ? 6.695 -26.766 -22.844 1 97.62 102 ARG B C 1
ATOM 3052 O O . ARG B 1 102 ? 7.172 -27.875 -23.078 1 97.62 102 ARG B O 1
ATOM 3059 N N . TYR B 1 103 ? 6.082 -26.516 -21.656 1 97.19 103 TYR B N 1
ATOM 3060 C CA . TYR B 1 103 ? 5.953 -27.516 -20.594 1 97.19 103 TYR B CA 1
ATOM 3061 C C . TYR B 1 103 ? 4.906 -28.562 -20.953 1 97.19 103 TYR B C 1
ATOM 3063 O O . TYR B 1 103 ? 4.645 -29.469 -20.172 1 97.19 103 TYR B O 1
ATOM 3071 N N . GLY B 1 104 ? 4.184 -28.406 -22.062 1 95.94 104 GLY B N 1
ATOM 3072 C CA . GLY B 1 104 ? 3.189 -29.359 -22.531 1 95.94 104 GLY B CA 1
ATOM 3073 C C . GLY B 1 104 ? 1.768 -28.938 -22.203 1 95.94 104 GLY B C 1
ATOM 3074 O O . GLY B 1 104 ? 0.838 -29.734 -22.312 1 95.94 104 GLY B O 1
ATOM 3075 N N . LEU B 1 105 ? 1.691 -27.688 -21.75 1 95.31 105 LEU B N 1
ATOM 3076 C CA . LEU B 1 105 ? 0.365 -27.203 -21.391 1 95.31 105 LEU B CA 1
ATOM 3077 C C . LEU B 1 105 ? -0.335 -26.578 -22.578 1 95.31 105 LEU B C 1
ATOM 3079 O O . LEU B 1 105 ? 0.23 -25.703 -23.266 1 95.31 105 LEU B O 1
ATOM 3083 N N . ASP B 1 106 ? -1.437 -27.203 -22.922 1 87.44 106 ASP B N 1
ATOM 3084 C CA . ASP B 1 106 ? -2.275 -26.703 -24.016 1 87.44 106 ASP B CA 1
ATOM 3085 C C . ASP B 1 106 ? -3.709 -26.469 -23.531 1 87.44 106 ASP B C 1
ATOM 3087 O O . ASP B 1 106 ? -4.078 -26.891 -22.438 1 87.44 106 ASP B O 1
ATOM 3091 N N . ALA B 1 107 ? -4.414 -25.734 -24.328 1 85.69 107 ALA B N 1
ATOM 3092 C CA . ALA B 1 107 ? -5.762 -25.328 -23.938 1 85.69 107 ALA B CA 1
ATOM 3093 C C . ALA B 1 107 ? -6.691 -26.531 -23.844 1 85.69 107 ALA B C 1
ATOM 3095 O O . ALA B 1 107 ? -7.66 -26.641 -24.594 1 85.69 107 ALA B O 1
ATOM 3096 N N . ASP B 1 108 ? -6.461 -27.312 -22.797 1 89.5 108 ASP B N 1
ATOM 3097 C CA . ASP B 1 108 ? -7.34 -28.453 -22.531 1 89.5 108 ASP B CA 1
ATOM 3098 C C . ASP B 1 108 ? -8.383 -28.094 -21.484 1 89.5 108 ASP B C 1
ATOM 3100 O O . ASP B 1 108 ? -8.523 -26.922 -21.109 1 89.5 108 ASP B O 1
ATOM 3104 N N . GLU B 1 109 ? -9.117 -29.047 -21.094 1 90.81 109 GLU B N 1
ATOM 3105 C CA . GLU B 1 109 ? -10.25 -28.812 -20.203 1 90.81 109 GLU B CA 1
ATOM 3106 C C . GLU B 1 109 ? -9.781 -28.359 -18.828 1 90.81 109 GLU B C 1
ATOM 3108 O O . GLU B 1 109 ? -10.391 -27.469 -18.219 1 90.81 109 GLU B O 1
ATOM 3113 N N . ASN B 1 110 ? -8.695 -28.891 -18.359 1 92.75 110 ASN B N 1
ATOM 3114 C CA . ASN B 1 110 ? -8.172 -28.5 -17.047 1 92.75 110 ASN B CA 1
ATOM 3115 C C . ASN B 1 110 ? -7.734 -27.047 -17.047 1 92.75 110 ASN B C 1
ATOM 3117 O O . ASN B 1 110 ? -8.008 -26.312 -16.078 1 92.75 110 ASN B O 1
ATOM 3121 N N . ILE B 1 111 ? -7.098 -26.641 -18.109 1 97.38 111 ILE B N 1
ATOM 3122 C CA . ILE B 1 111 ? -6.625 -25.266 -18.203 1 97.38 111 ILE B CA 1
ATOM 3123 C C . ILE B 1 111 ? -7.816 -24.312 -18.266 1 97.38 111 ILE B C 1
ATOM 3125 O O . ILE B 1 111 ? -7.82 -23.281 -17.594 1 97.38 111 ILE B O 1
ATOM 3129 N N . ARG B 1 112 ? -8.781 -24.656 -19.016 1 97.56 112 ARG B N 1
ATOM 3130 C CA . ARG B 1 112 ? -9.969 -23.828 -19.156 1 97.56 112 ARG B CA 1
ATOM 3131 C C . ARG B 1 112 ? -10.688 -23.688 -17.812 1 97.56 112 ARG B C 1
ATOM 3133 O O . ARG B 1 112 ? -11.07 -22.578 -17.422 1 97.56 112 ARG B O 1
ATOM 3140 N N . VAL B 1 113 ? -10.859 -24.781 -17.156 1 98.12 113 VAL B N 1
ATOM 3141 C CA . VAL B 1 113 ? -11.539 -24.781 -15.859 1 98.12 113 VAL B CA 1
ATOM 3142 C C . VAL B 1 113 ? -10.742 -23.969 -14.852 1 98.12 113 VAL B C 1
ATOM 3144 O O . VAL B 1 113 ? -11.305 -23.141 -14.133 1 98.12 113 VAL B O 1
ATOM 3147 N N . ALA B 1 114 ? -9.422 -24.188 -14.766 1 98.5 114 ALA B N 1
ATOM 3148 C CA . ALA B 1 114 ? -8.555 -23.469 -13.836 1 98.5 114 ALA B CA 1
ATOM 3149 C C . ALA B 1 114 ? -8.586 -21.969 -14.125 1 98.5 114 ALA B C 1
ATOM 3151 O O . ALA B 1 114 ? -8.68 -21.156 -13.203 1 98.5 114 ALA B O 1
ATOM 3152 N N . ALA B 1 115 ? -8.484 -21.625 -15.398 1 98.44 115 ALA B N 1
ATOM 3153 C CA . ALA B 1 115 ? -8.516 -20.219 -15.797 1 98.44 115 ALA B CA 1
ATOM 3154 C C . ALA B 1 115 ? -9.836 -19.562 -15.398 1 98.44 115 ALA B C 1
ATOM 3156 O O . ALA B 1 115 ? -9.844 -18.438 -14.891 1 98.44 115 ALA B O 1
ATOM 3157 N N . GLU B 1 116 ? -10.883 -20.25 -15.672 1 98.25 116 GLU B N 1
ATOM 3158 C CA . GLU B 1 116 ? -12.203 -19.719 -15.375 1 98.25 116 GLU B CA 1
ATOM 3159 C C . GLU B 1 116 ? -12.398 -19.516 -13.875 1 98.25 116 GLU B C 1
ATOM 3161 O O . GLU B 1 116 ? -12.805 -18.438 -13.43 1 98.25 116 GLU B O 1
ATOM 3166 N N . LEU B 1 117 ? -12.102 -20.531 -13.062 1 98.75 117 LEU B N 1
ATOM 3167 C CA . LEU B 1 117 ? -12.359 -20.469 -11.625 1 98.75 117 LEU B CA 1
ATOM 3168 C C . LEU B 1 117 ? -11.367 -19.547 -10.93 1 98.75 117 LEU B C 1
ATOM 3170 O O . LEU B 1 117 ? -11.742 -18.797 -10.031 1 98.75 117 LEU B O 1
ATOM 3174 N N . ALA B 1 118 ? -10.078 -19.594 -11.336 1 98.75 118 ALA B N 1
ATOM 3175 C CA . ALA B 1 118 ? -9.117 -18.641 -10.805 1 98.75 118 ALA B CA 1
ATOM 3176 C C . ALA B 1 118 ? -9.508 -17.203 -11.172 1 98.75 118 ALA B C 1
ATOM 3178 O O . ALA B 1 118 ? -9.375 -16.281 -10.352 1 98.75 118 ALA B O 1
ATOM 3179 N N . GLY B 1 119 ? -9.938 -17.047 -12.422 1 98.56 119 GLY B N 1
ATOM 3180 C CA . GLY B 1 119 ? -10.422 -15.75 -12.852 1 98.56 119 GLY B CA 1
ATOM 3181 C C . GLY B 1 119 ? -11.594 -15.242 -12.031 1 98.56 119 GLY B C 1
ATOM 3182 O O . GLY B 1 119 ? -11.602 -14.094 -11.594 1 98.56 119 GLY B O 1
ATOM 3183 N N . LYS B 1 120 ? -12.617 -16.109 -11.82 1 98.25 120 LYS B N 1
ATOM 3184 C CA . LYS B 1 120 ? -13.758 -15.766 -10.977 1 98.25 120 LYS B CA 1
ATOM 3185 C C . LYS B 1 120 ? -13.305 -15.352 -9.578 1 98.25 120 LYS B C 1
ATOM 3187 O O . LYS B 1 120 ? -13.789 -14.367 -9.031 1 98.25 120 LYS B O 1
ATOM 3192 N N . ALA B 1 121 ? -12.344 -16.047 -9.008 1 97.81 121 ALA B N 1
ATOM 3193 C CA . ALA B 1 121 ? -11.82 -15.781 -7.668 1 97.81 121 ALA B CA 1
ATOM 3194 C C . ALA B 1 121 ? -11.195 -14.391 -7.586 1 97.81 121 ALA B C 1
ATOM 3196 O O . ALA B 1 121 ? -11.57 -13.578 -6.738 1 97.81 121 ALA B O 1
ATOM 3197 N N . VAL B 1 122 ? -10.305 -14.062 -8.531 1 96.94 122 VAL B N 1
ATOM 3198 C CA . VAL B 1 122 ? -9.477 -12.875 -8.383 1 96.94 122 VAL B CA 1
ATOM 3199 C C . VAL B 1 122 ? -10.25 -11.641 -8.852 1 96.94 122 VAL B C 1
ATOM 3201 O O . VAL B 1 122 ? -10 -10.531 -8.375 1 96.94 122 VAL B O 1
ATOM 3204 N N . ARG B 1 123 ? -11.227 -11.758 -9.703 1 96.25 123 ARG B N 1
ATOM 3205 C CA . ARG B 1 123 ? -12.008 -10.625 -10.188 1 96.25 123 ARG B CA 1
ATOM 3206 C C . ARG B 1 123 ? -12.875 -10.047 -9.07 1 96.25 123 ARG B C 1
ATOM 3208 O O . ARG B 1 123 ? -13.273 -8.883 -9.125 1 96.25 123 ARG B O 1
ATOM 3215 N N . GLN B 1 124 ? -13.078 -10.844 -8.047 1 94.69 124 GLN B N 1
ATOM 3216 C CA . GLN B 1 124 ? -13.93 -10.398 -6.945 1 94.69 124 GLN B CA 1
ATOM 3217 C C . GLN B 1 124 ? -13.117 -10.203 -5.668 1 94.69 124 GLN B C 1
ATOM 3219 O O . GLN B 1 124 ? -13.672 -9.938 -4.602 1 94.69 124 GLN B O 1
ATOM 3224 N N . ALA B 1 125 ? -11.82 -10.414 -5.793 1 96.75 125 ALA B N 1
ATOM 3225 C CA . ALA B 1 125 ? -10.961 -10.242 -4.625 1 96.75 125 ALA B CA 1
ATOM 3226 C C . ALA B 1 125 ? -10.852 -8.766 -4.23 1 96.75 125 ALA B C 1
ATOM 3228 O O . ALA B 1 125 ? -10.898 -7.883 -5.09 1 96.75 125 ALA B O 1
ATOM 3229 N N . PRO B 1 126 ? -10.75 -8.422 -2.973 1 95.56 126 PRO B N 1
ATOM 3230 C CA . PRO B 1 126 ? -10.672 -7.027 -2.527 1 95.56 126 PRO B CA 1
ATOM 3231 C C . PRO B 1 126 ? -9.453 -6.293 -3.088 1 95.56 126 PRO B C 1
ATOM 3233 O O . PRO B 1 126 ? -8.336 -6.805 -3.014 1 95.56 126 PRO B O 1
ATOM 3236 N N . LEU B 1 127 ? -9.672 -5.086 -3.479 1 96.31 127 LEU B N 1
ATOM 3237 C CA . LEU B 1 127 ? -8.656 -4.246 -4.105 1 96.31 127 LEU B CA 1
ATOM 3238 C C . LEU B 1 127 ? -7.891 -3.439 -3.061 1 96.31 127 LEU B C 1
ATOM 3240 O O . LEU B 1 127 ? -6.738 -3.066 -3.279 1 96.31 127 LEU B O 1
ATOM 3244 N N . GLY B 1 128 ? -8.562 -3.146 -1.997 1 97.56 128 GLY B N 1
ATOM 3245 C CA . GLY B 1 128 ? -8.062 -2.172 -1.045 1 97.56 128 GLY B CA 1
ATOM 3246 C C . GLY B 1 128 ? -6.699 -2.537 -0.482 1 97.56 128 GLY B C 1
ATOM 3247 O O . GLY B 1 128 ? -6.488 -3.668 -0.038 1 97.56 128 GLY B O 1
ATOM 3248 N N . GLY B 1 129 ? -5.785 -1.493 -0.504 1 98.56 129 GLY B N 1
ATOM 3249 C CA . GLY B 1 129 ? -4.461 -1.665 0.077 1 98.56 129 GLY B CA 1
ATOM 3250 C C . GLY B 1 129 ? -3.535 -2.5 -0.786 1 98.56 129 GLY B C 1
ATOM 3251 O O . GLY B 1 129 ? -2.467 -2.92 -0.334 1 98.56 129 GLY B O 1
ATOM 3252 N N . ARG B 1 130 ? -3.996 -2.807 -1.987 1 98.88 130 ARG B N 1
ATOM 3253 C CA . ARG B 1 130 ? -3.232 -3.691 -2.861 1 98.88 130 ARG B CA 1
ATOM 3254 C C . ARG B 1 130 ? -2.971 -3.033 -4.211 1 98.88 130 ARG B C 1
ATOM 3256 O O . ARG B 1 130 ? -3.535 -3.443 -5.227 1 98.88 130 ARG B O 1
ATOM 3263 N N . PRO B 1 131 ? -1.986 -2.113 -4.262 1 98.88 131 PRO B N 1
ATOM 3264 C CA . PRO B 1 131 ? -1.814 -1.276 -5.453 1 98.88 131 PRO B CA 1
ATOM 3265 C C . PRO B 1 131 ? -1.338 -2.07 -6.668 1 98.88 131 PRO B C 1
ATOM 3267 O O . PRO B 1 131 ? -1.77 -1.804 -7.793 1 98.88 131 PRO B O 1
ATOM 3270 N N . LEU B 1 132 ? -0.433 -3.035 -6.543 1 98.94 132 LEU B N 1
ATOM 3271 C CA . LEU B 1 132 ? 0.074 -3.768 -7.699 1 98.94 132 LEU B CA 1
ATOM 3272 C C . LEU B 1 132 ? -0.974 -4.742 -8.227 1 98.94 132 LEU B C 1
ATOM 3274 O O . LEU B 1 132 ? -1.114 -4.91 -9.438 1 98.94 132 LEU B O 1
ATOM 3278 N N . PHE B 1 133 ? -1.72 -5.441 -7.316 1 98.94 133 PHE B N 1
ATOM 3279 C CA . PHE B 1 133 ? -2.873 -6.238 -7.715 1 98.94 133 PHE B CA 1
ATOM 3280 C C . PHE B 1 133 ? -3.873 -5.391 -8.492 1 98.94 133 PHE B C 1
ATOM 3282 O O . PHE B 1 133 ? -4.297 -5.77 -9.586 1 98.94 133 PHE B O 1
ATOM 3289 N N . ALA B 1 134 ? -4.16 -4.188 -7.977 1 98.88 134 ALA B N 1
ATOM 3290 C CA . ALA B 1 134 ? -5.113 -3.271 -8.594 1 98.88 134 ALA B CA 1
ATOM 3291 C C . ALA B 1 134 ? -4.668 -2.883 -10 1 98.88 134 ALA B C 1
ATOM 3293 O O . ALA B 1 134 ? -5.477 -2.852 -10.93 1 98.88 134 ALA B O 1
ATOM 3294 N N . ALA B 1 135 ? -3.424 -2.598 -10.156 1 98.88 135 ALA B N 1
ATOM 3295 C CA . ALA B 1 135 ? -2.889 -2.236 -11.469 1 98.88 135 ALA B CA 1
ATOM 3296 C C . ALA B 1 135 ? -3.102 -3.361 -12.477 1 98.88 135 ALA B C 1
ATOM 3298 O O . ALA B 1 135 ? -3.492 -3.113 -13.617 1 98.88 135 ALA B O 1
ATOM 3299 N N . ASN B 1 136 ? -2.83 -4.578 -12.031 1 98.88 136 ASN B N 1
ATOM 3300 C CA . ASN B 1 136 ? -2.979 -5.723 -12.922 1 98.88 136 ASN B CA 1
ATOM 3301 C C . ASN B 1 136 ? -4.445 -5.988 -13.25 1 98.88 136 ASN B C 1
ATOM 3303 O O . ASN B 1 136 ? -4.762 -6.438 -14.352 1 98.88 136 ASN B O 1
ATOM 3307 N N . THR B 1 137 ? -5.363 -5.715 -12.305 1 98.62 137 THR B N 1
ATOM 3308 C CA . THR B 1 137 ? -6.785 -5.934 -12.562 1 98.62 137 THR B CA 1
ATOM 3309 C C . THR B 1 137 ? -7.281 -5.004 -13.672 1 98.62 137 THR B C 1
ATOM 3311 O O . THR B 1 137 ? -8.312 -5.266 -14.297 1 98.62 137 THR B O 1
ATOM 3314 N N . ALA B 1 138 ? -6.574 -3.934 -13.898 1 98.38 138 ALA B N 1
ATOM 3315 C CA . ALA B 1 138 ? -6.992 -2.943 -14.891 1 98.38 138 ALA B CA 1
ATOM 3316 C C . ALA B 1 138 ? -6.617 -3.385 -16.297 1 98.38 138 ALA B C 1
ATOM 3318 O O . ALA B 1 138 ? -7.082 -2.803 -17.281 1 98.38 138 ALA B O 1
ATOM 3319 N N . LEU B 1 139 ? -5.801 -4.402 -16.469 1 98.62 139 LEU B N 1
ATOM 3320 C CA . LEU B 1 139 ? -5.383 -4.895 -17.781 1 98.62 139 LEU B CA 1
ATOM 3321 C C . LEU B 1 139 ? -6.496 -5.699 -18.438 1 98.62 139 LEU B C 1
ATOM 3323 O O . LEU B 1 139 ? -7.305 -6.328 -17.75 1 98.62 139 LEU B O 1
ATOM 3327 N N . PRO B 1 140 ? -6.559 -5.707 -19.734 1 97.75 140 PRO B N 1
ATOM 3328 C CA . PRO B 1 140 ? -7.562 -6.535 -20.422 1 97.75 140 PRO B CA 1
ATOM 3329 C C . PRO B 1 140 ? -7.383 -8.023 -20.141 1 97.75 140 PRO B C 1
ATOM 3331 O O . PRO B 1 140 ? -6.25 -8.516 -20.062 1 97.75 140 PRO B O 1
ATOM 3334 N N . TRP B 1 141 ? -8.477 -8.719 -19.922 1 98.25 141 TRP B N 1
ATOM 3335 C CA . TRP B 1 141 ? -8.43 -10.164 -19.719 1 98.25 141 TRP B CA 1
ATOM 3336 C C . TRP B 1 141 ? -8.125 -10.891 -21.031 1 98.25 141 TRP B C 1
ATOM 3338 O O . TRP B 1 141 ? -8.781 -10.664 -22.047 1 98.25 141 TRP B O 1
ATOM 3348 N N . PRO B 1 142 ? -7.176 -11.781 -21.062 1 97.69 142 PRO B N 1
ATOM 3349 C CA . PRO B 1 142 ? -6.82 -12.461 -22.297 1 97.69 142 PRO B CA 1
ATOM 3350 C C . PRO B 1 142 ? -7.902 -13.43 -22.766 1 97.69 142 PRO B C 1
ATOM 3352 O O . PRO B 1 142 ? -8.547 -14.094 -21.953 1 97.69 142 PRO B O 1
ATOM 3355 N N . ASP B 1 143 ? -7.992 -13.633 -24.031 1 96.06 143 ASP B N 1
ATOM 3356 C CA . ASP B 1 143 ? -8.945 -14.578 -24.609 1 96.06 143 ASP B CA 1
ATOM 3357 C C . ASP B 1 143 ? -8.383 -16 -24.609 1 96.06 143 ASP B C 1
ATOM 3359 O O . ASP B 1 143 ? -9.117 -16.969 -24.391 1 96.06 143 ASP B O 1
ATOM 3363 N N . ASP B 1 144 ? -7.082 -16.109 -24.922 1 96.5 144 ASP B N 1
ATOM 3364 C CA . ASP B 1 144 ? -6.41 -17.406 -24.906 1 96.5 144 ASP B CA 1
ATOM 3365 C C . ASP B 1 144 ? -6.434 -18.016 -23.516 1 96.5 144 ASP B C 1
ATOM 3367 O O . ASP B 1 144 ? -5.988 -17.391 -22.547 1 96.5 144 ASP B O 1
ATOM 3371 N N . PRO B 1 145 ? -6.953 -19.25 -23.328 1 97 145 PRO B N 1
ATOM 3372 C CA . PRO B 1 145 ? -7.125 -19.844 -22 1 97 145 PRO B CA 1
ATOM 3373 C C . PRO B 1 145 ? -5.816 -19.922 -21.219 1 97 145 PRO B C 1
ATOM 3375 O O . PRO B 1 145 ? -5.809 -19.734 -20 1 97 145 PRO B O 1
ATOM 3378 N N . LEU B 1 146 ? -4.762 -20.266 -21.906 1 97.75 146 LEU B N 1
ATOM 3379 C CA . LEU B 1 146 ? -3.484 -20.375 -21.219 1 97.75 146 LEU B CA 1
ATOM 3380 C C . LEU B 1 146 ? -3.008 -19 -20.75 1 97.75 146 LEU B C 1
ATOM 3382 O O . LEU B 1 146 ? -2.496 -18.859 -19.641 1 97.75 146 LEU B O 1
ATOM 3386 N N . ALA B 1 147 ? -3.174 -17.984 -21.562 1 98.25 147 ALA B N 1
ATOM 3387 C CA . ALA B 1 147 ? -2.857 -16.609 -21.172 1 98.25 147 ALA B CA 1
ATOM 3388 C C . ALA B 1 147 ? -3.756 -16.141 -20.031 1 98.25 147 ALA B C 1
ATOM 3390 O O . ALA B 1 147 ? -3.299 -15.445 -19.125 1 98.25 147 ALA B O 1
ATOM 3391 N N . ALA B 1 148 ? -5 -16.547 -20.141 1 98.44 148 ALA B N 1
ATOM 3392 C CA . ALA B 1 148 ? -5.949 -16.188 -19.078 1 98.44 148 ALA B CA 1
ATOM 3393 C C . ALA B 1 148 ? -5.539 -16.812 -17.75 1 98.44 148 ALA B C 1
ATOM 3395 O O . ALA B 1 148 ? -5.617 -16.156 -16.703 1 98.44 148 ALA B O 1
ATOM 3396 N N . LEU B 1 149 ? -5.145 -18.047 -17.797 1 98.69 149 LEU B N 1
ATOM 3397 C CA . LEU B 1 149 ? -4.695 -18.703 -16.578 1 98.69 149 LEU B CA 1
ATOM 3398 C C . LEU B 1 149 ? -3.471 -18.016 -15.992 1 98.69 149 LEU B C 1
ATOM 3400 O O . LEU B 1 149 ? -3.402 -17.766 -14.781 1 98.69 149 LEU B O 1
ATOM 3404 N N . TRP B 1 150 ? -2.514 -17.688 -16.844 1 98.75 150 TRP B N 1
ATOM 3405 C CA . TRP B 1 150 ? -1.319 -17 -16.375 1 98.75 150 TRP B CA 1
ATOM 3406 C C . TRP B 1 150 ? -1.678 -15.641 -15.781 1 98.75 150 TRP B C 1
ATOM 3408 O O . TRP B 1 150 ? -1.144 -15.242 -14.742 1 98.75 150 TRP B O 1
ATOM 3418 N N . HIS B 1 151 ? -2.547 -14.93 -16.438 1 98.88 151 HIS B N 1
ATOM 3419 C CA . HIS B 1 151 ? -2.994 -13.625 -15.953 1 98.88 151 HIS B CA 1
ATOM 3420 C C . HIS B 1 151 ? -3.678 -13.758 -14.594 1 98.88 151 HIS B C 1
ATOM 3422 O O . HIS B 1 151 ? -3.404 -12.977 -13.68 1 98.88 151 HIS B O 1
ATOM 3428 N N . ALA B 1 152 ? -4.539 -14.766 -14.445 1 98.88 152 ALA B N 1
ATOM 3429 C CA . ALA B 1 152 ? -5.199 -15 -13.164 1 98.88 152 ALA B CA 1
ATOM 3430 C C . ALA B 1 152 ? -4.18 -15.32 -12.07 1 98.88 152 ALA B C 1
ATOM 3432 O O . ALA B 1 152 ? -4.281 -14.82 -10.953 1 98.88 152 ALA B O 1
ATOM 3433 N N . ALA B 1 153 ? -3.207 -16.156 -12.406 1 98.81 153 ALA B N 1
ATOM 3434 C CA . ALA B 1 153 ? -2.148 -16.5 -11.453 1 98.81 153 ALA B CA 1
ATOM 3435 C C . ALA B 1 153 ? -1.359 -15.258 -11.055 1 98.81 153 ALA B C 1
ATOM 3437 O O . ALA B 1 153 ? -0.961 -15.117 -9.898 1 98.81 153 ALA B O 1
ATOM 3438 N N . THR B 1 154 ? -1.125 -14.352 -12 1 98.88 154 THR B N 1
ATOM 3439 C CA . THR B 1 154 ? -0.435 -13.102 -11.727 1 98.88 154 THR B CA 1
ATOM 3440 C C . THR B 1 154 ? -1.236 -12.242 -10.75 1 98.88 154 THR B C 1
ATOM 3442 O O . THR B 1 154 ? -0.681 -11.688 -9.797 1 98.88 154 THR B O 1
ATOM 3445 N N . LEU B 1 155 ? -2.51 -12.148 -10.992 1 98.88 155 LEU B N 1
ATOM 3446 C CA . LEU B 1 155 ? -3.375 -11.391 -10.094 1 98.88 155 LEU B CA 1
ATOM 3447 C C . LEU B 1 155 ? -3.367 -11.984 -8.695 1 98.88 155 LEU B C 1
ATOM 3449 O O . LEU B 1 155 ? -3.254 -11.258 -7.707 1 98.88 155 LEU B O 1
ATOM 3453 N N . LEU B 1 156 ? -3.441 -13.312 -8.617 1 98.75 156 LEU B N 1
ATOM 3454 C CA . LEU B 1 156 ? -3.42 -13.992 -7.32 1 98.75 156 LEU B CA 1
ATOM 3455 C C . LEU B 1 156 ? -2.105 -13.727 -6.594 1 98.75 156 LEU B C 1
ATOM 3457 O O . LEU B 1 156 ? -2.104 -13.422 -5.395 1 98.75 156 LEU B O 1
ATOM 3461 N N . ARG B 1 157 ? -1.028 -13.82 -7.324 1 98.38 157 ARG B N 1
ATOM 3462 C CA . ARG B 1 157 ? 0.294 -13.586 -6.758 1 98.38 157 ARG B CA 1
ATOM 3463 C C . ARG B 1 157 ? 0.404 -12.164 -6.199 1 98.38 157 ARG B C 1
ATOM 3465 O O . ARG B 1 157 ? 0.886 -11.969 -5.082 1 98.38 157 ARG B O 1
ATOM 3472 N N . GLU B 1 158 ? -0.012 -11.188 -7.012 1 98.75 158 GLU B N 1
ATOM 3473 C CA . GLU B 1 158 ? 0.152 -9.805 -6.586 1 98.75 158 GLU B CA 1
ATOM 3474 C C . GLU B 1 158 ? -0.831 -9.445 -5.477 1 98.75 158 GLU B C 1
ATOM 3476 O O . GLU B 1 158 ? -0.522 -8.625 -4.605 1 98.75 158 GLU B O 1
ATOM 3481 N N . HIS B 1 159 ? -2.016 -10.125 -5.461 1 98.81 159 HIS B N 1
ATOM 3482 C CA . HIS B 1 159 ? -2.938 -9.969 -4.344 1 98.81 159 HIS B CA 1
ATOM 3483 C C . HIS B 1 159 ? -2.299 -10.414 -3.033 1 98.81 159 HIS B C 1
ATOM 3485 O O . HIS B 1 159 ? -2.328 -9.688 -2.039 1 98.81 159 HIS B O 1
ATOM 3491 N N . ARG B 1 160 ? -1.737 -11.57 -3.027 1 98.44 160 ARG B N 1
ATOM 3492 C CA . ARG B 1 160 ? -1.056 -12.102 -1.854 1 98.44 160 ARG B CA 1
ATOM 3493 C C . ARG B 1 160 ? 0.148 -11.242 -1.481 1 98.44 160 ARG B C 1
ATOM 3495 O O . ARG B 1 160 ? 0.378 -10.969 -0.303 1 98.44 160 ARG B O 1
ATOM 3502 N N . GLY B 1 161 ? 0.955 -10.891 -2.492 1 98.31 161 GLY B N 1
ATOM 3503 C CA . GLY B 1 161 ? 2.146 -10.086 -2.26 1 98.31 161 GLY B CA 1
ATOM 3504 C C . GLY B 1 161 ? 1.848 -8.75 -1.615 1 98.31 161 GLY B C 1
ATOM 3505 O O . GLY B 1 161 ? 2.506 -8.359 -0.649 1 98.31 161 GLY B O 1
ATOM 3506 N N . ASP B 1 162 ? 0.862 -8.031 -2.15 1 98.81 162 ASP B N 1
ATOM 3507 C CA . ASP B 1 162 ? 0.443 -6.77 -1.549 1 98.81 162 ASP B CA 1
ATOM 3508 C C . ASP B 1 162 ? -0.02 -6.973 -0.108 1 98.81 162 ASP B C 1
ATOM 3510 O O . ASP B 1 162 ? 0.247 -6.141 0.759 1 98.81 162 ASP B O 1
ATOM 3514 N N . GLY B 1 163 ? -0.792 -8.016 0.092 1 98.75 163 GLY B N 1
ATOM 3515 C CA . GLY B 1 163 ? -1.194 -8.336 1.45 1 98.75 163 GLY B CA 1
ATOM 3516 C C . GLY B 1 163 ? -0.018 -8.562 2.383 1 98.75 163 GLY B C 1
ATOM 3517 O O . GLY B 1 163 ? -0.027 -8.102 3.523 1 98.75 163 GLY B O 1
ATOM 3518 N N . HIS B 1 164 ? 0.966 -9.305 1.904 1 98.69 164 HIS B N 1
ATOM 3519 C CA . HIS B 1 164 ? 2.172 -9.562 2.686 1 98.69 164 HIS B CA 1
ATOM 3520 C C . HIS B 1 164 ? 2.885 -8.258 3.037 1 98.69 164 HIS B C 1
ATOM 3522 O O . HIS B 1 164 ? 3.346 -8.086 4.168 1 98.69 164 HIS B O 1
ATOM 3528 N N . VAL B 1 165 ? 2.992 -7.379 2.109 1 98.81 165 VAL B N 1
ATOM 3529 C CA . VAL B 1 165 ? 3.6 -6.07 2.326 1 98.81 165 VAL B CA 1
ATOM 3530 C C . VAL B 1 165 ? 2.826 -5.312 3.402 1 98.81 165 VAL B C 1
ATOM 3532 O O . VAL B 1 165 ? 3.424 -4.691 4.285 1 98.81 165 VAL B O 1
ATOM 3535 N N . ALA B 1 166 ? 1.505 -5.352 3.322 1 98.81 166 ALA B N 1
ATOM 3536 C CA . ALA B 1 166 ? 0.684 -4.691 4.336 1 98.81 166 ALA B CA 1
ATOM 3537 C C . ALA B 1 166 ? 0.969 -5.25 5.723 1 98.81 166 ALA B C 1
ATOM 3539 O O . ALA B 1 166 ? 1.114 -4.496 6.688 1 98.81 166 ALA B O 1
ATOM 3540 N N . VAL B 1 167 ? 1.072 -6.562 5.852 1 98.81 167 VAL B N 1
ATOM 3541 C CA . VAL B 1 167 ? 1.324 -7.219 7.129 1 98.81 167 VAL B CA 1
ATOM 3542 C C . VAL B 1 167 ? 2.695 -6.805 7.66 1 98.81 167 VAL B C 1
ATOM 3544 O O . VAL B 1 167 ? 2.836 -6.469 8.836 1 98.81 167 VAL B O 1
ATOM 3547 N N . LEU B 1 168 ? 3.707 -6.797 6.777 1 98.88 168 LEU B N 1
ATOM 3548 C CA . LEU B 1 168 ? 5.051 -6.398 7.176 1 98.88 168 LEU B CA 1
ATOM 3549 C C . LEU B 1 168 ? 5.078 -4.941 7.629 1 98.88 168 LEU B C 1
ATOM 3551 O O . LEU B 1 168 ? 5.656 -4.621 8.664 1 98.88 168 LEU B O 1
ATOM 3555 N N . THR B 1 169 ? 4.449 -4.09 6.867 1 98.69 169 THR B N 1
ATOM 3556 C CA . THR B 1 169 ? 4.395 -2.672 7.207 1 98.69 169 THR B CA 1
ATOM 3557 C C . THR B 1 169 ? 3.717 -2.465 8.562 1 98.69 169 THR B C 1
ATOM 3559 O O . THR B 1 169 ? 4.234 -1.741 9.414 1 98.69 169 THR B O 1
ATOM 3562 N N . ALA B 1 170 ? 2.602 -3.121 8.734 1 98.5 170 ALA B N 1
ATOM 3563 C CA . ALA B 1 170 ? 1.844 -2.994 9.984 1 98.5 170 ALA B CA 1
ATOM 3564 C C . ALA B 1 170 ? 2.654 -3.502 11.172 1 98.5 170 ALA B C 1
ATOM 3566 O O . ALA B 1 170 ? 2.502 -3.008 12.289 1 98.5 170 ALA B O 1
ATOM 3567 N N . ALA B 1 171 ? 3.512 -4.457 10.922 1 97.94 171 ALA B N 1
ATOM 3568 C CA . ALA B 1 171 ? 4.34 -5.035 11.977 1 97.94 171 ALA B CA 1
ATOM 3569 C C . ALA B 1 171 ? 5.586 -4.191 12.227 1 97.94 171 ALA B C 1
ATOM 3571 O O . ALA B 1 171 ? 6.383 -4.492 13.117 1 97.94 171 ALA B O 1
ATOM 3572 N N . GLY B 1 172 ? 5.797 -3.154 11.398 1 97 172 GLY B N 1
ATOM 3573 C CA . GLY B 1 172 ? 6.965 -2.301 11.539 1 97 172 GLY B CA 1
ATOM 3574 C C . GLY B 1 172 ? 8.242 -2.947 11.031 1 97 172 GLY B C 1
ATOM 3575 O O . GLY B 1 172 ? 9.336 -2.588 11.461 1 97 172 GLY B O 1
ATOM 3576 N N . ILE B 1 173 ? 8.148 -3.99 10.219 1 98.12 173 ILE B N 1
ATOM 3577 C CA . ILE B 1 173 ? 9.289 -4.66 9.617 1 98.12 173 ILE B CA 1
ATOM 3578 C C . ILE B 1 173 ? 9.539 -4.098 8.219 1 98.12 173 ILE B C 1
ATOM 3580 O O . ILE B 1 173 ? 8.727 -4.293 7.312 1 98.12 173 ILE B O 1
ATOM 3584 N N . THR B 1 174 ? 10.633 -3.418 7.973 1 97.19 174 THR B N 1
ATOM 3585 C CA . THR B 1 174 ? 10.938 -2.803 6.688 1 97.19 174 THR B CA 1
ATOM 3586 C C . THR B 1 174 ? 11.266 -3.865 5.641 1 97.19 174 THR B C 1
ATOM 3588 O O . THR B 1 174 ? 11.477 -5.031 5.98 1 97.19 174 THR B O 1
ATOM 3591 N N . GLY B 1 175 ? 11.258 -3.475 4.391 1 97.5 175 GLY B N 1
ATOM 3592 C CA . GLY B 1 175 ? 11.562 -4.395 3.307 1 97.5 175 GLY B CA 1
ATOM 3593 C C . GLY B 1 175 ? 12.922 -5.055 3.447 1 97.5 175 GLY B C 1
ATOM 3594 O O . GLY B 1 175 ? 13.047 -6.27 3.275 1 97.5 175 GLY B O 1
ATOM 3595 N N . ARG B 1 176 ? 13.906 -4.273 3.832 1 97.25 176 ARG B N 1
ATOM 3596 C CA . ARG B 1 176 ? 15.258 -4.797 3.977 1 97.25 176 ARG B CA 1
ATOM 3597 C C . ARG B 1 176 ? 15.367 -5.711 5.191 1 97.25 176 ARG B C 1
ATOM 3599 O O . ARG B 1 176 ? 16.016 -6.754 5.133 1 97.25 176 ARG B O 1
ATOM 3606 N N . GLU B 1 177 ? 14.688 -5.352 6.2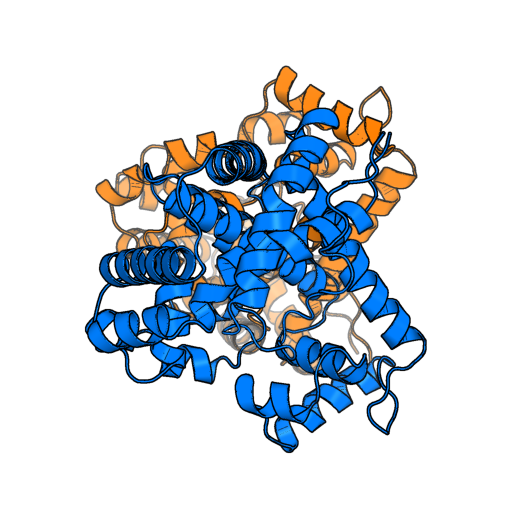66 1 97.5 177 GLU B N 1
ATOM 3607 C CA . GLU B 1 177 ? 14.648 -6.184 7.465 1 97.5 177 GLU B CA 1
ATOM 3608 C C . GLU B 1 177 ? 13.953 -7.512 7.191 1 97.5 177 GLU B C 1
ATOM 3610 O O . GLU B 1 177 ? 14.336 -8.547 7.746 1 97.5 177 GLU B O 1
ATOM 3615 N N . SER B 1 178 ? 12.906 -7.461 6.375 1 97.62 178 SER B N 1
ATOM 3616 C CA . SER B 1 178 ? 12.125 -8.672 6.113 1 97.62 178 SER B CA 1
ATOM 3617 C C . SER B 1 178 ? 12.984 -9.742 5.449 1 97.62 178 SER B C 1
ATOM 3619 O O . SER B 1 178 ? 12.789 -10.938 5.691 1 97.62 178 SER B O 1
ATOM 3621 N N . ASN B 1 179 ? 13.906 -9.328 4.602 1 97.31 179 ASN B N 1
ATOM 3622 C CA . ASN B 1 179 ? 14.836 -10.266 3.98 1 97.31 179 ASN B CA 1
ATOM 3623 C C . ASN B 1 179 ? 15.711 -10.969 5.023 1 97.31 179 ASN B C 1
ATOM 3625 O O . ASN B 1 179 ? 15.883 -12.188 4.973 1 97.31 179 ASN B O 1
ATOM 3629 N N . VAL B 1 180 ? 16.219 -10.172 5.945 1 97.38 180 VAL B N 1
ATOM 3630 C CA . VAL B 1 180 ? 17.094 -10.695 6.992 1 97.38 180 VAL B CA 1
ATOM 3631 C C . VAL B 1 180 ? 16.312 -11.633 7.898 1 97.38 180 VAL B C 1
ATOM 3633 O O . VAL B 1 180 ? 16.781 -12.719 8.242 1 97.38 180 VAL B O 1
ATOM 3636 N N . LEU B 1 181 ? 15.125 -11.203 8.234 1 96.81 181 LEU B N 1
ATOM 3637 C CA . LEU B 1 181 ? 14.242 -12.031 9.055 1 96.81 181 LEU B CA 1
ATOM 3638 C C . LEU B 1 181 ? 13.945 -13.352 8.352 1 96.81 181 LEU B C 1
ATOM 3640 O O . LEU B 1 181 ? 13.922 -14.406 8.992 1 96.81 181 LEU B O 1
ATOM 3644 N N . HIS B 1 182 ? 13.688 -13.305 7.062 1 95.56 182 HIS B N 1
ATOM 3645 C CA . HIS B 1 182 ? 13.375 -14.484 6.266 1 95.56 182 HIS B CA 1
ATOM 3646 C C . HIS B 1 182 ? 14.562 -15.445 6.215 1 95.56 182 HIS B C 1
ATOM 3648 O O . HIS B 1 182 ? 14.391 -16.656 6.328 1 95.56 182 HIS B O 1
ATOM 3654 N N . ALA B 1 183 ? 15.719 -14.922 6.031 1 95.56 183 ALA B N 1
ATOM 3655 C CA . ALA B 1 183 ? 16.922 -15.742 6.02 1 95.56 183 ALA B CA 1
ATOM 3656 C C . ALA B 1 183 ? 17.156 -16.391 7.383 1 95.56 183 ALA B C 1
ATOM 3658 O O . ALA B 1 183 ? 17.469 -17.578 7.465 1 95.56 183 ALA B O 1
ATOM 3659 N N . ALA B 1 184 ? 17.016 -15.641 8.445 1 96.38 184 ALA B N 1
ATOM 3660 C CA . ALA B 1 184 ? 17.234 -16.141 9.805 1 96.38 184 ALA B CA 1
ATOM 3661 C C . ALA B 1 184 ? 16.25 -17.266 10.133 1 96.38 184 ALA B C 1
ATOM 3663 O O . ALA B 1 184 ? 16.562 -18.156 10.914 1 96.38 184 ALA B O 1
ATOM 3664 N N . ALA B 1 185 ? 15.094 -17.203 9.539 1 95.06 185 ALA B N 1
ATOM 3665 C CA . ALA B 1 185 ? 14.055 -18.203 9.781 1 95.06 185 ALA B CA 1
ATOM 3666 C C . ALA B 1 185 ? 14.297 -19.453 8.938 1 95.06 185 ALA B C 1
ATOM 3668 O O . ALA B 1 185 ? 13.539 -20.422 9.031 1 95.06 185 ALA B O 1
ATOM 3669 N N . GLY B 1 186 ? 15.383 -19.484 8.125 1 88.88 186 GLY B N 1
ATOM 3670 C CA . GLY B 1 186 ? 15.727 -20.656 7.332 1 88.88 186 GLY B CA 1
ATOM 3671 C C . GLY B 1 186 ? 14.984 -20.719 6.008 1 88.88 186 GLY B C 1
ATOM 3672 O O . GLY B 1 186 ? 15.008 -21.75 5.328 1 88.88 186 GLY B O 1
ATOM 3673 N N . GLY B 1 187 ? 14.281 -19.672 5.645 1 80.62 187 GLY B N 1
ATOM 3674 C CA . GLY B 1 187 ? 13.539 -19.656 4.395 1 80.62 187 GLY B CA 1
ATOM 3675 C C . GLY B 1 187 ? 14.43 -19.672 3.168 1 80.62 187 GLY B C 1
ATOM 3676 O O . GLY B 1 187 ? 14.133 -20.359 2.189 1 80.62 187 GLY B O 1
ATOM 3677 N N . VAL B 1 188 ? 15.453 -18.859 3.184 1 87.75 188 VAL B N 1
ATOM 3678 C CA . VAL B 1 188 ? 16.438 -18.75 2.113 1 87.75 188 VAL B CA 1
ATOM 3679 C C . VAL B 1 188 ? 17.812 -18.453 2.707 1 87.75 188 VAL B C 1
ATOM 3681 O O . VAL B 1 188 ? 17.922 -17.719 3.695 1 87.75 188 VAL B O 1
ATOM 3684 N N . PRO B 1 189 ? 18.828 -19 2.062 1 91.88 189 PRO B N 1
ATOM 3685 C CA . PRO B 1 189 ? 20.156 -18.703 2.596 1 91.88 189 PRO B CA 1
ATOM 3686 C C . PRO B 1 189 ? 20.516 -17.234 2.498 1 91.88 189 PRO B C 1
ATOM 3688 O O . PRO B 1 189 ? 20.156 -16.562 1.529 1 91.88 189 PRO B O 1
ATOM 3691 N N . ARG B 1 190 ? 21.234 -16.781 3.479 1 93.75 190 ARG B N 1
ATOM 3692 C CA . ARG B 1 190 ? 21.688 -15.391 3.527 1 93.75 190 ARG B CA 1
ATOM 3693 C C . ARG B 1 190 ? 22.375 -14.992 2.225 1 93.75 190 ARG B C 1
ATOM 3695 O O . ARG B 1 190 ? 22.094 -13.93 1.67 1 93.75 190 ARG B O 1
ATOM 3702 N N . ASP B 1 191 ? 23.219 -15.844 1.728 1 93.88 191 ASP B N 1
ATOM 3703 C CA . ASP B 1 191 ? 24.016 -15.508 0.556 1 93.88 191 ASP B CA 1
ATOM 3704 C C . ASP B 1 191 ? 23.141 -15.297 -0.673 1 93.88 191 ASP B C 1
ATOM 3706 O O . ASP B 1 191 ? 23.438 -14.445 -1.516 1 93.88 191 ASP B O 1
ATOM 3710 N N . TYR B 1 192 ? 22.141 -16.047 -0.757 1 92.31 192 TYR B N 1
ATOM 3711 C CA . TYR B 1 192 ? 21.219 -15.906 -1.867 1 92.31 192 TYR B CA 1
ATOM 3712 C C . TYR B 1 192 ? 20.516 -14.547 -1.821 1 92.31 192 TYR B C 1
ATOM 3714 O O . TYR B 1 192 ? 20.469 -13.836 -2.828 1 92.31 192 TYR B O 1
ATOM 3722 N N . ILE B 1 193 ? 20.016 -14.156 -0.652 1 93.88 193 ILE B N 1
ATOM 3723 C CA . ILE B 1 193 ? 19.312 -12.891 -0.485 1 93.88 193 ILE B CA 1
ATOM 3724 C C . ILE B 1 193 ? 20.281 -11.727 -0.682 1 93.88 193 ILE B C 1
ATOM 3726 O O . ILE B 1 193 ? 19.953 -10.742 -1.341 1 93.88 193 ILE B O 1
ATOM 3730 N N . ALA B 1 194 ? 21.469 -11.867 -0.084 1 94.31 194 ALA B N 1
ATOM 3731 C CA . ALA B 1 194 ? 22.453 -10.797 -0.172 1 94.31 194 ALA B CA 1
ATOM 3732 C C . ALA B 1 194 ? 22.797 -10.477 -1.627 1 94.31 194 ALA B C 1
ATOM 3734 O O . ALA B 1 194 ? 22.938 -9.312 -1.999 1 94.31 194 ALA B O 1
ATOM 3735 N N . ARG B 1 195 ? 22.875 -11.477 -2.432 1 91.38 195 ARG B N 1
ATOM 3736 C CA . ARG B 1 195 ? 23.234 -11.305 -3.836 1 91.38 195 ARG B CA 1
ATOM 3737 C C . ARG B 1 195 ? 22.062 -10.727 -4.629 1 91.38 195 ARG B C 1
ATOM 3739 O O . ARG B 1 195 ? 22.25 -9.82 -5.445 1 91.38 195 ARG B O 1
ATOM 3746 N N . THR B 1 196 ? 20.875 -11.148 -4.332 1 91.81 196 THR B N 1
ATOM 3747 C CA . THR B 1 196 ? 19.734 -10.812 -5.18 1 91.81 196 THR B CA 1
ATOM 3748 C C . THR B 1 196 ? 19.047 -9.547 -4.688 1 91.81 196 THR B C 1
ATOM 3750 O O . THR B 1 196 ? 18.266 -8.93 -5.418 1 91.81 196 THR B O 1
ATOM 3753 N N . ARG B 1 197 ? 19.344 -9.102 -3.467 1 95.38 197 ARG B N 1
ATOM 3754 C CA . ARG B 1 197 ? 18.688 -7.922 -2.912 1 95.38 197 ARG B CA 1
ATOM 3755 C C . ARG B 1 197 ? 19.719 -6.871 -2.504 1 95.38 197 ARG B C 1
ATOM 3757 O O . ARG B 1 197 ? 19.406 -5.965 -1.726 1 95.38 197 ARG B O 1
ATOM 3764 N N . ASP B 1 198 ? 20.953 -7.082 -2.906 1 95.88 198 ASP B N 1
ATOM 3765 C CA . ASP B 1 198 ? 21.984 -6.059 -2.84 1 95.88 198 ASP B CA 1
ATOM 3766 C C . ASP B 1 198 ? 22.359 -5.746 -1.393 1 95.88 198 ASP B C 1
ATOM 3768 O O . ASP B 1 198 ? 22.344 -4.582 -0.982 1 95.88 198 ASP B O 1
ATOM 3772 N N . TYR B 1 199 ? 22.734 -6.719 -0.675 1 96.69 199 TYR B N 1
ATOM 3773 C CA . TYR B 1 199 ? 23.297 -6.504 0.653 1 96.69 199 TYR B CA 1
ATOM 3774 C C . TYR B 1 199 ? 24.812 -6.637 0.63 1 96.69 199 TYR B C 1
ATOM 3776 O O . TYR B 1 199 ? 25.344 -7.594 0.064 1 96.69 199 TYR B O 1
ATOM 3784 N N . ASP B 1 200 ? 25.516 -5.715 1.138 1 96.56 200 ASP B N 1
ATOM 3785 C CA . ASP B 1 200 ? 26.875 -5.988 1.601 1 96.56 200 ASP B CA 1
ATOM 3786 C C . ASP B 1 200 ? 26.891 -6.309 3.094 1 96.56 200 ASP B C 1
ATOM 3788 O O . ASP B 1 200 ? 25.844 -6.316 3.744 1 96.56 200 ASP B O 1
ATOM 3792 N N . ASP B 1 201 ? 28.031 -6.633 3.619 1 96.5 201 ASP B N 1
ATOM 3793 C CA . ASP B 1 201 ? 28.125 -7.051 5.016 1 96.5 201 ASP B CA 1
ATOM 3794 C C . ASP B 1 201 ? 27.672 -5.938 5.953 1 96.5 201 ASP B C 1
ATOM 3796 O O . ASP B 1 201 ? 27.016 -6.199 6.969 1 96.5 201 ASP B O 1
ATOM 3800 N N . ALA B 1 202 ? 28.016 -4.766 5.637 1 97.25 202 ALA B N 1
ATOM 3801 C CA . ALA B 1 202 ? 27.672 -3.635 6.496 1 97.25 202 ALA B CA 1
ATOM 3802 C C . ALA B 1 202 ? 26.156 -3.416 6.539 1 97.25 202 ALA B C 1
ATOM 3804 O O . ALA B 1 202 ? 25.594 -3.219 7.613 1 97.25 202 ALA B O 1
ATOM 3805 N N . THR B 1 203 ? 25.531 -3.391 5.344 1 96.56 203 THR B N 1
ATOM 3806 C CA . THR B 1 203 ? 24.094 -3.201 5.273 1 96.56 203 THR B CA 1
ATOM 3807 C C . THR B 1 203 ? 23.359 -4.355 5.945 1 96.56 203 THR B C 1
ATOM 3809 O O . THR B 1 203 ? 22.375 -4.145 6.652 1 96.56 203 THR B O 1
ATOM 3812 N N . TRP B 1 204 ? 23.828 -5.609 5.691 1 97.19 204 TRP B N 1
ATOM 3813 C CA . TRP B 1 204 ? 23.219 -6.766 6.348 1 97.19 204 TRP B CA 1
ATOM 3814 C C . TRP B 1 204 ? 23.344 -6.652 7.863 1 97.19 204 TRP B C 1
ATOM 3816 O O . TRP B 1 204 ? 22.359 -6.832 8.586 1 97.19 204 TRP B O 1
ATOM 3826 N N . GLY B 1 205 ? 24.578 -6.344 8.344 1 96.94 205 GLY B N 1
ATOM 3827 C CA . GLY B 1 205 ? 24.812 -6.191 9.773 1 96.94 205 GLY B CA 1
ATOM 3828 C C . GLY B 1 205 ? 23.953 -5.113 10.414 1 96.94 205 GLY B C 1
ATOM 3829 O O . GLY B 1 205 ? 23.5 -5.266 11.547 1 96.94 205 GLY B O 1
ATOM 3830 N N . HIS B 1 206 ? 23.734 -4.078 9.688 1 97.06 206 HIS B N 1
ATOM 3831 C CA . HIS B 1 206 ? 22.891 -2.992 10.172 1 97.06 206 HIS B CA 1
ATOM 3832 C C . HIS B 1 206 ? 21.469 -3.465 10.414 1 97.06 206 HIS B C 1
ATOM 3834 O O . HIS B 1 206 ? 20.875 -3.146 11.453 1 97.06 206 HIS B O 1
ATOM 3840 N N . GLN B 1 207 ? 20.922 -4.191 9.469 1 97.44 207 GLN B N 1
ATOM 3841 C CA . GLN B 1 207 ? 19.562 -4.715 9.633 1 97.44 207 GLN B CA 1
ATOM 3842 C C . GLN B 1 207 ? 19.5 -5.715 10.781 1 97.44 207 GLN B C 1
ATOM 3844 O O . GLN B 1 207 ? 18.531 -5.727 11.539 1 97.44 207 GLN B O 1
ATOM 3849 N N . GLU B 1 208 ? 20.531 -6.566 10.914 1 97.94 208 GLU B N 1
ATOM 3850 C CA . GLU B 1 208 ? 20.578 -7.504 12.031 1 97.94 208 GLU B CA 1
ATOM 3851 C C . GLU B 1 208 ? 20.562 -6.77 13.375 1 97.94 208 GLU B C 1
ATOM 3853 O O . GLU B 1 208 ? 19.859 -7.172 14.297 1 97.94 208 GLU B O 1
ATOM 3858 N N . GLN B 1 209 ? 21.344 -5.754 13.461 1 97.69 209 GLN B N 1
ATOM 3859 C CA . GLN B 1 209 ? 21.438 -4.988 14.703 1 97.69 209 GLN B CA 1
ATOM 3860 C C . GLN B 1 209 ? 20.094 -4.352 15.047 1 97.69 209 GLN B C 1
ATOM 3862 O O . GLN B 1 209 ? 19.672 -4.355 16.203 1 97.69 209 GLN B O 1
ATOM 3867 N N . ARG B 1 210 ? 19.438 -3.787 14.102 1 96.19 210 ARG B N 1
ATOM 3868 C CA . ARG B 1 210 ? 18.125 -3.178 14.32 1 96.19 210 ARG B CA 1
ATOM 3869 C C . ARG B 1 210 ? 17.125 -4.207 14.836 1 96.19 210 ARG B C 1
ATOM 3871 O O . ARG B 1 210 ? 16.344 -3.922 15.75 1 96.19 210 ARG B O 1
ATOM 3878 N N . LEU B 1 211 ? 17.094 -5.371 14.234 1 98.12 211 LEU B N 1
ATOM 3879 C CA . LEU B 1 211 ? 16.203 -6.445 14.656 1 98.12 211 LEU B CA 1
ATOM 3880 C C . LEU B 1 211 ? 16.594 -6.953 16.047 1 98.12 211 LEU B C 1
ATOM 3882 O O . LEU B 1 211 ? 15.719 -7.262 16.859 1 98.12 211 LEU B O 1
ATOM 3886 N N . ALA B 1 212 ? 17.891 -7.031 16.312 1 98.12 212 ALA B N 1
ATOM 3887 C CA . ALA B 1 212 ? 18.375 -7.457 17.625 1 98.12 212 ALA B CA 1
ATOM 3888 C C . ALA B 1 212 ? 17.984 -6.457 18.703 1 98.12 212 ALA B C 1
ATOM 3890 O O . ALA B 1 212 ? 17.609 -6.848 19.812 1 98.12 212 ALA B O 1
ATOM 3891 N N . ASP B 1 213 ? 18.062 -5.172 18.359 1 96.38 213 ASP B N 1
ATOM 3892 C CA . ASP B 1 213 ? 17.688 -4.121 19.297 1 96.38 213 ASP B CA 1
ATOM 3893 C C . ASP B 1 213 ? 16.234 -4.25 19.719 1 96.38 213 ASP B C 1
ATOM 3895 O O . ASP B 1 213 ? 15.852 -3.854 20.828 1 96.38 213 ASP B O 1
ATOM 3899 N N . ARG B 1 214 ? 15.422 -4.859 18.891 1 96.19 214 ARG B N 1
ATOM 3900 C CA . ARG B 1 214 ? 14 -5.047 19.188 1 96.19 214 ARG B CA 1
ATOM 3901 C C . ARG B 1 214 ? 13.742 -6.43 19.781 1 96.19 214 ARG B C 1
ATOM 3903 O O . ARG B 1 214 ? 12.594 -6.824 19.969 1 96.19 214 ARG B O 1
ATOM 3910 N N . GLY B 1 215 ? 14.805 -7.176 19.953 1 97.94 215 GLY B N 1
ATOM 3911 C CA . GLY B 1 215 ? 14.719 -8.477 20.594 1 97.94 215 GLY B CA 1
ATOM 3912 C C . GLY B 1 215 ? 14.281 -9.578 19.656 1 97.94 215 GLY B C 1
ATOM 3913 O O . GLY B 1 215 ? 13.797 -10.625 20.109 1 97.94 215 GLY B O 1
ATOM 3914 N N . LEU B 1 216 ? 14.461 -9.383 18.391 1 98.56 216 LEU B N 1
ATOM 3915 C CA . LEU B 1 216 ? 13.953 -10.344 17.422 1 98.56 216 LEU B CA 1
ATOM 3916 C C . LEU B 1 216 ? 15.055 -11.289 16.953 1 98.56 216 LEU B C 1
ATOM 3918 O O . LEU B 1 216 ? 14.773 -12.383 16.469 1 98.56 216 LEU B O 1
ATOM 3922 N N . LEU B 1 217 ? 16.312 -10.875 17.062 1 98.44 217 LEU B N 1
ATOM 3923 C CA . LEU B 1 217 ? 17.453 -11.695 16.688 1 98.44 217 LEU B CA 1
ATOM 3924 C C . LEU B 1 217 ? 18.438 -11.812 17.859 1 98.44 217 LEU B C 1
ATOM 3926 O O . LEU B 1 217 ? 18.578 -10.883 18.656 1 98.44 217 LEU B O 1
ATOM 3930 N N . GLU B 1 218 ? 19.094 -12.93 17.922 1 97.69 218 GLU B N 1
ATOM 3931 C CA . GLU B 1 218 ? 20.234 -13.125 18.828 1 97.69 218 GLU B CA 1
ATOM 3932 C C . GLU B 1 218 ? 21.5 -12.5 18.25 1 97.69 218 GLU B C 1
ATOM 3934 O O . GLU B 1 218 ? 21.531 -12.086 17.094 1 97.69 218 GLU B O 1
ATOM 3939 N N . ALA B 1 219 ? 22.547 -12.477 19.047 1 94.5 219 ALA B N 1
ATOM 3940 C CA . ALA B 1 219 ? 23.812 -11.883 18.641 1 94.5 219 ALA B CA 1
ATOM 3941 C C . ALA B 1 219 ? 24.406 -12.625 17.453 1 94.5 219 ALA B C 1
ATOM 3943 O O . ALA B 1 219 ? 25.094 -12.031 16.625 1 94.5 219 ALA B O 1
ATOM 3944 N N . ASP B 1 220 ? 24.078 -13.875 17.281 1 93.81 220 ASP B N 1
ATOM 3945 C CA . ASP B 1 220 ? 24.656 -14.68 16.203 1 93.81 220 ASP B CA 1
ATOM 3946 C C . ASP B 1 220 ? 23.781 -14.641 14.953 1 93.81 220 ASP B C 1
ATOM 3948 O O . ASP B 1 220 ? 24.047 -15.359 13.984 1 93.81 220 ASP B O 1
ATOM 3952 N N . GLY B 1 221 ? 22.688 -13.898 15 1 94.75 221 GLY B N 1
ATOM 3953 C CA . GLY B 1 221 ? 21.844 -13.727 13.828 1 94.75 221 GLY B CA 1
ATOM 3954 C C . GLY B 1 221 ? 20.656 -14.672 13.797 1 94.75 221 GLY B C 1
ATOM 3955 O O . GLY B 1 221 ? 19.797 -14.555 12.93 1 94.75 221 GLY B O 1
ATOM 3956 N N . SER B 1 222 ? 20.609 -15.562 14.766 1 96.81 222 SER B N 1
ATOM 3957 C CA . SER B 1 222 ? 19.484 -16.469 14.805 1 96.81 222 SER B CA 1
ATOM 3958 C C . SER B 1 222 ? 18.266 -15.82 15.453 1 96.81 222 SER B C 1
ATOM 3960 O O . SER B 1 222 ? 18.391 -14.812 16.141 1 96.81 222 SER B O 1
ATOM 3962 N N . LEU B 1 223 ? 17.109 -16.359 15.273 1 98.06 223 LEU B N 1
ATOM 3963 C CA . LEU B 1 223 ? 15.875 -15.797 15.805 1 98.06 223 LEU B CA 1
ATOM 3964 C C . LEU B 1 223 ? 15.781 -16.031 17.312 1 98.06 223 LEU B C 1
ATOM 3966 O O . LEU B 1 223 ? 16.156 -17.094 17.812 1 98.06 223 LEU B O 1
ATOM 3970 N N . THR B 1 224 ? 15.32 -15.039 18 1 98.56 224 THR B N 1
ATOM 3971 C CA . THR B 1 224 ? 14.844 -15.25 19.359 1 98.56 224 THR B CA 1
ATOM 3972 C C . THR B 1 224 ? 13.477 -15.93 19.359 1 98.56 224 THR B C 1
ATOM 3974 O O . THR B 1 224 ? 12.898 -16.172 18.297 1 98.56 224 THR B O 1
ATOM 3977 N N . GLY B 1 225 ? 13.016 -16.281 20.562 1 98.31 225 GLY B N 1
ATOM 3978 C CA . GLY B 1 225 ? 11.641 -16.75 20.656 1 98.31 225 GLY B CA 1
ATOM 3979 C C . GLY B 1 225 ? 10.633 -15.758 20.109 1 98.31 225 GLY B C 1
ATOM 3980 O O . GLY B 1 225 ? 9.727 -16.141 19.359 1 98.31 225 GLY B O 1
ATOM 3981 N N . ALA B 1 226 ? 10.805 -14.5 20.422 1 98.31 226 ALA B N 1
ATOM 3982 C CA . ALA B 1 226 ? 9.93 -13.43 19.938 1 98.31 226 ALA B CA 1
ATOM 3983 C C . ALA B 1 226 ? 10.039 -13.273 18.422 1 98.31 226 ALA B C 1
ATOM 3985 O O . ALA B 1 226 ? 9.039 -13.016 17.75 1 98.31 226 ALA B O 1
ATOM 3986 N N . GLY B 1 227 ? 11.258 -13.383 17.906 1 98.38 227 GLY B N 1
ATOM 3987 C CA . GLY B 1 227 ? 11.453 -13.32 16.469 1 98.38 227 GLY B CA 1
ATOM 3988 C C . GLY B 1 227 ? 10.734 -14.43 15.719 1 98.38 227 GLY B C 1
ATOM 3989 O O . GLY B 1 227 ? 10.125 -14.195 14.68 1 98.38 227 GLY B O 1
ATOM 3990 N N . ARG B 1 228 ? 10.789 -15.625 16.266 1 98.12 228 ARG B N 1
ATOM 3991 C CA . ARG B 1 228 ? 10.094 -16.766 15.68 1 98.12 228 ARG B CA 1
ATOM 3992 C C . ARG B 1 228 ? 8.586 -16.562 15.688 1 98.12 228 ARG B C 1
ATOM 3994 O O . ARG B 1 228 ? 7.902 -16.859 14.711 1 98.12 228 ARG B O 1
ATOM 4001 N N . GLU B 1 229 ? 8.156 -16.109 16.797 1 98.31 229 GLU B N 1
ATOM 4002 C CA . GLU B 1 229 ? 6.723 -15.852 16.922 1 98.31 229 GLU B CA 1
ATOM 4003 C C . GLU B 1 229 ? 6.262 -14.781 15.938 1 98.31 229 GLU B C 1
ATOM 4005 O O . GLU B 1 229 ? 5.207 -14.914 15.312 1 98.31 229 GLU B O 1
ATOM 4010 N N . LEU B 1 230 ? 7.016 -13.703 15.789 1 98.19 230 LEU B N 1
ATOM 4011 C CA . LEU B 1 230 ? 6.672 -12.633 14.859 1 98.19 230 LEU B CA 1
ATOM 4012 C C . LEU B 1 230 ? 6.68 -13.141 13.422 1 98.19 230 LEU B C 1
ATOM 4014 O O . LEU B 1 230 ? 5.758 -12.852 12.656 1 98.19 230 LEU B O 1
ATOM 4018 N N . LYS B 1 231 ? 7.707 -13.836 13.094 1 97.94 231 LYS B N 1
ATOM 4019 C CA . LYS B 1 231 ? 7.805 -14.398 11.75 1 97.94 231 LYS B CA 1
ATOM 4020 C C . LYS B 1 231 ? 6.617 -15.297 11.445 1 97.94 231 LYS B C 1
ATOM 4022 O O . LYS B 1 231 ? 6.043 -15.234 10.352 1 97.94 231 LYS B O 1
ATOM 4027 N N . ALA B 1 232 ? 6.246 -16.156 12.367 1 97.38 232 ALA B N 1
ATOM 4028 C CA . ALA B 1 232 ? 5.102 -17.047 12.203 1 97.38 232 ALA B CA 1
ATOM 4029 C C . ALA B 1 232 ? 3.805 -16.266 12.047 1 97.38 232 ALA B C 1
ATOM 4031 O O . ALA B 1 232 ? 2.955 -16.609 11.227 1 97.38 232 ALA B O 1
ATOM 4032 N N . ARG B 1 233 ? 3.674 -15.258 12.82 1 97.75 233 ARG B N 1
ATOM 4033 C CA . ARG B 1 233 ? 2.479 -14.422 12.766 1 97.75 233 ARG B CA 1
ATOM 4034 C C . ARG B 1 233 ? 2.371 -13.711 11.43 1 97.75 233 ARG B C 1
ATOM 4036 O O . ARG B 1 233 ? 1.278 -13.578 10.875 1 97.75 233 ARG B O 1
ATOM 4043 N N . ILE B 1 234 ? 3.467 -13.18 10.898 1 98 234 ILE B N 1
ATOM 4044 C CA . ILE B 1 234 ? 3.488 -12.508 9.602 1 98 234 ILE B CA 1
ATOM 4045 C C . ILE B 1 234 ? 3.01 -13.461 8.516 1 98 234 ILE B C 1
ATOM 4047 O O . ILE B 1 234 ? 2.154 -13.109 7.699 1 98 234 ILE B O 1
ATOM 4051 N N . GLU B 1 235 ? 3.5 -14.672 8.531 1 96.62 235 GLU B N 1
ATOM 4052 C CA . GLU B 1 235 ? 3.115 -15.648 7.516 1 96.62 235 GLU B CA 1
ATOM 4053 C C . GLU B 1 235 ? 1.657 -16.062 7.676 1 96.62 235 GLU B C 1
ATOM 4055 O O . GLU B 1 235 ? 0.917 -16.156 6.695 1 96.62 235 GLU B O 1
ATOM 4060 N N . SER B 1 236 ? 1.261 -16.328 8.914 1 97.19 236 SER B N 1
ATOM 4061 C CA . SER B 1 236 ? -0.111 -16.766 9.148 1 97.19 236 SER B CA 1
ATOM 4062 C C . SER B 1 236 ? -1.108 -15.664 8.797 1 97.19 236 SER B C 1
ATOM 4064 O O . SER B 1 236 ? -2.189 -15.953 8.273 1 97.19 236 SER B O 1
ATOM 4066 N N . SER B 1 237 ? -0.761 -14.438 9.125 1 97.94 237 SER B N 1
ATOM 4067 C CA . SER B 1 237 ? -1.623 -13.32 8.766 1 97.94 237 SER B CA 1
ATOM 4068 C C . SER B 1 237 ? -1.708 -13.148 7.254 1 97.94 237 SER B C 1
ATOM 4070 O O . SER B 1 237 ? -2.775 -12.844 6.719 1 97.94 237 SER B O 1
ATOM 4072 N N . THR B 1 238 ? -0.569 -13.297 6.57 1 98.25 238 THR B N 1
ATOM 4073 C CA . THR B 1 238 ? -0.55 -13.227 5.113 1 98.25 238 THR B CA 1
ATOM 4074 C C . THR B 1 238 ? -1.459 -14.289 4.504 1 98.25 238 THR B C 1
ATOM 4076 O O . THR B 1 238 ? -2.25 -14 3.605 1 98.25 238 THR B O 1
ATOM 4079 N N . ASP B 1 239 ? -1.355 -15.508 5.031 1 97.56 239 ASP B N 1
ATOM 4080 C CA . ASP B 1 239 ? -2.193 -16.594 4.547 1 97.56 239 ASP B CA 1
ATOM 4081 C C . ASP B 1 239 ? -3.668 -16.328 4.836 1 97.56 239 ASP B C 1
ATOM 4083 O O . ASP B 1 239 ? -4.527 -16.578 3.986 1 97.56 239 ASP B O 1
ATOM 4087 N N . ALA B 1 240 ? -3.959 -15.852 6.008 1 97.31 240 ALA B N 1
ATOM 4088 C CA . ALA B 1 240 ? -5.336 -15.531 6.367 1 97.31 240 ALA B CA 1
ATOM 4089 C C . ALA B 1 240 ? -5.918 -14.484 5.422 1 97.31 240 ALA B C 1
ATOM 4091 O O . ALA B 1 240 ? -7.059 -14.617 4.969 1 97.31 240 ALA B O 1
ATOM 4092 N N . LEU B 1 241 ? -5.156 -13.5 5.098 1 97.69 241 LEU B N 1
ATOM 4093 C CA . LEU B 1 241 ? -5.602 -12.469 4.168 1 97.69 241 LEU B CA 1
ATOM 4094 C C . LEU B 1 241 ? -5.812 -13.047 2.773 1 97.69 241 LEU B C 1
ATOM 4096 O O . LEU B 1 241 ? -6.688 -12.594 2.033 1 97.69 241 LEU B O 1
ATOM 4100 N N . GLY B 1 242 ? -4.98 -14.023 2.443 1 97.56 242 GLY B N 1
ATOM 4101 C CA . GLY B 1 242 ? -5.066 -14.648 1.135 1 97.56 242 GLY B CA 1
ATOM 4102 C C . GLY B 1 242 ? -6.375 -15.391 0.911 1 97.56 242 GLY B C 1
ATOM 4103 O O . GLY B 1 242 ? -6.777 -15.617 -0.232 1 97.56 242 GLY B O 1
ATOM 4104 N N . LEU B 1 243 ? -7.105 -15.742 1.977 1 96.94 243 LEU B N 1
ATOM 4105 C CA . LEU B 1 243 ? -8.375 -16.453 1.873 1 96.94 243 LEU B CA 1
ATOM 4106 C C . LEU B 1 243 ? -9.422 -15.594 1.173 1 96.94 243 LEU B C 1
ATOM 4108 O O . LEU B 1 243 ? -10.344 -16.109 0.545 1 96.94 243 LEU B O 1
ATOM 4112 N N . SER B 1 244 ? -9.266 -14.312 1.274 1 95.44 244 SER B N 1
ATOM 4113 C CA . SER B 1 244 ? -10.266 -13.414 0.708 1 95.44 244 SER B CA 1
ATOM 4114 C C . SER B 1 244 ? -10.344 -13.562 -0.808 1 95.44 244 SER B C 1
ATOM 4116 O O . SER B 1 244 ? -11.391 -13.289 -1.407 1 95.44 244 SER B O 1
ATOM 4118 N N . ALA B 1 245 ? -9.281 -14.008 -1.479 1 96.31 245 ALA B N 1
ATOM 4119 C CA . ALA B 1 245 ? -9.297 -14.227 -2.924 1 96.31 245 ALA B CA 1
ATOM 4120 C C . ALA B 1 245 ? -10.234 -15.367 -3.301 1 96.31 245 ALA B C 1
ATOM 4122 O O . ALA B 1 245 ? -10.695 -15.445 -4.441 1 96.31 245 ALA B O 1
ATOM 4123 N N . LEU B 1 246 ? -10.539 -16.25 -2.367 1 97.38 246 LEU B N 1
ATOM 4124 C CA . LEU B 1 246 ? -11.336 -17.438 -2.65 1 97.38 246 LEU B CA 1
ATOM 4125 C C . LEU B 1 246 ? -12.781 -17.25 -2.203 1 97.38 246 LEU B C 1
ATOM 4127 O O . LEU B 1 246 ? -13.617 -18.141 -2.389 1 97.38 246 LEU B O 1
ATOM 4131 N N . GLU B 1 247 ? -13.094 -16.141 -1.674 1 94.56 247 GLU B N 1
ATOM 4132 C CA . GLU B 1 247 ? -14.398 -15.906 -1.071 1 94.56 247 GLU B CA 1
ATOM 4133 C C . GLU B 1 247 ? -15.516 -16.047 -2.102 1 94.56 247 GLU B C 1
ATOM 4135 O O . GLU B 1 247 ? -16.625 -16.484 -1.772 1 94.56 247 GLU B O 1
ATOM 4140 N N . ALA B 1 248 ? -15.25 -15.734 -3.316 1 96.12 248 ALA B N 1
ATOM 4141 C CA . ALA B 1 248 ? -16.266 -15.742 -4.359 1 96.12 248 ALA B CA 1
ATOM 4142 C C . ALA B 1 248 ? -16.594 -17.172 -4.801 1 96.12 248 ALA B C 1
ATOM 4144 O O . ALA B 1 248 ? -17.609 -17.391 -5.473 1 96.12 248 ALA B O 1
ATOM 4145 N N . LEU B 1 249 ? -15.766 -18.109 -4.469 1 98.06 249 LEU B N 1
ATOM 4146 C CA . LEU B 1 249 ? -15.953 -19.484 -4.898 1 98.06 249 LEU B CA 1
ATOM 4147 C C . LEU B 1 249 ? -16.641 -20.312 -3.809 1 98.06 249 LEU B C 1
ATOM 4149 O O . LEU B 1 249 ? -16.328 -20.156 -2.625 1 98.06 249 LEU B O 1
ATOM 4153 N N . SER B 1 250 ? -17.609 -21.141 -4.238 1 97.5 250 SER B N 1
ATOM 4154 C CA . SER B 1 250 ? -18.141 -22.141 -3.332 1 97.5 250 SER B CA 1
ATOM 4155 C C . SER B 1 250 ? -17.094 -23.188 -2.986 1 97.5 250 SER B C 1
ATOM 4157 O O . SER B 1 250 ? -16.062 -23.297 -3.652 1 97.5 250 SER B O 1
ATOM 4159 N N . ASP B 1 251 ? -17.312 -23.953 -1.947 1 97.12 251 ASP B N 1
ATOM 4160 C CA . ASP B 1 251 ? -16.391 -25.031 -1.575 1 97.12 251 ASP B CA 1
ATOM 4161 C C . ASP B 1 251 ? -16.203 -26.016 -2.725 1 97.12 251 ASP B C 1
ATOM 4163 O O . ASP B 1 251 ? -15.094 -26.484 -2.969 1 97.12 251 ASP B O 1
ATOM 4167 N N . ASP B 1 252 ? -17.281 -26.312 -3.443 1 97.69 252 ASP B N 1
ATOM 4168 C CA . ASP B 1 252 ? -17.203 -27.219 -4.59 1 97.69 252 ASP B CA 1
ATOM 4169 C C . ASP B 1 252 ? -16.328 -26.625 -5.695 1 97.69 252 ASP B C 1
ATOM 4171 O O . ASP B 1 252 ? -15.555 -27.328 -6.332 1 97.69 252 ASP B O 1
ATOM 4175 N N . GLU B 1 253 ? -16.453 -25.359 -5.891 1 98.31 253 GLU B N 1
ATOM 4176 C CA . GLU B 1 253 ? -15.648 -24.688 -6.906 1 98.31 253 GLU B CA 1
ATOM 4177 C C . GLU B 1 253 ? -14.18 -24.641 -6.512 1 98.31 253 GLU B C 1
ATOM 4179 O O . GLU B 1 253 ? -13.297 -24.797 -7.363 1 98.31 253 GLU B O 1
ATOM 4184 N N . VAL B 1 254 ? -13.891 -24.406 -5.23 1 98.44 254 VAL B N 1
ATOM 4185 C CA . VAL B 1 254 ? -12.516 -24.422 -4.746 1 98.44 254 VAL B CA 1
ATOM 4186 C C . VAL B 1 254 ? -11.914 -25.812 -4.965 1 98.44 254 VAL B C 1
ATOM 4188 O O . VAL B 1 254 ? -10.781 -25.938 -5.434 1 98.44 254 VAL B O 1
ATOM 4191 N N . GLU B 1 255 ? -12.68 -26.844 -4.645 1 98.06 255 GLU B N 1
ATOM 4192 C CA . GLU B 1 255 ? -12.211 -28.203 -4.867 1 98.06 255 GLU B CA 1
ATOM 4193 C C . GLU B 1 255 ? -11.922 -28.469 -6.344 1 98.06 255 GLU B C 1
ATOM 4195 O O . GLU B 1 255 ? -10.906 -29.062 -6.688 1 98.06 255 GLU B O 1
ATOM 4200 N N . THR B 1 256 ? -12.836 -28.031 -7.176 1 98.44 256 THR B N 1
ATOM 4201 C CA . THR B 1 256 ? -12.664 -28.188 -8.617 1 98.44 256 THR B CA 1
ATOM 4202 C C . THR B 1 256 ? -11.43 -27.438 -9.094 1 98.44 256 THR B C 1
ATOM 4204 O O . THR B 1 256 ? -10.672 -27.922 -9.93 1 98.44 256 THR B O 1
ATOM 4207 N N . LEU B 1 257 ? -11.227 -26.25 -8.57 1 98.5 257 LEU B N 1
ATOM 4208 C CA . LEU B 1 257 ? -10.062 -25.438 -8.922 1 98.5 257 LEU B CA 1
ATOM 4209 C C . LEU B 1 257 ? -8.766 -26.156 -8.523 1 98.5 257 LEU B C 1
ATOM 4211 O O . LEU B 1 257 ? -7.82 -26.203 -9.312 1 98.5 257 LEU B O 1
ATOM 4215 N N . PHE B 1 258 ? -8.711 -26.688 -7.34 1 98.19 258 PHE B N 1
ATOM 4216 C CA . PHE B 1 258 ? -7.539 -27.422 -6.891 1 98.19 258 PHE B CA 1
ATOM 4217 C C . PHE B 1 258 ? -7.273 -28.625 -7.793 1 98.19 258 PHE B C 1
ATOM 4219 O O . PHE B 1 258 ? -6.137 -28.859 -8.203 1 98.19 258 PHE B O 1
ATOM 4226 N N . ARG B 1 259 ? -8.305 -29.344 -8.172 1 97.94 259 ARG B N 1
ATOM 4227 C CA . ARG B 1 259 ? -8.172 -30.531 -9.016 1 97.94 259 ARG B CA 1
ATOM 4228 C C . ARG B 1 259 ? -7.637 -30.156 -10.391 1 97.94 259 ARG B C 1
ATOM 4230 O O . ARG B 1 259 ? -6.855 -30.906 -10.984 1 97.94 259 ARG B O 1
ATOM 4237 N N . ALA B 1 260 ? -8.078 -29.047 -10.828 1 98.06 260 ALA B N 1
ATOM 4238 C CA . ALA B 1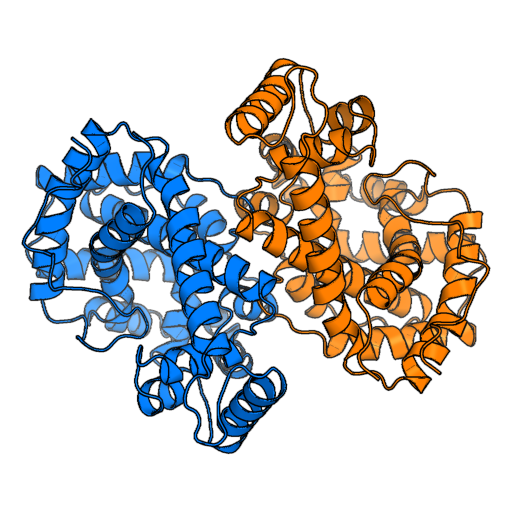 260 ? -7.66 -28.609 -12.156 1 98.06 260 ALA B CA 1
ATOM 4239 C C . ALA B 1 260 ? -6.258 -28.016 -12.125 1 98.06 260 ALA B C 1
ATOM 4241 O O . ALA B 1 260 ? -5.449 -28.25 -13.023 1 98.06 260 ALA B O 1
ATOM 4242 N N . LEU B 1 261 ? -5.926 -27.266 -11.102 1 97.94 261 LEU B N 1
ATOM 4243 C CA . LEU B 1 261 ? -4.723 -26.453 -11.039 1 97.94 261 LEU B CA 1
ATOM 4244 C C . LEU B 1 261 ? -3.521 -27.281 -10.609 1 97.94 261 LEU B C 1
ATOM 4246 O O . LEU B 1 261 ? -2.391 -27 -11.016 1 97.94 261 LEU B O 1
ATOM 4250 N N . THR B 1 262 ? -3.744 -28.312 -9.805 1 97.69 262 THR B N 1
ATOM 4251 C CA . THR B 1 262 ? -2.645 -29.062 -9.211 1 97.69 262 THR B CA 1
ATOM 4252 C C . THR B 1 262 ? -1.833 -29.781 -10.289 1 97.69 262 THR B C 1
ATOM 4254 O O . THR B 1 262 ? -0.604 -29.672 -10.312 1 97.69 262 THR B O 1
ATOM 4257 N N . PRO B 1 263 ? -2.479 -30.484 -11.242 1 96.88 263 PRO B N 1
ATOM 4258 C CA . PRO B 1 263 ? -1.673 -31.109 -12.297 1 96.88 263 PRO B CA 1
ATOM 4259 C C . PRO B 1 263 ? -0.943 -30.094 -13.164 1 96.88 263 PRO B C 1
ATOM 4261 O O . PRO B 1 263 ? 0.154 -30.359 -13.656 1 96.88 263 PRO B O 1
ATOM 4264 N N . ILE B 1 264 ? -1.507 -28.953 -13.359 1 97.75 264 ILE B N 1
ATOM 4265 C CA . ILE B 1 264 ? -0.859 -27.891 -14.109 1 97.75 264 ILE B CA 1
ATOM 4266 C C . ILE B 1 264 ? 0.406 -27.438 -13.383 1 97.75 264 ILE B C 1
ATOM 4268 O O . ILE B 1 264 ? 1.475 -27.328 -13.984 1 97.75 264 ILE B O 1
ATOM 4272 N N . ALA B 1 265 ? 0.3 -27.188 -12.078 1 97.44 265 ALA B N 1
ATOM 4273 C CA . ALA B 1 265 ? 1.445 -26.797 -11.258 1 97.44 265 ALA B CA 1
ATOM 4274 C C . ALA B 1 265 ? 2.545 -27.859 -11.32 1 97.44 265 ALA B C 1
ATOM 4276 O O . ALA B 1 265 ? 3.727 -27.531 -11.438 1 97.44 265 ALA B O 1
ATOM 4277 N N . ARG B 1 266 ? 2.15 -29.109 -11.281 1 96.56 266 ARG B N 1
ATOM 4278 C CA . ARG B 1 266 ? 3.104 -30.203 -11.367 1 96.56 266 ARG B CA 1
ATOM 4279 C C . ARG B 1 266 ? 3.865 -30.172 -12.688 1 96.56 266 ARG B C 1
ATOM 4281 O O . ARG B 1 266 ? 5.082 -30.375 -12.711 1 96.56 266 ARG B O 1
ATOM 4288 N N . ALA B 1 267 ? 3.129 -29.969 -13.75 1 96.62 267 ALA B N 1
ATOM 4289 C CA . ALA B 1 267 ? 3.75 -29.906 -15.07 1 96.62 267 ALA B CA 1
ATOM 4290 C C . ALA B 1 267 ? 4.746 -28.75 -15.148 1 96.62 267 ALA B C 1
ATOM 4292 O O . ALA B 1 267 ? 5.824 -28.891 -15.727 1 96.62 267 ALA B O 1
ATOM 4293 N N . VAL B 1 268 ? 4.398 -27.625 -14.578 1 97.31 268 VAL B N 1
ATOM 4294 C CA . VAL B 1 268 ? 5.262 -26.453 -14.609 1 97.31 268 VAL B CA 1
ATOM 4295 C C . VAL B 1 268 ? 6.535 -26.719 -13.805 1 97.31 268 VAL B C 1
ATOM 4297 O O . VAL B 1 268 ? 7.637 -26.422 -14.266 1 97.31 268 VAL B O 1
ATOM 4300 N N . VAL B 1 269 ? 6.355 -27.266 -12.609 1 96.5 269 VAL B N 1
ATOM 4301 C CA . VAL B 1 269 ? 7.496 -27.594 -11.758 1 96.5 269 VAL B CA 1
ATOM 4302 C C . VAL B 1 269 ? 8.383 -28.625 -12.453 1 96.5 269 VAL B C 1
ATOM 4304 O O . VAL B 1 269 ? 9.609 -28.516 -12.438 1 96.5 269 VAL B O 1
ATOM 4307 N N . ALA B 1 270 ? 7.789 -29.578 -13.109 1 95.75 270 ALA B N 1
ATOM 4308 C CA . ALA B 1 270 ? 8.516 -30.625 -13.82 1 95.75 270 ALA B CA 1
ATOM 4309 C C . ALA B 1 270 ? 9.289 -30.062 -15.008 1 95.75 270 ALA B C 1
ATOM 4311 O O . ALA B 1 270 ? 10.289 -30.641 -15.445 1 95.75 270 ALA B O 1
ATOM 4312 N N . GLY B 1 271 ? 8.758 -28.953 -15.508 1 95.88 271 GLY B N 1
ATOM 4313 C CA . GLY B 1 271 ? 9.438 -28.281 -16.609 1 95.88 271 GLY B CA 1
ATOM 4314 C C . GLY B 1 271 ? 10.867 -27.891 -16.281 1 95.88 271 GLY B C 1
ATOM 4315 O O . GLY B 1 271 ? 11.695 -27.719 -17.172 1 95.88 271 GLY B O 1
ATOM 4316 N N . GLY B 1 272 ? 11.195 -27.562 -15.008 1 95.5 272 GLY B N 1
ATOM 4317 C CA . GLY B 1 272 ? 12.57 -27.531 -14.547 1 95.5 272 GLY B CA 1
ATOM 4318 C C . GLY B 1 272 ? 13.148 -26.125 -14.516 1 95.5 272 GLY B C 1
ATOM 4319 O O . GLY B 1 272 ? 14.25 -25.906 -13.992 1 95.5 272 GLY B O 1
ATOM 4320 N N . ASP B 1 273 ? 12.445 -25.125 -15.07 1 96.31 273 ASP B N 1
ATOM 4321 C CA . ASP B 1 273 ? 12.992 -23.766 -15.133 1 96.31 273 ASP B CA 1
ATOM 4322 C C . ASP B 1 273 ? 12.992 -23.109 -13.75 1 96.31 273 ASP B C 1
ATOM 4324 O O . ASP B 1 273 ? 13.836 -22.266 -13.461 1 96.31 273 ASP B O 1
ATOM 4328 N N . ILE B 1 274 ? 12.039 -23.422 -12.844 1 94.94 274 ILE B N 1
ATOM 4329 C CA . ILE B 1 274 ? 11.93 -22.812 -11.523 1 94.94 274 ILE B CA 1
ATOM 4330 C C . ILE B 1 274 ? 12.82 -23.562 -10.531 1 94.94 274 ILE B C 1
ATOM 4332 O O . ILE B 1 274 ? 12.555 -24.719 -10.211 1 94.94 274 ILE B O 1
ATOM 4336 N N . PRO B 1 275 ? 13.805 -22.891 -10.047 1 91.19 275 PRO B N 1
ATOM 4337 C CA . PRO B 1 275 ? 14.703 -23.562 -9.109 1 91.19 275 PRO B CA 1
ATOM 4338 C C . PRO B 1 275 ? 13.992 -24 -7.828 1 91.19 275 PRO B C 1
ATOM 4340 O O . PRO B 1 275 ? 12.938 -23.469 -7.492 1 91.19 275 PRO B O 1
ATOM 4343 N N . ALA B 1 276 ? 14.602 -24.938 -7.207 1 85.19 276 ALA B N 1
ATOM 4344 C CA . ALA B 1 276 ? 14.07 -25.406 -5.93 1 85.19 276 ALA B CA 1
ATOM 4345 C C . ALA B 1 276 ? 14.203 -24.328 -4.855 1 85.19 276 ALA B C 1
ATOM 4347 O O . ALA B 1 276 ? 13.328 -24.188 -3.998 1 85.19 276 ALA B O 1
ATOM 4348 N N . LEU B 1 277 ? 15.352 -23.625 -4.965 1 83.44 277 LEU B N 1
ATOM 4349 C CA . LEU B 1 277 ? 15.609 -22.547 -4.023 1 83.44 277 LEU B CA 1
ATOM 4350 C C . LEU B 1 277 ? 15.219 -21.203 -4.625 1 83.44 277 LEU B C 1
ATOM 4352 O O . LEU B 1 277 ? 15.844 -20.734 -5.578 1 83.44 277 LEU B O 1
ATOM 4356 N N . THR B 1 278 ? 14.094 -20.688 -4.113 1 83.25 278 THR B N 1
ATOM 4357 C CA . THR B 1 278 ? 13.617 -19.375 -4.512 1 83.25 278 THR B CA 1
ATOM 4358 C C . THR B 1 278 ? 13.203 -18.547 -3.293 1 83.25 278 THR B C 1
ATOM 4360 O O . THR B 1 278 ? 12.93 -19.109 -2.229 1 83.25 278 THR B O 1
ATOM 4363 N N . PRO B 1 279 ? 13.18 -17.266 -3.408 1 80.31 279 PRO B N 1
ATOM 4364 C CA . PRO B 1 279 ? 12.703 -16.438 -2.295 1 80.31 279 PRO B CA 1
ATOM 4365 C C . PRO B 1 279 ? 11.234 -16.688 -1.966 1 80.31 279 PRO B C 1
ATOM 4367 O O . PRO B 1 279 ? 10.766 -16.312 -0.891 1 80.31 279 PRO B O 1
ATOM 4370 N N . MET B 1 280 ? 10.523 -17.297 -2.809 1 83.25 280 MET B N 1
ATOM 4371 C CA . MET B 1 280 ? 9.094 -17.531 -2.641 1 83.25 280 MET B CA 1
ATOM 4372 C C . MET B 1 280 ? 8.836 -18.672 -1.656 1 83.25 280 MET B C 1
ATOM 4374 O O . MET B 1 280 ? 7.727 -18.812 -1.143 1 83.25 280 MET B O 1
ATOM 4378 N N . ALA B 1 281 ? 9.805 -19.5 -1.411 1 79.19 281 ALA B N 1
ATOM 4379 C CA . ALA B 1 281 ? 9.703 -20.609 -0.461 1 79.19 281 ALA B CA 1
ATOM 4380 C C . ALA B 1 281 ? 8.516 -21.5 -0.779 1 79.19 281 ALA B C 1
ATOM 4382 O O . ALA B 1 281 ? 7.703 -21.812 0.102 1 79.19 281 ALA B O 1
ATOM 4383 N N . LEU B 1 282 ? 8.414 -21.922 -2.037 1 83.12 282 LEU B N 1
ATOM 4384 C CA . LEU B 1 282 ? 7.316 -22.75 -2.5 1 83.12 282 LEU B CA 1
ATOM 4385 C C . LEU B 1 282 ? 7.449 -24.172 -1.967 1 83.12 282 LEU B C 1
ATOM 4387 O O . LEU B 1 282 ? 8.539 -24.75 -1.999 1 83.12 282 LEU B O 1
ATOM 4391 N N . ARG B 1 283 ? 6.355 -24.844 -1.441 1 87.06 283 ARG B N 1
ATOM 4392 C CA . ARG B 1 283 ? 6.27 -26.266 -1.096 1 87.06 283 ARG B CA 1
ATOM 4393 C C . ARG B 1 283 ? 5.898 -27.094 -2.314 1 87.06 283 ARG B C 1
ATOM 4395 O O . ARG B 1 283 ? 4.941 -26.781 -3.023 1 87.06 283 ARG B O 1
ATOM 4402 N N . ARG B 1 284 ? 6.715 -27.969 -2.592 1 87.81 284 ARG B N 1
ATOM 4403 C CA . ARG B 1 284 ? 6.48 -28.797 -3.773 1 87.81 284 ARG B CA 1
ATOM 4404 C C . ARG B 1 284 ? 6.137 -30.234 -3.385 1 87.81 284 ARG B C 1
ATOM 4406 O O . ARG B 1 284 ? 5.836 -31.062 -4.246 1 87.81 284 ARG B O 1
ATOM 4413 N N . ASP B 1 285 ? 6.082 -30.453 -2.15 1 87.06 285 ASP B N 1
ATOM 4414 C CA . ASP B 1 285 ? 5.953 -31.812 -1.666 1 87.06 285 ASP B CA 1
ATOM 4415 C C . ASP B 1 285 ? 4.492 -32.25 -1.648 1 87.06 285 ASP B C 1
ATOM 4417 O O . ASP B 1 285 ? 4.199 -33.438 -1.447 1 87.06 285 ASP B O 1
ATOM 4421 N N . ASP B 1 286 ? 3.625 -31.375 -1.904 1 89.81 286 ASP B N 1
ATOM 4422 C CA . ASP B 1 286 ? 2.207 -31.703 -1.811 1 89.81 286 ASP B CA 1
ATOM 4423 C C . ASP B 1 286 ? 1.525 -31.594 -3.172 1 89.81 286 ASP B C 1
ATOM 4425 O O . ASP B 1 286 ? 0.299 -31.5 -3.252 1 89.81 286 ASP B O 1
ATOM 4429 N N . LEU B 1 287 ? 2.242 -31.656 -4.242 1 92.69 287 LEU B N 1
ATOM 4430 C CA . LEU B 1 287 ? 1.682 -31.453 -5.57 1 92.69 287 LEU B CA 1
ATOM 4431 C C . LEU B 1 287 ? 1.073 -32.75 -6.109 1 92.69 287 LEU B C 1
ATOM 4433 O O . LEU B 1 287 ? 0.494 -32.75 -7.195 1 92.69 287 LEU B O 1
ATOM 4437 N N . ASP B 1 288 ? 1.102 -33.781 -5.379 1 92.44 288 ASP B N 1
ATOM 4438 C CA . ASP B 1 288 ? 0.431 -35 -5.762 1 92.44 288 ASP B CA 1
ATOM 4439 C C . ASP B 1 288 ? -0.974 -35.094 -5.168 1 92.44 288 ASP B C 1
ATOM 4441 O O . ASP B 1 288 ? -1.75 -35.969 -5.5 1 92.44 288 ASP B O 1
ATOM 4445 N N . ASP B 1 289 ? -1.254 -34.219 -4.34 1 94.31 289 ASP B N 1
ATOM 4446 C CA . ASP B 1 289 ? -2.562 -34.125 -3.697 1 94.31 289 ASP B CA 1
ATOM 4447 C C . ASP B 1 289 ? -3.412 -33.031 -4.324 1 94.31 289 ASP B C 1
ATOM 4449 O O . ASP B 1 289 ? -3.277 -31.844 -3.973 1 94.31 289 ASP B O 1
ATOM 4453 N N . ASP B 1 290 ? -4.375 -33.406 -5.062 1 94.31 290 ASP B N 1
ATOM 4454 C CA . ASP B 1 290 ? -5.152 -32.438 -5.832 1 94.31 290 ASP B CA 1
ATOM 4455 C C . ASP B 1 290 ? -6.391 -31.984 -5.059 1 94.31 290 ASP B C 1
ATOM 4457 O O . ASP B 1 290 ? -7.227 -31.25 -5.586 1 94.31 290 ASP B O 1
ATOM 4461 N N . SER B 1 291 ? -6.539 -32.375 -3.879 1 95 291 SER B N 1
ATOM 4462 C CA . SER B 1 291 ? -7.715 -32.062 -3.086 1 95 291 SER B CA 1
ATOM 4463 C C . SER B 1 291 ? -7.488 -30.781 -2.271 1 95 291 SER B C 1
ATOM 4465 O O . SER B 1 291 ? -6.395 -30.562 -1.757 1 95 291 SER B O 1
ATOM 4467 N N . ALA B 1 292 ? -8.5 -29.953 -2.09 1 94.5 292 ALA B N 1
ATOM 4468 C CA . ALA B 1 292 ? -8.461 -28.797 -1.203 1 94.5 292 ALA B CA 1
ATOM 4469 C C . ALA B 1 292 ? -8.773 -29.188 0.236 1 94.5 292 ALA B C 1
ATOM 4471 O O . ALA B 1 292 ? -8.523 -28.422 1.168 1 94.5 292 ALA B O 1
ATOM 4472 N N . HIS B 1 293 ? -9.359 -30.391 0.43 1 93.69 293 HIS B N 1
ATOM 4473 C CA . HIS B 1 293 ? -9.703 -30.953 1.725 1 93.69 293 HIS B CA 1
ATOM 4474 C C . HIS B 1 293 ? -10.773 -30.125 2.43 1 93.69 293 HIS B C 1
ATOM 4476 O O . HIS B 1 293 ? -10.648 -29.844 3.621 1 93.69 293 HIS B O 1
ATOM 4482 N N . LEU B 1 294 ? -11.734 -29.5 1.708 1 89.75 294 LEU B N 1
ATOM 4483 C CA . LEU B 1 294 ? -12.797 -28.703 2.307 1 89.75 294 LEU B CA 1
ATOM 4484 C C . LEU B 1 294 ? -14.031 -29.562 2.578 1 89.75 294 LEU B C 1
ATOM 4486 O O . LEU B 1 294 ? -14.922 -29.156 3.33 1 89.75 294 LEU B O 1
ATOM 4490 N N . LYS B 1 295 ? -14.258 -30.859 2.029 1 68.38 295 LYS B N 1
ATOM 4491 C CA . LYS B 1 295 ? -15.445 -31.688 2.262 1 68.38 295 LYS B CA 1
ATOM 4492 C C . LYS B 1 295 ? -15.266 -32.562 3.496 1 68.38 295 LYS B C 1
ATOM 4494 O O . LYS B 1 295 ? -14.141 -32.906 3.857 1 68.38 295 LYS B O 1
#

InterPro domains:
  IPR036388 Winged helix-like DNA-binding domain superfamily [G3DSA:1.10.10.10] (143-268)
  IPR036390 Winged helix DNA-binding domain superfamily [SSF46785] (150-267)
  IPR054058 Helix-turn-helix family [NF047719] (8-268)
  IPR054058 Helix-turn-helix family [PF21863] (8-275)

Radius of gyration: 24.14 Å; Cα contacts (8 Å, |Δi|>4): 949; chains: 2; bounding box: 57×70×56 Å

Organism: NCBI:txid220927

Nearest PDB structures (foldseek):
  4bja-assembly1_A-2  TM=1.863E-01  e=2.296E+00  Caenorhabditis elegans
  3p8x-assembly1_A  TM=1.801E-01  e=5.925E+00  Homo sapiens
  4bja-assembly1_A-2  TM=1.863E-01  e=2.617E+00  Caenorhabditis elegans
  3p8x-assembly1_A  TM=1.801E-01  e=5.392E+00  Homo sapiens

Foldseek 3Di:
DDDALVLLQVVLLQLVLLQCCCLFPVLNVVLLVVLVQDDSLLLVLLLLCLLVWQDDLVVSCLLVFQADSVSSVVNPDVSCVSPGSVSSPVSSLVSSLVLLVVLVDDPDPLLQLLLVLLVLLLLPFDCPQQVSLVSLNPDDQDPGSSSSSNSSSSSLVSQLSSLLSVLCVVVVHTSNLVLLLCCLLVLAPPVVCCVVRPDDPVNSVVSLVVCVVVVQADPVSHGDPVVVVSVVCSSSSSSVSSCSSNVSDDLVSSQSNLLSRLVSSVSSVVSPRDDPGDSVSRDPPCSVPSGSPPD/DDDALVLLQVVLLQLVLLQCCCLFPPLNVVLLVVLVQDDSLLLVLLLLCLLVWQDDLVVSCLLVFQADSVSSVVNPDVSCVSPGSVSSPVSSLVSSLVLLVVLVDDPDPLLQLLLVLLVLLLLPFDDPQQVSLVSLNPDDQDPGSSSSSNSSSSSLVSQLSSLLSVLCVVVVHTSNLVLLLCCLLVLAPPVVCCVVRPDDPVNSVVSLVVCVVVVQADPVSHGDPVVVVSVVCSSSSSSVSSCSSNVSDDLVSSQSNLLSRLVSSVSSVVSPRDDPGDSVSRDPPCSVPSGSPPD

Sequence (590 aa):
MQREPELARRFYDRFEPVHGVTYFAPEARAALDALGYRGFWMGYFAARSAPLGVVPTQVVTAIFYNFAPERVAKALPTAWEIAGPDAALRARRESAVAALRRYGLDADENIRVAAELAGKAVRQAPLGGRPLFAANTALPWPDDPLAALWHAATLLREHRGDGHVAVLTAAGITGRESNVLHAAAGGVPRDYIARTRDYDDATWGHQEQRLADRGLLEADGSLTGAGRELKARIESSTDALGLSALEALSDDEVETLFRALTPIARAVVAGGDIPALTPMALRRDDLDDDSAHLKMQREPELARRFYDRFEPVHGVTYFAPEARAALDALGYRGFWMGYFAARSAPLGVVPTQVVTAIFYNFAPERVAKALPTAWEIAGPDAALRARRESAVAALRRYGLDADENIRVAAELAGKAVRQAPLGGRPLFAANTALPWPDDPLAALWHAATLLREHRGDGHVAVLTAAGITGRESNVLHAAAGGVPRDYIARTRDYDDATWGHQEQRLADRGLLEADGSLTGAGRELKARIESSTDALGLSALEALSDDEVETLFRALTPIARAVVAGGDIPALTPMALRRDDLDDDSAHLK

Solvent-accessible surface area (backbone atoms only — not comparable to full-atom values): 29884 Å² total; per-residue (Å²): 133,85,82,54,39,66,53,30,47,55,48,45,45,29,37,41,55,60,33,47,37,50,80,45,27,67,47,23,54,52,40,34,43,71,55,59,35,70,60,69,63,24,31,50,54,44,38,72,44,18,54,48,42,89,50,50,54,48,26,54,35,6,68,64,27,48,54,43,61,64,61,47,50,71,26,38,70,61,37,53,77,62,44,43,41,69,57,32,46,50,36,47,51,53,19,34,40,52,45,44,40,71,45,68,52,60,86,41,70,45,42,42,50,24,19,51,48,43,36,56,15,50,77,67,28,82,42,51,52,14,43,68,21,19,16,50,68,66,49,83,80,55,84,52,44,59,48,24,28,37,51,30,23,42,39,49,47,31,44,39,48,29,42,38,42,18,33,33,43,49,69,69,42,49,28,65,40,46,54,54,53,39,25,44,71,66,59,36,59,59,68,59,50,29,67,76,38,70,43,52,70,67,61,47,48,51,42,50,49,57,39,30,76,72,49,28,26,43,97,86,54,40,57,28,75,59,25,48,52,49,53,49,47,48,53,51,47,30,22,45,57,37,42,51,35,48,64,73,45,51,72,68,51,47,34,51,30,30,49,28,34,22,60,52,27,43,37,48,56,68,56,56,52,63,63,87,81,43,92,78,58,67,64,69,86,58,52,84,56,38,68,61,78,79,126,133,85,82,55,38,65,52,30,48,55,48,46,43,30,36,41,55,59,34,46,40,51,80,44,28,68,47,22,54,50,41,34,44,70,56,57,34,69,61,68,62,24,32,49,54,43,39,70,45,19,55,47,42,88,50,51,56,46,25,54,36,5,68,63,28,49,53,43,61,65,63,48,50,71,27,36,70,61,39,52,77,62,44,44,40,68,57,32,46,50,34,48,52,53,19,34,39,52,46,44,39,72,47,69,53,61,84,42,70,44,42,43,50,24,18,51,48,45,36,55,16,50,76,66,28,81,43,52,51,16,45,67,21,18,18,48,68,67,48,83,81,54,83,53,42,58,46,24,30,38,50,30,22,40,38,47,48,30,44,40,49,30,43,37,42,18,34,33,44,49,68,69,44,48,28,66,40,45,53,54,53,39,26,46,72,67,59,37,59,59,68,58,50,29,68,76,38,72,44,51,71,67,59,46,49,50,41,50,48,56,39,30,75,70,50,28,27,43,97,87,55,40,58,28,74,59,24,49,50,50,53,50,48,48,52,50,47,30,22,45,58,37,42,52,36,47,64,73,44,50,72,69,50,46,34,51,29,31,50,27,32,22,61,52,26,43,39,49,57,69,55,58,51,63,62,87,80,43,94,77,60,69,64,72,85,57,54,85,54,39,68,60,78,83,126

pLDDT: mean 96.33, std 4.43, range [56.47, 98.94]

Secondary structure (DSSP, 8-state):
----HHHHHHHHHHHHHHHHHHHH-HHHHHHHHHTT--HHHHHHHHHHHGGG-S--HHHHHHHH-SS-HHHHHHHTTHHHHHS-HHHHHHHHHHHHHHHHHHTT--S-HHHHHHHHHHHHHHHTS--TT-HHHHHHHTSPPPSSHHHHHHHHHHHHHHHHHHHHHHHHHHTT--HHHHHHHHHHTTSS-HHHHHHHTT--HHHHHHHHHHHHHTTSB-TTSPBPHHHHHHHHHHHHHHHHHHGGGGTTS-HHHHHHHHHHHHHHHHHHHHTS-S-SS-TT----TTTT-------/----HHHHHHHHHHHHHHHHHHHH-HHHHHHHHHTT--HHHHHHHHHHHGGG-S--HHHHHHHH-SS-HHHHHHHTTHHHHHS-HHHHHHHHHHHHHHHHHHTT--S-HHHHHHHHHHHHHHHTS--TT-HHHHHHHTSPPPSSHHHHHHHHHHHHHHHHHHHHHHHHHHTT--HHHHHHHHHHTTSS-HHHHHHHTT--HHHHHHHHHHHHHTTSB-TTSPBPHHHHHHHHHHHHHHHHHHGGGGTTS-HHHHHHHHHHHHHHHHHHHHTS-S-SS-TT----TTTT-------